Protein AF-A0A2N1M8J4-F1 (afdb_monomer_lite)

InterPro domains:
  IPR046439 Zinc finger, RZ-type [PF20173] (417-451)
  IPR046439 Zinc finger, RZ-type [PS51981] (389-459)

Radius of gyration: 33.84 Å; chains: 1; bounding box: 90×62×96 Å

Sequence (459 aa):
METMDMLVKMEEYYEGSIERGWTSIKALPTSSKDIIKCPACRAPVKNIRRYGRIINKYTLDVQNKKFLNKYSHELNEITKQVIIHEEEMRNGRTQLINDLYYSRLKEVVMFENHNTKSSEVSEVTPYDYFGNIEKYHGFSKAINGVWVNHVENLLSCYQKLTSIIRNTKMPPYKKAFEAAVSSLYQAKSSGLSSFASTSLGSSISESQLTFQETFSQMGISIPRIDQKIYLDVFFEIINIQKILYHEVLFIIENAKYAKSNLFAISKNKECKKLWKIFAENLQYSTQEHLYTIKQTAESSRHTRHCLLANVELLELYTNMLKLQLKCPPNGIVDKKLQTDTIEKCEDTKRDVVNMIEYCIGNEIEKEFKDYILNKRLSDLQKKCDEIKTYAEDLNKTITFEEELEIHRSCRLNLITQYTIGDCGRAWVKSVCPDCNAEIGGESHQLTAGNRERQNLAAP

Structure (mmCIF, N/CA/C/O backbone):
data_AF-A0A2N1M8J4-F1
#
_entry.id   AF-A0A2N1M8J4-F1
#
loop_
_atom_site.group_PDB
_atom_site.id
_atom_site.type_symbol
_atom_site.label_atom_id
_atom_site.label_alt_id
_atom_site.label_comp_id
_atom_site.label_asym_id
_atom_site.label_entity_id
_atom_site.label_seq_id
_atom_site.pdbx_PDB_ins_code
_atom_site.Cartn_x
_atom_site.Cartn_y
_atom_site.Cartn_z
_atom_site.occupancy
_atom_site.B_iso_or_equiv
_atom_site.auth_seq_id
_atom_site.auth_comp_id
_atom_site.auth_asym_id
_atom_site.auth_atom_id
_atom_site.pdbx_PDB_model_num
ATOM 1 N N . MET A 1 1 ? 31.930 14.915 -45.291 1.00 48.75 1 MET A N 1
ATOM 2 C CA . MET A 1 1 ? 30.712 14.172 -45.679 1.00 48.75 1 MET A CA 1
ATOM 3 C C . MET A 1 1 ? 30.313 13.353 -44.459 1.00 48.75 1 MET A C 1
ATOM 5 O O . MET A 1 1 ? 31.092 12.496 -44.066 1.00 48.75 1 MET A O 1
ATOM 9 N N . GLU A 1 2 ? 29.216 13.690 -43.778 1.00 58.97 2 GLU A N 1
ATOM 10 C CA . GLU A 1 2 ? 28.769 12.929 -42.599 1.00 58.97 2 GLU A CA 1
ATOM 11 C C . GLU A 1 2 ? 28.349 11.524 -43.046 1.00 58.97 2 GLU A C 1
ATOM 13 O O . GLU A 1 2 ? 27.396 11.364 -43.808 1.00 58.97 2 GLU A O 1
ATOM 18 N N . THR A 1 3 ? 29.094 10.496 -42.639 1.00 76.62 3 THR A N 1
ATOM 19 C CA . THR A 1 3 ? 28.737 9.109 -42.955 1.00 76.62 3 THR A CA 1
ATOM 20 C C . THR A 1 3 ? 27.638 8.629 -42.008 1.00 76.62 3 THR A C 1
ATOM 22 O O . THR A 1 3 ? 27.510 9.107 -40.878 1.00 76.62 3 THR A O 1
ATOM 25 N N . MET A 1 4 ? 26.846 7.639 -42.433 1.00 77.62 4 MET A N 1
ATOM 26 C CA . MET A 1 4 ? 25.829 7.029 -41.562 1.00 77.62 4 MET A CA 1
ATOM 27 C C . MET A 1 4 ? 26.429 6.474 -40.262 1.00 77.62 4 MET A C 1
ATOM 29 O O . MET A 1 4 ? 25.772 6.513 -39.228 1.00 77.62 4 MET A O 1
ATOM 33 N N . ASP A 1 5 ? 27.688 6.030 -40.281 1.00 78.75 5 ASP A N 1
ATOM 34 C CA . ASP A 1 5 ? 28.397 5.560 -39.086 1.00 78.75 5 ASP A CA 1
ATOM 35 C C . ASP A 1 5 ? 28.636 6.683 -38.062 1.00 78.75 5 ASP A C 1
ATOM 37 O O . ASP A 1 5 ? 28.519 6.442 -36.857 1.00 78.75 5 ASP A O 1
ATOM 41 N N . MET A 1 6 ? 28.910 7.909 -38.531 1.00 77.88 6 MET A N 1
ATOM 42 C CA . MET A 1 6 ? 29.037 9.097 -37.677 1.00 77.88 6 MET A CA 1
ATOM 43 C C . MET A 1 6 ? 27.678 9.538 -37.128 1.00 77.88 6 MET A C 1
ATOM 45 O O . MET A 1 6 ? 27.559 9.824 -35.940 1.00 77.88 6 MET A O 1
ATOM 49 N N . LEU A 1 7 ? 26.630 9.525 -37.957 1.00 78.56 7 LEU A N 1
ATOM 50 C CA . LEU A 1 7 ? 25.271 9.897 -37.540 1.00 78.56 7 LEU A CA 1
ATOM 51 C C . LEU A 1 7 ? 24.687 8.934 -36.498 1.00 78.56 7 LEU A C 1
ATOM 53 O O . LEU A 1 7 ? 24.005 9.351 -35.564 1.00 78.56 7 LEU A O 1
ATOM 57 N N . VAL A 1 8 ? 24.979 7.640 -36.641 1.00 79.56 8 VAL A N 1
ATOM 58 C CA . VAL A 1 8 ? 24.575 6.589 -35.694 1.00 79.56 8 VAL A CA 1
ATOM 59 C C . VAL A 1 8 ? 25.485 6.572 -34.451 1.00 79.56 8 VAL A C 1
ATOM 61 O O . VAL A 1 8 ? 25.129 5.961 -33.443 1.00 79.56 8 VAL A O 1
ATOM 64 N N . LYS A 1 9 ? 26.625 7.283 -34.492 1.00 83.19 9 LYS A N 1
ATOM 65 C CA . LYS A 1 9 ? 27.658 7.343 -33.446 1.00 83.19 9 LYS A CA 1
ATOM 66 C C . LYS A 1 9 ? 28.120 5.951 -33.013 1.00 83.19 9 LYS A C 1
ATOM 68 O O . LYS A 1 9 ? 28.056 5.591 -31.839 1.00 83.19 9 LYS A O 1
ATOM 73 N N . MET A 1 10 ? 28.573 5.155 -33.984 1.00 84.19 10 MET A N 1
ATOM 74 C CA . MET A 1 10 ? 29.026 3.769 -33.769 1.00 84.19 10 MET A CA 1
ATOM 75 C C . MET A 1 10 ? 30.081 3.638 -32.654 1.00 84.19 10 MET A C 1
ATOM 77 O O . MET A 1 10 ? 30.075 2.651 -31.921 1.00 84.19 10 MET A O 1
ATOM 81 N N . GLU A 1 11 ? 30.918 4.660 -32.473 1.00 83.50 11 GLU A N 1
ATOM 82 C CA . GLU A 1 11 ? 31.946 4.739 -31.427 1.00 83.50 11 GLU A CA 1
ATOM 83 C C . GLU A 1 11 ? 31.410 4.714 -29.990 1.00 83.50 11 GLU A C 1
ATOM 85 O O . GLU A 1 11 ? 32.145 4.367 -29.068 1.00 83.50 11 GLU A O 1
ATOM 90 N N . GLU A 1 12 ? 30.138 5.052 -29.765 1.00 83.06 12 GLU A N 1
ATOM 91 C CA . GLU A 1 12 ? 29.521 4.942 -28.439 1.00 83.06 12 GLU A CA 1
ATOM 92 C C . GLU A 1 12 ? 29.122 3.498 -28.098 1.00 83.06 12 GLU A C 1
ATOM 94 O O . GLU A 1 12 ? 28.950 3.162 -26.931 1.00 83.06 12 GLU A O 1
ATOM 99 N N . TYR A 1 13 ? 28.972 2.638 -29.110 1.00 82.44 13 TYR A N 1
ATOM 100 C CA . TYR A 1 13 ? 28.430 1.281 -28.976 1.00 82.44 13 TYR A CA 1
ATOM 101 C C . TYR A 1 13 ? 29.472 0.183 -29.183 1.00 82.44 13 TYR A C 1
ATOM 103 O O . TYR A 1 13 ? 29.252 -0.955 -28.761 1.00 82.44 13 TYR A O 1
ATOM 111 N N . TYR A 1 14 ? 30.588 0.518 -29.824 1.00 86.19 14 TYR A N 1
ATOM 112 C CA . TYR A 1 14 ? 31.665 -0.400 -30.164 1.00 86.19 14 TYR A CA 1
ATOM 113 C C . TYR A 1 14 ? 33.024 0.232 -29.862 1.00 86.19 14 TYR A C 1
ATOM 115 O O . TYR A 1 14 ? 33.186 1.454 -29.896 1.00 86.19 14 TYR A O 1
ATOM 123 N N . GLU A 1 15 ? 34.009 -0.603 -29.557 1.00 84.69 15 GLU A N 1
ATOM 124 C CA . GLU A 1 15 ? 35.412 -0.193 -29.507 1.00 84.69 15 GLU A CA 1
ATOM 125 C C . GLU A 1 15 ? 36.032 -0.321 -30.899 1.00 84.69 15 GLU A C 1
ATOM 127 O O . GLU A 1 15 ? 35.690 -1.227 -31.662 1.00 84.69 15 GLU A O 1
ATOM 132 N N . GLY A 1 16 ? 36.926 0.605 -31.242 1.00 83.69 16 GLY A N 1
ATOM 133 C CA . GLY A 1 16 ? 37.570 0.672 -32.552 1.00 83.69 16 GLY A CA 1
ATOM 134 C C . GLY A 1 16 ? 37.363 2.018 -33.239 1.00 83.69 16 GLY A C 1
ATOM 135 O O . GLY A 1 16 ? 36.998 3.009 -32.606 1.00 83.69 16 GLY A O 1
ATOM 136 N N . SER A 1 17 ? 37.632 2.056 -34.541 1.00 79.56 17 SER A N 1
ATOM 137 C CA . SER A 1 17 ? 37.421 3.240 -35.378 1.00 79.56 17 SER A CA 1
ATOM 138 C C . SER A 1 17 ? 36.959 2.840 -36.776 1.00 79.56 17 SER A C 1
ATOM 140 O O . SER A 1 17 ? 37.084 1.686 -37.179 1.00 79.56 17 SER A O 1
ATOM 142 N N . ILE A 1 18 ? 36.449 3.805 -37.544 1.00 76.00 18 ILE A N 1
ATOM 143 C CA . ILE A 1 18 ? 36.050 3.582 -38.944 1.00 76.00 18 ILE A CA 1
ATOM 144 C C . ILE A 1 18 ? 37.238 3.063 -39.778 1.00 76.00 18 ILE A C 1
ATOM 146 O O . ILE A 1 18 ? 37.052 2.220 -40.648 1.00 76.00 18 ILE A O 1
ATOM 150 N N . GLU A 1 19 ? 38.453 3.521 -39.471 1.00 75.88 19 GLU A N 1
ATOM 151 C CA . GLU A 1 19 ? 39.689 3.175 -40.186 1.00 75.88 19 GLU A CA 1
ATOM 152 C C . GLU A 1 19 ? 40.281 1.823 -39.764 1.00 75.88 19 GLU A C 1
ATOM 154 O O . GLU A 1 19 ? 40.802 1.094 -40.603 1.00 75.88 19 GLU A O 1
ATOM 159 N N . ARG A 1 20 ? 40.204 1.472 -38.471 1.00 76.00 20 ARG A N 1
ATOM 160 C CA . ARG A 1 20 ? 40.770 0.223 -37.921 1.00 76.00 20 ARG A CA 1
ATOM 161 C C . ARG A 1 20 ? 39.762 -0.923 -37.814 1.00 76.00 20 ARG A C 1
ATOM 163 O O . ARG A 1 20 ? 40.143 -2.040 -37.479 1.00 76.00 20 ARG A O 1
ATOM 170 N N . GLY A 1 21 ? 38.492 -0.651 -38.100 1.00 79.38 21 GLY A N 1
ATOM 171 C CA . GLY A 1 21 ? 37.390 -1.573 -37.855 1.00 79.38 21 GLY A CA 1
ATOM 172 C C . GLY A 1 21 ? 36.930 -1.567 -36.394 1.00 79.38 21 GLY A C 1
ATOM 173 O O . GLY A 1 21 ? 37.613 -1.078 -35.492 1.00 79.38 21 GLY A O 1
ATOM 174 N N . TRP A 1 22 ? 35.731 -2.104 -36.174 1.00 84.00 22 TRP A N 1
ATOM 175 C CA . TRP A 1 22 ? 35.126 -2.266 -34.851 1.00 84.00 22 TRP A CA 1
ATOM 176 C C . TRP A 1 22 ? 35.540 -3.623 -34.274 1.00 84.00 22 TRP A C 1
ATOM 178 O O . TRP A 1 22 ? 35.246 -4.654 -34.878 1.00 84.00 22 TRP A O 1
ATOM 188 N N . THR A 1 23 ? 36.246 -3.626 -33.144 1.00 82.38 23 THR A N 1
ATOM 189 C CA . THR A 1 23 ? 36.938 -4.809 -32.597 1.00 82.38 23 THR A CA 1
ATOM 190 C C . THR A 1 23 ? 36.202 -5.456 -31.433 1.00 82.38 23 THR A C 1
ATOM 192 O O . THR A 1 23 ? 36.321 -6.661 -31.224 1.00 82.38 23 THR A O 1
ATOM 195 N N . SER A 1 24 ? 35.442 -4.674 -30.669 1.00 80.31 24 SER A N 1
ATOM 196 C CA . SER A 1 24 ? 34.718 -5.166 -29.500 1.00 80.31 24 SER A CA 1
ATOM 197 C C . SER A 1 24 ? 33.442 -4.352 -29.249 1.00 80.31 24 SER A C 1
ATOM 199 O O . SER A 1 24 ? 33.145 -3.365 -29.930 1.00 80.31 24 SER A O 1
ATOM 201 N N . ILE A 1 25 ? 32.650 -4.798 -28.278 1.00 82.69 25 ILE A N 1
ATOM 202 C CA . ILE A 1 25 ? 31.358 -4.223 -27.919 1.00 82.69 25 ILE A CA 1
ATOM 203 C C . ILE A 1 25 ? 31.505 -3.353 -26.664 1.00 82.69 25 ILE A C 1
ATOM 205 O O . ILE A 1 25 ? 32.024 -3.823 -25.656 1.00 82.69 25 ILE A O 1
ATOM 209 N N . LYS A 1 26 ? 30.941 -2.137 -26.681 1.00 80.00 26 LYS A N 1
ATOM 210 C CA . LYS A 1 26 ? 30.806 -1.299 -25.479 1.00 80.00 26 LYS A CA 1
ATOM 211 C C . LYS A 1 26 ? 29.498 -1.562 -24.736 1.00 80.00 26 LYS A C 1
ATOM 213 O O . LYS A 1 26 ? 28.488 -2.003 -25.312 1.00 80.00 26 LYS A O 1
ATOM 218 N N . ALA A 1 27 ? 29.511 -1.223 -23.447 1.00 73.94 27 ALA A N 1
ATOM 219 C CA . ALA A 1 27 ? 28.297 -1.119 -22.656 1.00 73.94 27 ALA A CA 1
ATOM 220 C C . ALA A 1 27 ? 27.325 -0.123 -23.305 1.00 73.94 27 ALA A C 1
ATOM 222 O O . ALA A 1 27 ? 27.737 0.900 -23.852 1.00 73.94 27 ALA A O 1
ATOM 223 N N . LEU A 1 28 ? 26.031 -0.442 -23.285 1.00 74.75 28 LEU A N 1
ATOM 224 C CA . LEU A 1 28 ? 25.031 0.424 -23.898 1.00 74.75 28 LEU A CA 1
ATOM 225 C C . LEU A 1 28 ? 24.956 1.760 -23.141 1.00 74.75 28 LEU A C 1
ATOM 227 O O . LEU A 1 28 ? 24.893 1.755 -21.910 1.00 74.75 28 LEU A O 1
ATOM 231 N N . PRO A 1 29 ? 24.906 2.900 -23.851 1.00 71.62 29 PRO A N 1
ATOM 232 C CA . PRO A 1 29 ? 24.790 4.198 -23.206 1.00 71.62 29 PRO A CA 1
ATOM 233 C C . PRO A 1 29 ? 23.457 4.322 -22.458 1.00 71.62 29 PRO A C 1
ATOM 235 O O . PRO A 1 29 ? 22.411 3.856 -22.919 1.00 71.62 29 PRO A O 1
ATOM 238 N N . THR A 1 30 ? 23.485 4.988 -21.305 1.00 66.19 30 THR A N 1
ATOM 239 C CA . THR A 1 30 ? 22.296 5.212 -20.464 1.00 66.19 30 THR A CA 1
ATOM 240 C C . THR A 1 30 ? 21.351 6.265 -21.058 1.00 66.19 30 THR A C 1
ATOM 242 O O . THR A 1 30 ? 20.170 6.297 -20.722 1.00 66.19 30 THR A O 1
ATOM 245 N N . SER A 1 31 ? 21.839 7.132 -21.950 1.00 64.81 31 SER A N 1
ATOM 246 C CA . SER A 1 31 ? 21.036 8.193 -22.561 1.00 64.81 31 SER A CA 1
ATOM 247 C C . SER A 1 31 ? 20.122 7.663 -23.672 1.00 64.81 31 SER A C 1
ATOM 249 O O . SER A 1 31 ? 20.551 6.973 -24.598 1.00 64.81 31 SER A O 1
ATOM 251 N N . SER A 1 32 ? 18.839 8.024 -23.589 1.00 61.69 32 SER A N 1
ATOM 252 C CA . SER A 1 32 ? 17.861 7.798 -24.658 1.00 61.69 32 SER A CA 1
ATOM 253 C C . SER A 1 32 ? 18.113 8.784 -25.801 1.00 61.69 32 SER A C 1
ATOM 255 O O . SER A 1 32 ? 18.234 9.985 -25.564 1.00 61.69 32 SER A O 1
ATOM 257 N N . LYS A 1 33 ? 18.140 8.295 -27.044 1.00 67.00 33 LYS A N 1
ATOM 258 C CA . LYS A 1 33 ? 18.287 9.110 -28.267 1.00 67.00 33 LYS A CA 1
ATOM 259 C C . LYS A 1 33 ? 17.004 9.115 -29.099 1.00 67.00 33 LYS A C 1
ATOM 261 O O . LYS A 1 33 ? 16.163 8.241 -28.917 1.00 67.00 33 LYS A O 1
ATOM 266 N N . ASP A 1 34 ? 16.861 10.086 -30.001 1.00 67.06 34 ASP A N 1
ATOM 267 C CA . ASP A 1 34 ? 15.739 10.199 -30.949 1.00 67.06 34 ASP A CA 1
ATOM 268 C C . ASP A 1 34 ? 15.807 9.170 -32.097 1.00 67.06 34 ASP A C 1
ATOM 270 O O . ASP A 1 34 ? 16.853 8.553 -32.312 1.00 67.06 34 ASP A O 1
ATOM 274 N N . ILE A 1 35 ? 14.696 8.985 -32.850 1.00 72.44 35 ILE A N 1
ATOM 275 C CA . ILE A 1 35 ? 14.675 8.122 -34.057 1.00 72.44 35 ILE A CA 1
ATOM 276 C C . ILE A 1 35 ? 15.860 8.533 -34.938 1.00 72.44 35 ILE A C 1
ATOM 278 O O . ILE A 1 35 ? 15.901 9.664 -35.427 1.00 72.44 35 ILE A O 1
ATOM 282 N N . ILE A 1 36 ? 16.743 7.582 -35.245 1.00 78.56 36 ILE A N 1
ATOM 283 C CA . ILE A 1 36 ? 17.739 7.761 -36.300 1.00 78.56 36 ILE A CA 1
ATOM 284 C C . ILE A 1 36 ? 16.998 7.800 -37.636 1.00 78.56 36 ILE A C 1
ATOM 286 O O . ILE A 1 36 ? 16.353 6.827 -38.036 1.00 78.56 36 ILE A O 1
ATOM 290 N N . LYS A 1 37 ? 17.066 8.943 -38.316 1.00 83.81 37 LYS A N 1
ATOM 291 C CA . LYS A 1 37 ? 16.430 9.170 -39.616 1.00 83.81 37 LYS A CA 1
ATOM 292 C C . LYS A 1 37 ? 17.487 9.216 -40.708 1.00 83.81 37 LYS A C 1
ATOM 294 O O . LYS A 1 37 ? 18.596 9.694 -40.490 1.00 83.81 37 LYS A O 1
ATOM 299 N N . CYS A 1 38 ? 17.128 8.744 -41.894 1.00 81.62 38 CYS A N 1
ATOM 300 C CA . CYS A 1 38 ? 17.955 8.917 -43.078 1.00 81.62 38 CYS A CA 1
ATOM 301 C C . CYS A 1 38 ? 18.107 10.421 -43.394 1.00 81.62 38 CYS A C 1
ATOM 303 O O . CYS A 1 38 ? 17.087 11.107 -43.483 1.00 81.62 38 CYS A O 1
ATOM 305 N N . PRO A 1 39 ? 19.324 10.939 -43.627 1.00 80.19 39 PRO A N 1
ATOM 306 C CA . PRO A 1 39 ? 19.536 12.344 -43.991 1.00 80.19 39 PRO A CA 1
ATOM 307 C C . PRO A 1 39 ? 18.857 12.736 -45.305 1.00 80.19 39 PRO A C 1
ATOM 309 O O . PRO A 1 39 ? 18.410 13.868 -45.454 1.00 80.19 39 PRO A O 1
ATOM 312 N N . ALA A 1 40 ? 18.757 11.789 -46.243 1.00 84.19 40 ALA A N 1
ATOM 313 C CA . ALA A 1 40 ? 18.219 12.034 -47.575 1.00 84.19 40 ALA A CA 1
ATOM 314 C C . ALA A 1 40 ? 16.682 12.042 -47.599 1.00 84.19 40 ALA A C 1
ATOM 316 O O . ALA A 1 40 ? 16.078 12.984 -48.097 1.00 84.19 40 ALA A O 1
ATOM 317 N N . CYS A 1 41 ? 16.032 11.010 -47.048 1.00 87.31 41 CYS A N 1
ATOM 318 C CA . CYS A 1 41 ? 14.572 10.851 -47.143 1.00 87.31 41 CYS A CA 1
ATOM 319 C C . CYS A 1 41 ? 13.823 11.050 -45.819 1.00 87.31 41 CYS A C 1
ATOM 321 O O . CYS A 1 41 ? 12.601 10.933 -45.782 1.00 87.31 41 CYS A O 1
ATOM 323 N N . ARG A 1 42 ? 14.533 11.306 -44.711 1.00 82.62 42 ARG A N 1
ATOM 324 C CA . ARG A 1 42 ? 13.990 11.429 -43.342 1.00 82.62 42 ARG A CA 1
ATOM 325 C C . ARG A 1 42 ? 13.252 10.188 -42.821 1.00 82.62 42 ARG A C 1
ATOM 327 O O . ARG A 1 42 ? 12.725 10.223 -41.706 1.00 82.62 42 ARG A O 1
ATOM 334 N N . ALA A 1 43 ? 13.246 9.085 -43.572 1.00 85.25 43 ALA A N 1
ATOM 335 C CA . ALA A 1 43 ? 12.647 7.830 -43.143 1.00 85.25 43 ALA A CA 1
ATOM 336 C C . ALA A 1 43 ? 13.414 7.242 -41.942 1.00 85.25 43 ALA A C 1
ATOM 338 O O . ALA A 1 43 ? 14.643 7.364 -41.885 1.00 85.25 43 ALA A O 1
ATOM 339 N N . PRO A 1 44 ? 12.728 6.591 -40.984 1.00 84.19 44 PRO A N 1
ATOM 340 C CA . PRO A 1 44 ? 13.380 5.906 -39.874 1.00 84.19 44 PRO A CA 1
ATOM 341 C C . PRO A 1 44 ? 14.317 4.805 -40.372 1.00 84.19 44 PRO A C 1
ATOM 343 O O . PRO A 1 44 ? 13.911 3.960 -41.172 1.00 84.19 44 PRO A O 1
ATOM 346 N N . VAL A 1 45 ? 15.541 4.765 -39.851 1.00 83.19 45 VAL A N 1
ATOM 347 C CA . VAL A 1 45 ? 16.487 3.685 -40.140 1.00 83.19 45 VAL A CA 1
ATOM 348 C C . VAL A 1 45 ? 16.040 2.425 -39.398 1.00 83.19 45 VAL A C 1
ATOM 350 O O . VAL A 1 45 ? 15.991 2.399 -38.169 1.00 83.19 45 VAL A O 1
ATOM 353 N N . LYS A 1 46 ? 15.686 1.376 -40.146 1.00 83.12 46 LYS A N 1
ATOM 354 C CA . LYS A 1 46 ? 15.188 0.097 -39.616 1.00 83.12 46 LYS A CA 1
ATOM 355 C C . LYS A 1 46 ? 15.807 -1.076 -40.372 1.00 83.12 46 LYS A C 1
ATOM 357 O O . LYS A 1 46 ? 16.155 -0.939 -41.539 1.00 83.12 46 LYS A O 1
ATOM 362 N N . ASN A 1 47 ? 15.909 -2.231 -39.713 1.00 79.81 47 ASN A N 1
ATOM 363 C CA . ASN A 1 47 ? 16.296 -3.520 -40.310 1.00 79.81 47 ASN A CA 1
ATOM 364 C C . ASN A 1 47 ? 17.676 -3.562 -41.000 1.00 79.81 47 ASN A C 1
ATOM 366 O O . ASN A 1 47 ? 17.937 -4.445 -41.814 1.00 79.81 47 ASN A O 1
ATOM 370 N N . ILE A 1 48 ? 18.592 -2.653 -40.651 1.00 84.19 48 ILE A N 1
ATOM 371 C CA . ILE A 1 48 ? 19.974 -2.685 -41.144 1.00 84.19 48 ILE A CA 1
ATOM 372 C C . ILE A 1 48 ? 20.838 -3.442 -40.138 1.00 84.19 48 ILE A C 1
ATOM 374 O O . ILE A 1 48 ? 21.073 -2.953 -39.034 1.00 84.19 48 ILE A O 1
ATOM 378 N N . ARG A 1 49 ? 21.355 -4.616 -40.532 1.00 84.19 49 ARG A N 1
ATOM 379 C CA . ARG A 1 49 ? 22.152 -5.496 -39.653 1.00 84.19 49 ARG A CA 1
ATOM 380 C C . ARG A 1 49 ? 23.340 -4.777 -39.009 1.00 84.19 49 ARG A C 1
ATOM 382 O O . ARG A 1 49 ? 23.542 -4.916 -37.808 1.00 84.19 49 ARG A O 1
ATOM 389 N N . ARG A 1 50 ? 24.061 -3.945 -39.773 1.00 84.88 50 ARG A N 1
ATOM 390 C CA . ARG A 1 50 ? 25.213 -3.161 -39.284 1.00 84.88 50 ARG A CA 1
ATOM 391 C C . ARG A 1 50 ? 24.875 -2.285 -38.072 1.00 84.88 50 ARG A C 1
ATOM 393 O O . ARG A 1 50 ? 25.671 -2.184 -37.147 1.00 84.88 50 ARG A O 1
ATOM 400 N N . TYR A 1 51 ? 23.681 -1.694 -38.061 1.00 86.12 51 TYR A N 1
ATOM 401 C CA . TYR A 1 51 ? 23.212 -0.803 -36.996 1.00 86.12 51 TYR A CA 1
ATOM 402 C C . TYR A 1 51 ? 22.240 -1.495 -36.031 1.00 86.12 51 TYR A C 1
ATOM 404 O O . TYR A 1 51 ? 21.631 -0.829 -35.197 1.00 86.12 51 TYR A O 1
ATOM 412 N N . GLY A 1 52 ? 22.092 -2.823 -36.118 1.00 84.88 52 GLY A N 1
ATOM 413 C CA . GLY A 1 52 ? 21.072 -3.585 -35.395 1.00 84.88 52 GLY A CA 1
ATOM 414 C C . GLY A 1 52 ? 21.102 -3.367 -33.882 1.00 84.88 52 GLY A C 1
ATOM 415 O O . GLY A 1 52 ? 20.056 -3.138 -33.288 1.00 84.88 52 GLY A O 1
ATOM 416 N N . ARG A 1 53 ? 22.291 -3.335 -33.261 1.00 83.25 53 ARG A N 1
ATOM 417 C CA . ARG A 1 53 ? 22.458 -3.056 -31.818 1.00 83.25 53 ARG A CA 1
ATOM 418 C C . ARG A 1 53 ? 21.871 -1.697 -31.419 1.00 83.25 53 ARG A C 1
ATOM 420 O O . ARG A 1 53 ? 21.147 -1.616 -30.431 1.00 83.25 53 ARG A O 1
ATOM 427 N N . ILE A 1 54 ? 22.137 -0.653 -32.209 1.00 85.81 54 ILE A N 1
ATOM 428 C CA . ILE A 1 54 ? 21.641 0.706 -31.955 1.00 85.81 54 ILE A CA 1
ATOM 429 C C . ILE A 1 54 ? 20.133 0.792 -32.218 1.00 85.81 54 ILE A C 1
ATOM 431 O O . ILE A 1 54 ? 19.393 1.306 -31.383 1.00 85.81 54 ILE A O 1
ATOM 435 N N . ILE A 1 55 ? 19.663 0.245 -33.346 1.00 84.81 55 ILE A N 1
ATOM 436 C CA . ILE A 1 55 ? 18.239 0.238 -33.723 1.00 84.81 55 ILE A CA 1
ATOM 437 C C . ILE A 1 55 ? 17.402 -0.520 -32.681 1.00 84.81 55 ILE A C 1
ATOM 439 O O . ILE A 1 55 ? 16.331 -0.051 -32.292 1.00 84.81 55 ILE A O 1
ATOM 443 N N . ASN A 1 56 ? 17.886 -1.669 -32.204 1.00 82.94 56 ASN A N 1
ATOM 444 C CA . ASN A 1 56 ? 17.188 -2.485 -31.212 1.00 82.94 56 ASN A CA 1
ATOM 445 C C . ASN A 1 56 ? 17.167 -1.807 -29.842 1.00 82.94 56 ASN A C 1
ATOM 447 O O . ASN A 1 56 ? 16.098 -1.732 -29.243 1.00 82.94 56 ASN A O 1
ATOM 451 N N . LYS A 1 57 ? 18.297 -1.246 -29.378 1.00 81.38 57 LYS A N 1
ATOM 452 C CA . LYS A 1 57 ? 18.316 -0.437 -28.148 1.00 81.38 57 LYS A CA 1
ATOM 453 C C . LYS A 1 57 ? 17.309 0.705 -28.239 1.00 81.38 57 LYS A C 1
ATOM 455 O O . LYS A 1 57 ? 16.475 0.849 -27.357 1.00 81.38 57 LYS A O 1
ATOM 460 N N . TYR A 1 58 ? 17.353 1.476 -29.324 1.00 82.38 58 TYR A N 1
ATOM 461 C CA . TYR A 1 58 ? 16.422 2.577 -29.546 1.00 82.38 58 TYR A CA 1
ATOM 462 C C . TYR A 1 58 ? 14.960 2.111 -29.495 1.00 82.38 58 TYR A C 1
ATOM 464 O O . TYR A 1 58 ? 14.120 2.723 -28.840 1.00 82.38 58 TYR A O 1
ATOM 472 N N . THR A 1 59 ? 14.653 1.003 -30.172 1.00 84.00 59 THR A N 1
ATOM 473 C CA . THR A 1 59 ? 13.302 0.431 -30.188 1.00 84.00 59 THR A CA 1
ATOM 474 C C . THR A 1 59 ? 12.841 0.062 -28.778 1.00 84.00 59 THR A C 1
ATOM 476 O O . THR A 1 59 ? 11.707 0.376 -28.415 1.00 84.00 59 THR A O 1
ATOM 479 N N . LEU A 1 60 ? 13.719 -0.542 -27.972 1.00 82.69 60 LEU A N 1
ATOM 480 C CA . LEU A 1 60 ? 13.436 -0.880 -26.579 1.00 82.69 60 LEU A CA 1
ATOM 481 C C . LEU A 1 60 ? 13.269 0.371 -25.706 1.00 82.69 60 LEU A C 1
ATOM 483 O O . LEU A 1 60 ? 12.297 0.448 -24.964 1.00 82.69 60 LEU A O 1
ATOM 487 N N . ASP A 1 61 ? 14.123 1.387 -25.853 1.00 81.81 61 ASP A N 1
ATOM 488 C CA . ASP A 1 61 ? 14.014 2.661 -25.127 1.00 81.81 61 ASP A CA 1
ATOM 489 C C . ASP A 1 61 ? 12.678 3.370 -25.423 1.00 81.81 61 ASP A C 1
ATOM 491 O O . ASP A 1 61 ? 12.001 3.848 -24.511 1.00 81.81 61 ASP A O 1
ATOM 495 N N . VAL A 1 62 ? 12.230 3.379 -26.684 1.00 84.25 62 VAL A N 1
ATOM 496 C CA . VAL A 1 62 ? 10.913 3.922 -27.062 1.00 84.25 62 VAL A CA 1
ATOM 497 C C . VAL A 1 62 ? 9.773 3.119 -26.454 1.00 84.25 62 VAL A C 1
ATOM 499 O O . VAL A 1 62 ? 8.804 3.706 -25.965 1.00 84.25 62 VAL A O 1
ATOM 502 N N . GLN A 1 63 ? 9.848 1.789 -26.514 1.00 85.69 63 GLN A N 1
ATOM 503 C CA . GLN A 1 63 ? 8.833 0.924 -25.916 1.00 85.69 63 GLN A CA 1
ATOM 504 C C . GLN A 1 63 ? 8.762 1.135 -24.404 1.00 85.69 63 GLN A C 1
ATOM 506 O O . GLN A 1 63 ? 7.662 1.268 -23.874 1.00 85.69 63 GLN A O 1
ATOM 511 N N . ASN A 1 64 ? 9.907 1.267 -23.735 1.00 83.69 64 ASN A N 1
ATOM 512 C CA . ASN A 1 64 ? 9.989 1.586 -22.316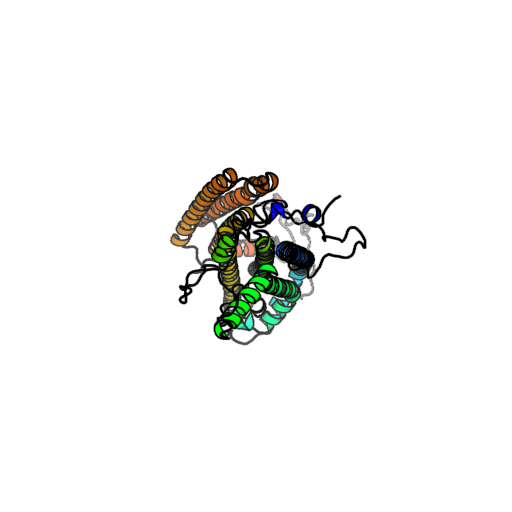 1.00 83.69 64 ASN A CA 1
ATOM 513 C C . ASN A 1 64 ? 9.408 2.961 -22.005 1.00 83.69 64 ASN A C 1
ATOM 515 O O . ASN A 1 64 ? 8.579 3.077 -21.113 1.00 83.69 64 ASN A O 1
ATOM 519 N N . LYS A 1 65 ? 9.745 4.003 -22.768 1.00 85.31 65 LYS A N 1
ATOM 520 C CA . LYS A 1 65 ? 9.154 5.334 -22.566 1.00 85.31 65 LYS A CA 1
ATOM 521 C C . LYS A 1 65 ? 7.630 5.303 -22.698 1.00 85.31 65 LYS A C 1
ATOM 523 O O . LYS A 1 65 ? 6.929 5.892 -21.881 1.00 85.31 65 LYS A O 1
ATOM 528 N N . LYS A 1 66 ? 7.105 4.593 -23.703 1.00 89.00 66 LYS A N 1
ATOM 529 C CA . LYS A 1 66 ? 5.654 4.399 -23.873 1.00 89.00 66 LYS A CA 1
ATOM 530 C C . LYS A 1 66 ? 5.044 3.622 -22.711 1.00 89.00 66 LYS A C 1
ATOM 532 O O . LYS A 1 66 ? 3.972 3.987 -22.245 1.00 89.00 66 LYS A O 1
ATOM 537 N N . PHE A 1 67 ? 5.723 2.575 -22.259 1.00 88.56 67 PHE A N 1
ATOM 538 C CA . PHE A 1 67 ? 5.314 1.757 -21.125 1.00 88.56 67 PHE A CA 1
ATOM 539 C C . PHE A 1 67 ? 5.235 2.582 -19.837 1.00 88.56 67 PHE A C 1
ATOM 541 O O . PHE A 1 67 ? 4.197 2.581 -19.183 1.00 88.56 67 PHE A O 1
ATOM 548 N N . LEU A 1 68 ? 6.289 3.341 -19.527 1.00 86.62 68 LEU A N 1
ATOM 549 C CA . LEU A 1 68 ? 6.345 4.205 -18.353 1.00 86.62 68 LEU A CA 1
ATOM 550 C C . LEU A 1 68 ? 5.242 5.267 -18.412 1.00 86.62 68 LEU A C 1
ATOM 552 O O . LEU A 1 68 ? 4.449 5.371 -17.487 1.00 86.62 68 LEU A O 1
ATOM 556 N N . ASN A 1 69 ? 5.115 5.980 -19.536 1.00 89.44 69 ASN A N 1
ATOM 557 C CA . ASN A 1 69 ? 4.077 6.999 -19.706 1.00 89.44 69 ASN A CA 1
ATOM 558 C C . ASN A 1 69 ? 2.662 6.431 -19.553 1.00 89.44 69 ASN A C 1
ATOM 560 O O . ASN A 1 69 ? 1.817 7.074 -18.936 1.00 89.44 69 ASN A O 1
ATOM 564 N N . LYS A 1 70 ? 2.403 5.238 -20.103 1.00 92.94 70 LYS A N 1
ATOM 565 C CA . LYS A 1 70 ? 1.107 4.566 -19.986 1.00 92.94 70 LYS A CA 1
ATOM 566 C C . LYS A 1 70 ? 0.755 4.323 -18.519 1.00 92.94 70 LYS A C 1
ATOM 568 O O . LYS A 1 70 ? -0.284 4.786 -18.066 1.00 92.94 70 LYS A O 1
ATOM 573 N N . TYR A 1 71 ? 1.620 3.631 -17.779 1.00 91.50 71 TYR A N 1
ATOM 574 C CA . TYR A 1 71 ? 1.307 3.248 -16.402 1.00 91.50 71 TYR A CA 1
ATOM 575 C C . TYR A 1 71 ? 1.406 4.409 -15.414 1.00 91.50 71 TYR A C 1
ATOM 577 O O . TYR A 1 71 ? 0.649 4.433 -14.453 1.00 91.50 71 TYR A O 1
ATOM 585 N N . SER A 1 72 ? 2.255 5.408 -15.665 1.00 91.56 72 SER A N 1
ATOM 586 C CA . SER A 1 72 ? 2.239 6.653 -14.889 1.00 91.56 72 SER A CA 1
ATOM 587 C C . SER A 1 72 ? 0.937 7.431 -15.086 1.00 91.56 72 SER A C 1
ATOM 589 O O . SER A 1 72 ? 0.413 7.987 -14.125 1.00 91.56 72 SER A O 1
ATOM 591 N N . HIS A 1 73 ? 0.399 7.464 -16.309 1.00 93.25 73 HIS A N 1
ATOM 592 C CA . HIS A 1 73 ? -0.894 8.090 -16.568 1.00 93.25 73 HIS A CA 1
ATOM 593 C C . HIS A 1 73 ? -2.038 7.308 -15.913 1.00 93.25 73 HIS A C 1
ATOM 595 O O . HIS A 1 73 ? -2.825 7.904 -15.187 1.00 93.25 73 HIS A O 1
ATOM 601 N N . GLU A 1 74 ? -2.090 5.984 -16.099 1.00 95.31 74 GLU A N 1
ATOM 602 C CA . GLU A 1 74 ? -3.101 5.126 -15.461 1.00 95.31 74 GLU A CA 1
ATOM 603 C C . GLU A 1 74 ? -3.064 5.233 -13.930 1.00 95.31 74 GLU A C 1
ATOM 605 O O . GLU A 1 74 ? -4.115 5.382 -13.313 1.00 95.31 74 GLU A O 1
ATOM 610 N N . LEU A 1 75 ? -1.872 5.219 -13.321 1.00 94.44 75 LEU A N 1
ATOM 611 C CA . LEU A 1 75 ? -1.712 5.409 -11.879 1.00 94.44 75 LEU A CA 1
ATOM 612 C C . LEU A 1 75 ? -2.288 6.755 -11.432 1.00 94.44 75 LEU A C 1
ATOM 614 O O . LEU A 1 75 ? -3.091 6.782 -10.511 1.00 94.44 75 LEU A O 1
ATOM 618 N N . ASN A 1 76 ? -1.934 7.855 -12.104 1.00 94.19 76 ASN A N 1
ATOM 619 C CA . ASN A 1 76 ? -2.421 9.187 -11.739 1.00 94.19 76 ASN A CA 1
ATOM 620 C C . ASN A 1 76 ? -3.954 9.290 -11.816 1.00 94.19 76 ASN A C 1
ATOM 622 O O . ASN A 1 76 ? -4.586 9.873 -10.939 1.00 94.19 76 ASN A O 1
ATOM 626 N N . GLU A 1 77 ? -4.568 8.706 -12.847 1.00 96.75 77 GLU A N 1
ATOM 627 C CA . GLU A 1 77 ? -6.029 8.683 -12.961 1.00 96.75 77 GLU A CA 1
ATOM 628 C C . GLU A 1 77 ? -6.681 7.854 -11.849 1.00 96.75 77 GLU A C 1
ATOM 630 O O . GLU A 1 77 ? -7.704 8.265 -11.301 1.00 96.75 77 GLU A O 1
ATOM 635 N N . ILE A 1 78 ? -6.076 6.728 -11.457 1.00 97.38 78 ILE A N 1
ATOM 636 C CA . ILE A 1 78 ? -6.573 5.927 -10.335 1.00 97.38 78 ILE A CA 1
ATOM 637 C C . ILE A 1 78 ? -6.384 6.662 -9.004 1.00 97.38 78 ILE A C 1
ATOM 639 O O . ILE A 1 78 ? -7.326 6.708 -8.224 1.00 97.38 78 ILE A O 1
ATOM 643 N N . THR A 1 79 ? -5.234 7.289 -8.745 1.00 95.88 79 THR A N 1
ATOM 644 C CA . THR A 1 79 ? -4.999 8.068 -7.516 1.00 95.88 79 THR A CA 1
ATOM 645 C C . THR A 1 79 ? -6.043 9.180 -7.354 1.00 95.88 79 THR A C 1
ATOM 647 O O . THR A 1 79 ? -6.570 9.381 -6.262 1.00 95.88 79 THR A O 1
ATOM 650 N N . LYS A 1 80 ? -6.429 9.866 -8.440 1.00 96.69 80 LYS A N 1
ATOM 651 C CA . LYS A 1 80 ? -7.536 10.841 -8.402 1.00 96.69 80 LYS A CA 1
ATOM 652 C C . LYS A 1 80 ? -8.873 10.188 -8.040 1.00 96.69 80 LYS A C 1
ATOM 654 O O . LYS A 1 80 ? -9.612 10.747 -7.237 1.00 96.69 80 LYS A O 1
ATOM 659 N N . GLN A 1 81 ? -9.180 9.020 -8.611 1.00 98.00 81 GLN A N 1
ATOM 660 C CA . GLN A 1 81 ? -10.394 8.262 -8.275 1.00 98.00 81 GLN A CA 1
ATOM 661 C C . GLN A 1 81 ? -10.402 7.836 -6.804 1.00 98.00 81 GLN A C 1
ATOM 663 O O . GLN A 1 81 ? -11.426 7.972 -6.146 1.00 98.00 81 GLN A O 1
ATOM 668 N N . VAL A 1 82 ? -9.263 7.387 -6.265 1.00 96.81 82 VAL A N 1
ATOM 669 C CA . VAL A 1 82 ? -9.121 7.014 -4.849 1.00 96.81 82 VAL A CA 1
ATOM 670 C C . VAL A 1 82 ? -9.482 8.185 -3.937 1.00 96.81 82 VAL A C 1
ATOM 672 O O . VAL A 1 82 ? -10.260 7.994 -3.008 1.00 96.81 82 VAL A O 1
ATOM 675 N N . ILE A 1 83 ? -8.992 9.395 -4.231 1.00 95.19 83 ILE A N 1
ATOM 676 C CA . ILE A 1 83 ? -9.310 10.604 -3.453 1.00 95.19 83 ILE A CA 1
ATOM 677 C C . ILE A 1 83 ? -10.816 10.902 -3.484 1.00 95.19 83 ILE A C 1
ATOM 679 O O . ILE A 1 83 ? -11.415 11.146 -2.439 1.00 95.19 83 ILE A O 1
ATOM 683 N N . ILE A 1 84 ? -11.432 10.853 -4.670 1.00 96.81 84 ILE A N 1
ATOM 684 C CA . ILE A 1 84 ? -12.873 11.101 -4.836 1.00 96.81 84 ILE A CA 1
ATOM 685 C C . ILE A 1 84 ? -13.684 10.076 -4.034 1.00 96.81 84 ILE A C 1
ATOM 687 O O . ILE A 1 84 ? -14.551 10.450 -3.248 1.00 96.81 84 ILE A O 1
ATOM 691 N N . HIS A 1 85 ? -13.370 8.788 -4.176 1.00 96.75 85 HIS A N 1
ATOM 692 C CA . HIS A 1 85 ? -14.096 7.722 -3.488 1.00 96.75 85 HIS A CA 1
ATOM 693 C C . HIS A 1 85 ? -13.869 7.731 -1.971 1.00 96.75 85 HIS A C 1
ATOM 695 O O . HIS A 1 85 ? -14.784 7.406 -1.218 1.00 96.75 85 HIS A O 1
ATOM 701 N N . GLU A 1 86 ? -12.688 8.133 -1.494 1.00 94.88 86 GLU A N 1
ATOM 702 C CA . GLU A 1 86 ? -12.452 8.353 -0.064 1.00 94.88 86 GLU A CA 1
ATOM 703 C C . GLU A 1 86 ? -13.391 9.433 0.494 1.00 94.88 86 GLU A C 1
ATOM 705 O O . GLU A 1 86 ? -13.985 9.257 1.561 1.00 94.88 86 GLU A O 1
ATOM 710 N N . GLU A 1 87 ? -13.546 10.547 -0.225 1.00 94.12 87 GLU A N 1
ATOM 711 C CA . GLU A 1 87 ? -14.430 11.639 0.177 1.00 94.12 87 GLU A CA 1
ATOM 712 C C . GLU A 1 87 ? -15.910 11.225 0.141 1.00 94.12 87 GLU A C 1
ATOM 714 O O . GLU A 1 87 ? -16.646 11.480 1.098 1.00 94.12 87 GLU A O 1
ATOM 719 N N . GLU A 1 88 ? -16.339 10.516 -0.906 1.00 94.69 88 GLU A N 1
ATOM 720 C CA . GLU A 1 88 ? -17.691 9.952 -1.018 1.00 94.69 88 GLU A CA 1
ATOM 721 C C . GLU A 1 88 ? -18.019 9.021 0.158 1.00 94.69 88 GLU A C 1
ATOM 723 O O . GLU A 1 88 ? -19.048 9.192 0.819 1.00 94.69 88 GLU A O 1
ATOM 728 N N . MET A 1 89 ? -17.120 8.086 0.484 1.00 94.69 89 MET A N 1
ATOM 729 C CA . MET A 1 89 ? -17.284 7.193 1.635 1.00 94.69 89 MET A CA 1
ATOM 730 C C . MET A 1 89 ? -17.342 7.972 2.948 1.00 94.69 89 MET A C 1
ATOM 732 O O . MET A 1 89 ? -18.205 7.710 3.789 1.00 94.69 89 MET A O 1
ATOM 736 N N . ARG A 1 90 ? -16.471 8.973 3.124 1.00 92.56 90 ARG A N 1
ATOM 737 C CA . ARG A 1 90 ? -16.462 9.819 4.323 1.00 92.56 90 ARG A CA 1
ATOM 738 C C . ARG A 1 90 ? -17.799 10.533 4.519 1.00 92.56 90 ARG A C 1
ATOM 740 O O . ARG A 1 90 ? -18.290 10.586 5.647 1.00 92.56 90 ARG A O 1
ATOM 747 N N . ASN A 1 91 ? -18.403 11.021 3.438 1.00 91.81 91 ASN A N 1
ATOM 748 C CA . ASN A 1 91 ? -19.721 11.656 3.452 1.00 91.81 91 ASN A CA 1
ATOM 749 C C . ASN A 1 91 ? -20.853 10.639 3.711 1.00 91.81 91 ASN A C 1
ATOM 751 O O . ASN A 1 91 ? -21.822 10.952 4.403 1.00 91.81 91 ASN A O 1
ATOM 755 N N . GLY A 1 92 ? -20.707 9.397 3.235 1.00 92.00 92 GLY A N 1
ATOM 756 C CA . GLY A 1 92 ? -21.655 8.293 3.438 1.00 92.00 92 GLY A CA 1
ATOM 757 C C . GLY A 1 92 ? -21.638 7.647 4.833 1.00 92.00 92 GLY A C 1
ATOM 758 O O . GLY A 1 92 ? -22.535 6.872 5.171 1.00 92.00 92 GLY A O 1
ATOM 759 N N . ARG A 1 93 ? -20.671 7.983 5.696 1.00 91.44 93 ARG A N 1
ATOM 760 C CA . ARG A 1 93 ? -20.461 7.354 7.017 1.00 91.44 93 ARG A CA 1
ATOM 761 C C . ARG A 1 93 ? -21.690 7.317 7.928 1.00 91.44 93 ARG A C 1
ATOM 763 O O . ARG A 1 93 ? -21.902 6.340 8.645 1.00 91.44 93 ARG A O 1
ATOM 770 N N . THR A 1 94 ? -22.511 8.369 7.943 1.00 88.88 94 THR A N 1
ATOM 771 C CA . THR A 1 94 ? -23.728 8.379 8.781 1.00 88.88 94 THR A CA 1
ATOM 772 C C . THR A 1 94 ? -24.757 7.359 8.295 1.00 88.88 94 THR A C 1
ATOM 774 O O . THR A 1 94 ? -25.387 6.686 9.114 1.00 88.88 94 THR A O 1
ATOM 777 N N . GLN A 1 95 ? -24.904 7.223 6.976 1.00 90.62 95 GLN A N 1
ATOM 778 C CA . GLN A 1 95 ? -25.787 6.238 6.366 1.00 90.62 95 GLN A CA 1
ATOM 779 C C . GLN A 1 95 ? -25.275 4.819 6.628 1.00 90.62 95 GLN A C 1
ATOM 781 O O . GLN A 1 95 ? -26.032 4.002 7.146 1.00 90.62 95 GLN A O 1
ATOM 786 N N . LEU A 1 96 ? -23.973 4.580 6.430 1.00 91.69 96 LEU A N 1
ATOM 787 C CA . LEU A 1 96 ? -23.310 3.311 6.742 1.00 91.69 96 LEU A CA 1
ATOM 788 C C . LEU A 1 96 ? -23.649 2.807 8.154 1.00 91.69 96 LEU A C 1
ATOM 790 O O . LEU A 1 96 ? -24.090 1.674 8.327 1.00 91.69 96 LEU A O 1
ATOM 794 N N . ILE A 1 97 ? -23.481 3.647 9.182 1.00 88.25 97 ILE A N 1
ATOM 795 C CA . ILE A 1 97 ? -23.740 3.244 10.575 1.00 88.25 97 ILE A CA 1
ATOM 796 C C . ILE A 1 97 ? -25.214 2.894 10.805 1.00 88.25 97 ILE A C 1
ATOM 798 O O . ILE A 1 97 ? -25.515 1.960 11.554 1.00 88.25 97 ILE A O 1
ATOM 802 N N . ASN A 1 98 ? -26.139 3.628 10.184 1.00 86.81 98 ASN A N 1
ATOM 803 C CA . ASN A 1 98 ? -27.567 3.339 10.299 1.00 86.81 98 ASN A CA 1
ATOM 804 C C . ASN A 1 98 ? -27.924 2.023 9.593 1.00 86.81 98 ASN A C 1
ATOM 806 O O . ASN A 1 98 ? -28.625 1.196 10.176 1.00 86.81 98 ASN A O 1
ATOM 810 N N . ASP A 1 99 ? -27.395 1.790 8.395 1.00 89.50 99 ASP A N 1
ATOM 811 C CA . ASP A 1 99 ? -27.666 0.587 7.607 1.00 89.50 99 ASP A CA 1
ATOM 812 C C . ASP A 1 99 ? -27.074 -0.666 8.265 1.00 89.50 99 ASP A C 1
ATOM 814 O O . ASP A 1 99 ? -27.739 -1.704 8.343 1.00 89.50 99 ASP A O 1
ATOM 818 N N . LEU A 1 100 ? -25.873 -0.558 8.847 1.00 87.81 100 LEU A N 1
ATOM 819 C CA . LEU A 1 100 ? -25.271 -1.612 9.669 1.00 87.81 100 LEU A CA 1
ATOM 820 C C . LEU A 1 100 ? -26.113 -1.913 10.915 1.00 87.81 100 LEU A C 1
ATOM 822 O O . LEU A 1 100 ? -26.284 -3.078 11.282 1.00 87.81 100 LEU A O 1
ATOM 826 N N . TYR A 1 101 ? -26.659 -0.880 11.564 1.00 84.06 101 TYR A N 1
ATOM 827 C CA . TYR A 1 101 ? -27.535 -1.048 12.723 1.00 84.06 101 TYR A CA 1
ATOM 828 C C . TYR A 1 101 ? -28.827 -1.790 12.355 1.00 84.06 101 TYR A C 1
ATOM 830 O O . TYR A 1 101 ? -29.171 -2.780 13.003 1.00 84.06 101 TYR A O 1
ATOM 838 N N . TYR A 1 102 ? -29.517 -1.372 11.290 1.00 81.44 102 TYR A N 1
ATOM 839 C CA . TYR A 1 102 ? -30.752 -2.024 10.846 1.00 81.44 102 TYR A CA 1
ATOM 840 C C . TYR A 1 102 ? -30.526 -3.443 10.326 1.00 81.44 102 TYR A C 1
ATOM 842 O O . TYR A 1 102 ? -31.344 -4.323 10.594 1.00 81.44 102 TYR A O 1
ATOM 850 N N . SER A 1 103 ? -29.422 -3.687 9.620 1.00 82.00 103 SER A N 1
ATOM 851 C CA . SER A 1 103 ? -29.072 -5.025 9.131 1.00 82.00 103 SER A CA 1
ATOM 852 C C . SER A 1 103 ? -28.843 -5.992 10.291 1.00 82.00 103 SER A C 1
ATOM 854 O O . SER A 1 103 ? -29.368 -7.100 10.275 1.00 82.00 103 SER A O 1
ATOM 856 N N . ARG A 1 104 ? -28.186 -5.533 11.364 1.00 76.81 104 ARG A N 1
ATOM 857 C CA . ARG A 1 104 ? -27.990 -6.326 12.586 1.00 76.81 104 ARG A CA 1
ATOM 858 C C . ARG A 1 104 ? -29.301 -6.638 13.315 1.00 76.81 104 ARG A C 1
ATOM 860 O O . ARG A 1 104 ? -29.441 -7.720 13.875 1.00 76.81 104 ARG A O 1
ATOM 867 N N . LEU A 1 105 ? -30.260 -5.707 13.325 1.00 67.50 105 LEU A N 1
ATOM 868 C CA . LEU A 1 105 ? -31.570 -5.917 13.959 1.00 67.50 105 LEU A CA 1
ATOM 869 C C . LEU A 1 105 ? -32.428 -6.964 13.236 1.00 67.50 105 LEU A C 1
ATOM 871 O O . LEU A 1 105 ? -33.249 -7.618 13.874 1.00 67.50 105 LEU A O 1
ATOM 875 N N . LYS A 1 106 ? -32.255 -7.114 11.919 1.00 65.19 106 LYS A N 1
ATOM 876 C CA . LYS A 1 106 ? -33.015 -8.067 11.096 1.00 65.19 106 LYS A CA 1
ATOM 877 C C . LYS A 1 106 ? -32.501 -9.510 11.209 1.00 65.19 106 LYS A C 1
ATOM 879 O O . LYS A 1 106 ? -33.159 -10.418 10.709 1.00 65.19 106 LYS A O 1
ATOM 884 N N . GLU A 1 107 ? -31.361 -9.744 11.862 1.00 59.22 107 GLU A N 1
ATOM 885 C CA . GLU A 1 107 ? -30.690 -11.048 11.859 1.00 59.22 107 GLU A CA 1
ATOM 886 C C . GLU A 1 107 ? -30.969 -11.919 13.093 1.00 59.22 107 GLU A C 1
ATOM 888 O O . GLU A 1 107 ? -30.698 -11.562 14.244 1.00 59.22 107 GLU A O 1
ATOM 893 N N . VAL A 1 108 ? -31.440 -13.143 12.828 1.00 46.56 108 VAL A N 1
ATOM 894 C CA . VAL A 1 108 ? -31.682 -14.184 13.841 1.00 46.56 108 VAL A CA 1
ATOM 895 C C . VAL A 1 108 ? -30.568 -15.251 13.890 1.00 46.56 108 VAL A C 1
ATOM 897 O O . VAL A 1 108 ? -30.508 -15.974 14.878 1.00 46.56 108 VAL A O 1
ATOM 900 N N . VAL A 1 109 ? -29.609 -15.323 12.954 1.00 49.84 109 VAL A N 1
ATOM 901 C CA . VAL A 1 109 ? -28.733 -16.516 12.804 1.00 49.84 109 VAL A CA 1
ATOM 902 C C . VAL A 1 109 ? -27.226 -16.239 12.976 1.00 49.84 109 VAL A C 1
ATOM 904 O O . VAL A 1 109 ? -26.767 -15.115 12.804 1.00 49.84 109 VAL A O 1
ATOM 907 N N . MET A 1 110 ? -26.524 -17.296 13.407 1.00 46.09 110 MET A N 1
ATOM 908 C CA . MET A 1 110 ? -25.139 -17.437 13.882 1.00 46.09 110 MET A CA 1
ATOM 909 C C . MET A 1 110 ? -24.061 -17.096 12.839 1.00 46.09 110 MET A C 1
ATOM 911 O O . MET A 1 110 ? -24.216 -17.393 11.658 1.00 46.09 110 MET A O 1
ATOM 915 N N . PHE A 1 111 ? -22.943 -16.540 13.313 1.00 48.81 111 PHE A N 1
ATOM 916 C CA . PHE A 1 111 ? -21.733 -16.291 12.529 1.00 48.81 111 PHE A CA 1
ATOM 917 C C . PHE A 1 111 ? -20.962 -17.606 12.334 1.00 48.81 111 PHE A C 1
ATOM 919 O O . PHE A 1 111 ? -20.278 -18.078 13.244 1.00 48.81 111 PHE A O 1
ATOM 926 N N . GLU A 1 112 ? -21.087 -18.238 11.168 1.00 46.44 112 GLU A N 1
ATOM 927 C CA . GLU A 1 112 ? -20.248 -19.387 10.823 1.00 46.44 112 GLU A CA 1
ATOM 928 C C . GLU A 1 112 ? -18.887 -18.897 10.307 1.00 46.44 112 GLU A C 1
ATOM 930 O O . GLU A 1 112 ? -18.775 -18.207 9.295 1.00 46.44 112 GLU A O 1
ATOM 935 N N . ASN A 1 113 ? -17.827 -19.241 11.044 1.00 42.38 113 ASN A N 1
ATOM 936 C CA . ASN A 1 113 ? -16.446 -18.951 10.671 1.00 42.38 113 ASN A CA 1
ATOM 937 C C . ASN A 1 113 ? -16.036 -19.816 9.472 1.00 42.38 113 ASN A C 1
ATOM 939 O O . ASN A 1 113 ? -15.630 -20.969 9.634 1.00 42.38 113 ASN A O 1
ATOM 943 N N . HIS A 1 114 ? -16.053 -19.248 8.272 1.00 47.41 114 HIS A N 1
ATOM 944 C CA . HIS A 1 114 ? -15.409 -19.860 7.114 1.00 47.41 114 HIS A CA 1
ATOM 945 C C . HIS A 1 114 ? -13.964 -19.380 7.013 1.00 47.41 114 HIS A C 1
ATOM 947 O O . HIS A 1 114 ? -13.602 -18.523 6.215 1.00 47.41 114 HIS A O 1
ATOM 953 N N . ASN A 1 115 ? -13.105 -19.957 7.849 1.00 44.38 115 ASN A N 1
ATOM 954 C CA . ASN A 1 115 ? -11.672 -19.716 7.771 1.00 44.38 115 ASN A CA 1
ATOM 955 C C . ASN A 1 115 ? -11.132 -20.390 6.497 1.00 44.38 115 ASN A C 1
ATOM 957 O O . ASN A 1 115 ? -10.783 -21.568 6.496 1.00 44.38 115 ASN A O 1
ATOM 961 N N . THR A 1 116 ? -11.116 -19.660 5.384 1.00 42.97 116 THR A N 1
ATOM 962 C CA . THR A 1 116 ? -10.535 -20.127 4.123 1.00 42.97 116 THR A CA 1
ATOM 963 C C . THR A 1 116 ? -9.473 -19.142 3.665 1.00 42.97 116 THR A C 1
ATOM 965 O O . THR A 1 116 ? -9.729 -18.215 2.901 1.00 42.97 116 THR A O 1
ATOM 968 N N . LYS A 1 117 ? -8.234 -19.368 4.124 1.00 45.72 117 LYS A N 1
ATOM 969 C CA . LYS A 1 117 ? -7.051 -18.853 3.427 1.00 45.72 117 LYS A CA 1
ATOM 970 C C . LYS A 1 117 ? -7.101 -19.409 2.004 1.00 45.72 117 LYS A C 1
ATOM 972 O O . LYS A 1 1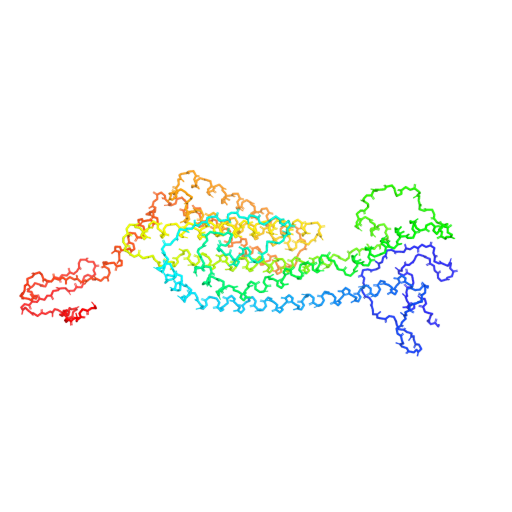17 ? -6.934 -20.612 1.810 1.00 45.72 117 LYS A O 1
ATOM 977 N N . SER A 1 118 ? -7.379 -18.562 1.016 1.00 41.69 118 SER A N 1
ATOM 978 C CA . SER A 1 118 ? -7.291 -18.964 -0.385 1.00 41.69 118 SER A CA 1
ATOM 979 C C . SER A 1 118 ? -5.844 -19.336 -0.704 1.00 41.69 118 SER A C 1
ATOM 981 O O . SER A 1 118 ? -4.930 -18.532 -0.533 1.00 41.69 118 SER A O 1
ATOM 983 N N . SER A 1 119 ? -5.668 -20.572 -1.159 1.00 42.09 119 SER A N 1
ATOM 984 C CA . SER A 1 119 ? -4.416 -21.219 -1.550 1.00 42.09 119 SER A CA 1
ATOM 985 C C . SER A 1 119 ? -3.869 -20.698 -2.892 1.00 42.09 119 SER A C 1
ATOM 987 O O . SER A 1 119 ? -3.582 -21.476 -3.798 1.00 42.09 119 SER A O 1
ATOM 989 N N . GLU A 1 120 ? -3.695 -19.388 -3.037 1.00 43.31 120 GLU A N 1
ATOM 990 C CA . GLU A 1 120 ? -2.882 -18.826 -4.120 1.00 43.31 120 GLU A CA 1
ATOM 991 C C . GLU A 1 120 ? -1.903 -17.820 -3.526 1.00 43.31 120 GLU A C 1
ATOM 993 O O . GLU A 1 120 ? -2.297 -16.801 -2.961 1.00 43.31 120 GLU A O 1
ATOM 998 N N . VAL A 1 121 ? -0.609 -18.133 -3.635 1.00 51.12 121 VAL A N 1
ATOM 999 C CA . VAL A 1 121 ? 0.496 -17.261 -3.224 1.00 51.12 121 VAL A CA 1
ATOM 1000 C C . VAL A 1 121 ? 0.566 -16.095 -4.214 1.00 51.12 121 VAL A C 1
ATOM 1002 O O . VAL A 1 121 ? 1.357 -16.086 -5.155 1.00 51.12 121 VAL A O 1
ATOM 1005 N N . SER A 1 122 ? -0.335 -15.131 -4.044 1.00 61.91 122 SER A N 1
ATOM 1006 C CA . SER A 1 122 ? -0.280 -13.833 -4.705 1.00 61.91 122 SER A CA 1
ATOM 1007 C C . SER A 1 122 ? 0.504 -12.874 -3.815 1.00 61.91 122 SER A C 1
ATOM 1009 O O . SER A 1 122 ? 0.215 -12.748 -2.631 1.00 61.91 122 SER A O 1
ATOM 1011 N N . GLU A 1 123 ? 1.481 -12.179 -4.398 1.00 75.62 123 GLU A N 1
ATOM 1012 C CA . GLU A 1 123 ? 2.280 -11.141 -3.721 1.00 75.62 123 GLU A CA 1
ATOM 1013 C C . GLU A 1 123 ? 1.420 -9.992 -3.170 1.00 75.62 123 GLU A C 1
ATOM 1015 O O . GLU A 1 123 ? 1.795 -9.332 -2.207 1.00 75.62 123 GLU A O 1
ATOM 1020 N N . VAL A 1 124 ? 0.256 -9.767 -3.782 1.00 85.81 124 VAL A N 1
ATOM 1021 C CA . VAL A 1 124 ? -0.740 -8.799 -3.323 1.00 85.81 124 VAL A CA 1
ATOM 1022 C C . VAL A 1 124 ? -1.983 -9.554 -2.883 1.00 85.81 124 VAL A C 1
ATOM 1024 O O . VAL A 1 124 ? -2.522 -10.373 -3.637 1.00 85.81 124 VAL A O 1
ATOM 1027 N N . THR A 1 125 ? -2.451 -9.243 -1.680 1.00 87.31 125 THR A N 1
ATOM 1028 C CA . THR A 1 125 ? -3.703 -9.749 -1.122 1.00 87.31 125 THR A CA 1
ATOM 1029 C C . THR A 1 125 ? -4.862 -9.364 -2.053 1.00 87.31 125 THR A C 1
ATOM 1031 O O . THR A 1 125 ? -5.008 -8.185 -2.378 1.00 87.31 125 THR A O 1
ATOM 1034 N N . PRO A 1 126 ? -5.691 -10.315 -2.516 1.00 89.06 126 PRO A N 1
ATOM 1035 C CA . PRO A 1 126 ? -6.778 -10.008 -3.443 1.00 89.06 126 PRO A CA 1
ATOM 1036 C C . PRO A 1 126 ? -7.764 -8.982 -2.873 1.00 89.06 126 PRO A C 1
ATOM 1038 O O . PRO A 1 126 ? -8.121 -9.056 -1.702 1.00 89.06 126 PRO A O 1
ATOM 1041 N N . TYR A 1 127 ? -8.284 -8.078 -3.708 1.00 90.00 127 TYR A N 1
ATOM 1042 C CA . TYR A 1 127 ? -9.286 -7.088 -3.275 1.00 90.00 127 TYR A CA 1
ATOM 1043 C C . TYR A 1 127 ? -10.551 -7.743 -2.681 1.00 90.00 127 TYR A C 1
ATOM 1045 O O . TYR A 1 127 ? -11.140 -7.211 -1.742 1.00 90.00 127 TYR A O 1
ATOM 1053 N N . ASP A 1 128 ? -10.932 -8.926 -3.186 1.00 89.56 128 ASP A N 1
ATOM 1054 C CA . ASP A 1 128 ? -12.061 -9.728 -2.692 1.00 89.56 128 ASP A CA 1
ATOM 1055 C C . ASP A 1 128 ? -11.897 -10.115 -1.215 1.00 89.56 128 ASP A C 1
ATOM 1057 O O . ASP A 1 128 ? -12.886 -10.197 -0.495 1.00 89.56 128 ASP A O 1
ATOM 1061 N N . TYR A 1 129 ? -10.660 -10.263 -0.725 1.00 91.19 129 TYR A N 1
ATOM 1062 C CA . TYR A 1 129 ? -10.389 -10.532 0.689 1.00 91.19 129 TYR A CA 1
ATOM 1063 C C . TYR A 1 129 ? -10.885 -9.410 1.614 1.00 91.19 129 TYR A C 1
ATOM 1065 O O . TYR A 1 129 ? -11.296 -9.675 2.744 1.00 91.19 129 TYR A O 1
ATOM 1073 N N . PHE A 1 130 ? -10.859 -8.159 1.140 1.00 92.94 130 PHE A N 1
ATOM 1074 C CA . PHE A 1 130 ? -11.351 -6.999 1.888 1.00 92.94 130 PHE A CA 1
ATOM 1075 C C . PHE A 1 130 ? -12.817 -6.680 1.590 1.00 92.94 130 PHE A C 1
ATOM 1077 O O . PHE A 1 130 ? -13.497 -6.118 2.444 1.00 92.94 130 PHE A O 1
ATOM 1084 N N . GLY A 1 131 ? -13.306 -7.016 0.395 1.00 91.06 131 GLY A N 1
ATOM 1085 C CA . GLY A 1 131 ? -14.701 -6.798 0.012 1.00 91.06 131 GLY A CA 1
ATOM 1086 C C . GLY A 1 131 ? -15.655 -7.826 0.609 1.00 91.06 131 GLY A C 1
ATOM 1087 O O . GLY A 1 131 ? -16.688 -7.460 1.155 1.00 91.06 131 GLY A O 1
ATOM 1088 N N . ASN A 1 132 ? -15.305 -9.110 0.547 1.00 90.19 132 ASN A N 1
ATOM 1089 C CA . ASN A 1 132 ? -16.192 -10.203 0.928 1.00 90.19 132 ASN A CA 1
ATOM 1090 C C . ASN A 1 132 ? -15.994 -10.610 2.392 1.00 90.19 132 ASN A C 1
ATOM 1092 O O . ASN A 1 132 ? -15.430 -11.660 2.720 1.00 90.19 132 ASN A O 1
ATOM 1096 N N . ILE A 1 133 ? -16.464 -9.749 3.291 1.00 91.00 133 ILE A N 1
ATOM 1097 C CA . ILE A 1 133 ? -16.299 -9.939 4.734 1.00 91.00 133 ILE A CA 1
ATOM 1098 C C . ILE A 1 133 ? -17.107 -11.119 5.283 1.00 91.00 133 ILE A C 1
ATOM 1100 O O . ILE A 1 133 ? -16.740 -11.693 6.306 1.00 91.00 133 ILE A O 1
ATOM 1104 N N . GLU A 1 134 ? -18.149 -11.542 4.571 1.00 88.50 134 GLU A N 1
ATOM 1105 C CA . GLU A 1 134 ? -18.875 -12.781 4.864 1.00 88.50 134 GLU A CA 1
ATOM 1106 C C . GLU A 1 134 ? -17.973 -14.006 4.702 1.00 88.50 134 GLU A C 1
ATOM 1108 O O . GLU A 1 134 ? -17.810 -14.795 5.631 1.00 88.50 134 GLU A O 1
ATOM 1113 N N . LYS A 1 135 ? -17.319 -14.126 3.543 1.00 87.06 135 LYS A N 1
ATOM 1114 C CA . LYS A 1 135 ? -16.505 -15.295 3.207 1.00 87.06 135 LYS A CA 1
ATOM 1115 C C . LYS A 1 135 ? -15.234 -15.410 4.046 1.00 87.06 135 LYS A C 1
ATOM 1117 O O . LYS A 1 135 ? -14.875 -16.521 4.419 1.00 87.06 135 LYS A O 1
ATOM 1122 N N . TYR A 1 136 ? -14.534 -14.300 4.291 1.00 86.06 136 TYR A N 1
ATOM 1123 C CA . TYR A 1 136 ? -13.186 -14.341 4.882 1.00 86.06 136 TYR A CA 1
ATOM 1124 C C . TYR A 1 136 ? -13.124 -13.930 6.352 1.00 86.06 136 TYR A C 1
ATOM 1126 O O . TYR A 1 136 ? -12.182 -14.313 7.042 1.00 86.06 136 TYR A O 1
ATOM 1134 N N . HIS A 1 137 ? -14.100 -13.157 6.836 1.00 85.12 137 HIS A N 1
ATOM 1135 C CA . HIS A 1 137 ? -14.052 -12.552 8.174 1.00 85.12 137 HIS A CA 1
ATOM 1136 C C . HIS A 1 137 ? -15.256 -12.928 9.046 1.00 85.12 137 HIS A C 1
ATOM 1138 O O . HIS A 1 137 ? -15.403 -12.398 10.144 1.00 85.12 137 HIS A O 1
ATOM 1144 N N . GLY A 1 138 ? -16.097 -13.860 8.582 1.00 82.00 138 GLY A N 1
ATOM 1145 C CA . GLY A 1 138 ? -17.182 -14.451 9.367 1.00 82.00 138 GLY A CA 1
ATOM 1146 C C . GLY A 1 138 ? -18.356 -13.511 9.620 1.00 82.00 138 GLY A C 1
ATOM 1147 O O . GLY A 1 138 ? -19.088 -13.711 10.584 1.00 82.00 138 GLY A O 1
ATOM 1148 N N . PHE A 1 139 ? -18.534 -12.468 8.803 1.00 85.38 139 PHE A N 1
ATOM 1149 C CA . PHE A 1 139 ? -19.703 -11.593 8.893 1.00 85.38 139 PHE A CA 1
ATOM 1150 C C . PHE A 1 139 ? -20.933 -12.225 8.245 1.00 85.38 139 PHE A C 1
ATOM 1152 O O . PHE A 1 139 ? -20.854 -13.152 7.447 1.00 85.38 139 PHE A O 1
ATOM 1159 N N . SER A 1 140 ? -22.101 -11.690 8.567 1.00 85.06 140 SER A N 1
ATOM 1160 C CA . SER A 1 140 ? -23.339 -12.103 7.932 1.00 85.06 140 SER A CA 1
ATOM 1161 C C . SER A 1 140 ? -23.512 -11.484 6.544 1.00 85.06 140 SER A C 1
ATOM 1163 O O . SER A 1 140 ? -22.963 -10.422 6.231 1.00 85.06 140 SER A O 1
ATOM 1165 N N . LYS A 1 141 ? -24.351 -12.117 5.720 1.00 87.69 141 LYS A N 1
ATOM 1166 C CA . LYS A 1 141 ? -24.655 -11.654 4.363 1.00 87.69 141 LYS A CA 1
ATOM 1167 C C . LYS A 1 141 ? -25.253 -10.244 4.317 1.00 87.69 141 LYS A C 1
ATOM 1169 O O . LYS A 1 141 ? -24.960 -9.493 3.388 1.00 87.69 141 LYS A O 1
ATOM 1174 N N . ALA A 1 142 ? -26.074 -9.855 5.300 1.00 87.25 142 ALA A N 1
ATOM 1175 C CA . ALA A 1 142 ? -26.659 -8.513 5.310 1.00 87.25 142 ALA A CA 1
ATOM 1176 C C . ALA A 1 142 ? -25.602 -7.444 5.619 1.00 87.25 142 ALA A C 1
ATOM 1178 O O . ALA A 1 142 ? -25.546 -6.423 4.935 1.00 87.25 142 ALA A O 1
ATOM 1179 N N . ILE A 1 143 ? -24.727 -7.698 6.602 1.00 89.00 143 ILE A N 1
ATOM 1180 C CA . ILE A 1 143 ? -23.611 -6.797 6.927 1.00 89.00 143 ILE A CA 1
ATOM 1181 C C . ILE A 1 143 ? -22.641 -6.698 5.745 1.00 89.00 143 ILE A C 1
ATOM 1183 O O . ILE A 1 143 ? -22.219 -5.599 5.392 1.00 89.00 143 ILE A O 1
ATOM 1187 N N . ASN A 1 144 ? -22.338 -7.827 5.102 1.00 91.56 144 ASN A N 1
ATOM 1188 C CA . ASN A 1 144 ? -21.503 -7.885 3.907 1.00 91.56 144 ASN A CA 1
ATOM 1189 C C . ASN A 1 144 ? -22.073 -7.034 2.765 1.00 91.56 144 ASN A C 1
ATOM 1191 O O . ASN A 1 144 ? -21.341 -6.249 2.178 1.00 91.56 144 ASN A O 1
ATOM 1195 N N . GLY A 1 145 ? -23.383 -7.107 2.506 1.00 92.88 145 GLY A N 1
ATOM 1196 C CA . GLY A 1 145 ? -24.030 -6.270 1.491 1.00 92.88 145 GLY A CA 1
ATOM 1197 C C . GLY A 1 145 ? -23.879 -4.770 1.760 1.00 92.88 145 GLY A C 1
ATOM 1198 O O . GLY A 1 145 ? -23.542 -4.015 0.853 1.00 92.88 145 GLY A O 1
ATOM 1199 N N . VAL A 1 146 ? -24.065 -4.335 3.012 1.00 94.06 146 VAL A N 1
ATOM 1200 C CA . VAL A 1 146 ? -23.867 -2.925 3.396 1.00 94.06 146 VAL A CA 1
ATOM 1201 C C . VAL A 1 146 ? -22.405 -2.503 3.232 1.00 94.06 146 VAL A C 1
ATOM 1203 O O . VAL A 1 146 ? -22.134 -1.425 2.709 1.00 94.06 146 VAL A O 1
ATOM 1206 N N . TRP A 1 147 ? -21.463 -3.349 3.654 1.00 95.69 147 TRP A N 1
ATOM 1207 C CA . TRP A 1 147 ? -20.033 -3.075 3.527 1.00 95.69 147 TRP A CA 1
ATOM 1208 C C . TRP A 1 147 ? -19.588 -2.977 2.067 1.00 95.69 147 TRP A C 1
ATOM 1210 O O . TRP A 1 147 ? -18.971 -1.985 1.696 1.00 95.69 147 TRP A O 1
ATOM 1220 N N . VAL A 1 148 ? -19.938 -3.958 1.230 1.00 95.12 148 VAL A N 1
ATOM 1221 C CA . VAL A 1 148 ? -19.573 -3.975 -0.194 1.00 95.12 148 VAL A CA 1
ATOM 1222 C C . VAL A 1 148 ? -20.095 -2.728 -0.896 1.00 95.12 148 VAL A C 1
ATOM 1224 O O . VAL A 1 148 ? -19.312 -2.058 -1.561 1.00 95.12 148 VAL A O 1
ATOM 1227 N N . ASN A 1 149 ? -21.359 -2.356 -0.675 1.00 95.31 149 ASN A N 1
ATOM 1228 C CA . ASN A 1 149 ? -21.931 -1.138 -1.255 1.00 95.31 149 ASN A CA 1
ATOM 1229 C C . ASN A 1 149 ? -21.172 0.131 -0.833 1.00 95.31 149 ASN A C 1
ATOM 1231 O O . ASN A 1 149 ? -21.116 1.095 -1.588 1.00 95.31 149 ASN A O 1
ATOM 1235 N N . HIS A 1 150 ? -20.596 0.147 0.373 1.00 95.88 150 HIS A N 1
ATOM 1236 C CA . HIS A 1 150 ? -19.810 1.279 0.863 1.00 95.88 150 HIS A CA 1
ATOM 1237 C C . HIS A 1 150 ? -18.426 1.353 0.211 1.00 95.88 150 HIS A C 1
ATOM 1239 O O . HIS A 1 150 ? -17.968 2.442 -0.111 1.00 95.88 150 HIS A O 1
ATOM 1245 N N . VAL A 1 151 ? -17.757 0.213 -0.005 1.00 96.69 151 VAL A N 1
ATOM 1246 C CA . VAL A 1 151 ? -16.340 0.185 -0.420 1.00 96.69 151 VAL A CA 1
ATOM 1247 C C . VAL A 1 151 ? -16.089 -0.225 -1.876 1.00 96.69 151 VAL A C 1
ATOM 1249 O O . VAL A 1 151 ? -14.942 -0.188 -2.324 1.00 96.69 151 VAL A O 1
ATOM 1252 N N . GLU A 1 152 ? -17.114 -0.616 -2.639 1.00 95.69 152 GLU A N 1
ATOM 1253 C CA . GLU A 1 152 ? -16.969 -1.204 -3.983 1.00 95.69 152 GLU A CA 1
ATOM 1254 C C . GLU A 1 152 ? -16.169 -0.335 -4.961 1.00 95.69 152 GLU A C 1
ATOM 1256 O O . GLU A 1 152 ? -15.292 -0.839 -5.668 1.00 95.69 152 GLU A O 1
ATOM 1261 N N . ASN A 1 153 ? -16.406 0.977 -4.964 1.00 96.88 153 ASN A N 1
ATOM 1262 C CA . ASN A 1 153 ? -15.732 1.907 -5.868 1.00 96.88 153 ASN A CA 1
ATOM 1263 C C . ASN A 1 153 ? -14.234 2.011 -5.550 1.00 96.88 153 ASN A C 1
ATOM 1265 O O . ASN A 1 153 ? -13.385 2.012 -6.450 1.00 96.88 153 ASN A O 1
ATOM 1269 N N . LEU A 1 154 ? -13.891 2.005 -4.261 1.00 97.38 154 LEU A N 1
ATOM 1270 C CA . LEU A 1 154 ? -12.506 1.991 -3.810 1.00 97.38 154 LEU A CA 1
ATOM 1271 C C . LEU A 1 154 ? -11.825 0.648 -4.135 1.00 97.38 154 LEU A C 1
ATOM 1273 O O . LEU A 1 154 ? -10.690 0.622 -4.616 1.00 97.38 154 LEU A O 1
ATOM 1277 N N . LEU A 1 155 ? -12.521 -0.477 -3.950 1.00 96.31 155 LEU A N 1
ATOM 1278 C CA . LEU A 1 155 ? -11.995 -1.803 -4.296 1.00 96.31 155 LEU A CA 1
ATOM 1279 C C . LEU A 1 155 ? -11.833 -2.004 -5.810 1.00 96.31 155 LEU A C 1
ATOM 1281 O O . LEU A 1 155 ? -10.900 -2.682 -6.241 1.00 96.31 155 LEU A O 1
ATOM 1285 N N . SER A 1 156 ? -12.665 -1.364 -6.633 1.00 96.88 156 SER A N 1
ATOM 1286 C CA . SER A 1 156 ? -12.473 -1.306 -8.088 1.00 96.88 156 SER A CA 1
ATOM 1287 C C . SER A 1 156 ? -11.144 -0.629 -8.447 1.00 96.88 156 SER A C 1
ATOM 1289 O O . SER A 1 156 ? -10.398 -1.120 -9.300 1.00 96.88 156 SER A O 1
ATOM 1291 N N . CYS A 1 157 ? -10.776 0.447 -7.741 1.00 97.50 157 CYS A N 1
ATOM 1292 C CA . CYS A 1 157 ? -9.458 1.074 -7.884 1.00 97.50 157 CYS A CA 1
ATOM 1293 C C . CYS A 1 157 ? -8.330 0.112 -7.480 1.00 97.50 157 CYS A C 1
ATOM 1295 O O . CYS A 1 157 ? -7.373 -0.059 -8.237 1.00 97.50 157 CYS A O 1
ATOM 1297 N N . TYR A 1 158 ? -8.478 -0.597 -6.357 1.00 96.81 158 TYR A N 1
ATOM 1298 C CA . TYR A 1 158 ? -7.524 -1.623 -5.915 1.00 96.81 158 TYR A CA 1
ATOM 1299 C C . TYR A 1 158 ? -7.302 -2.710 -6.978 1.00 96.81 158 TYR A C 1
ATOM 1301 O O . TYR A 1 158 ? -6.166 -3.095 -7.280 1.00 96.81 158 TYR A O 1
ATOM 1309 N N . GLN A 1 159 ? -8.382 -3.203 -7.589 1.00 95.38 159 GLN A N 1
ATOM 1310 C CA . GLN A 1 159 ? -8.315 -4.208 -8.647 1.00 95.38 159 GLN A CA 1
ATOM 1311 C C . GLN A 1 159 ? -7.545 -3.691 -9.873 1.00 95.38 159 GLN A C 1
ATOM 1313 O O . GLN A 1 159 ? -6.695 -4.408 -10.416 1.00 95.38 159 GLN A O 1
ATOM 1318 N N . LYS A 1 160 ? -7.788 -2.438 -10.288 1.00 95.94 160 LYS A N 1
ATOM 1319 C CA . LYS A 1 160 ? -7.042 -1.794 -11.384 1.00 95.94 160 LYS A CA 1
ATOM 1320 C C . LYS A 1 160 ? -5.547 -1.697 -11.055 1.00 95.94 160 LYS A C 1
ATOM 1322 O O . LYS A 1 160 ? -4.728 -2.094 -11.883 1.00 95.94 160 LYS A O 1
ATOM 1327 N N . LEU A 1 161 ? -5.181 -1.273 -9.841 1.00 95.31 161 LEU A N 1
ATOM 1328 C CA . LEU A 1 161 ? -3.780 -1.196 -9.392 1.00 95.31 161 LEU A CA 1
ATOM 1329 C C . LEU A 1 161 ? -3.102 -2.573 -9.378 1.00 95.31 161 LEU A C 1
ATOM 1331 O O . LEU A 1 161 ? -1.972 -2.720 -9.842 1.00 95.31 161 LEU A O 1
ATOM 1335 N N . THR A 1 162 ? -3.815 -3.614 -8.943 1.00 92.31 162 THR A N 1
ATOM 1336 C CA . THR A 1 162 ? -3.306 -4.998 -8.949 1.00 92.31 162 THR A CA 1
ATOM 1337 C C . THR A 1 162 ? -3.009 -5.479 -10.377 1.00 92.31 162 THR A C 1
ATOM 1339 O O . THR A 1 162 ? -2.020 -6.176 -10.624 1.00 92.31 162 THR A O 1
ATOM 1342 N N . SER A 1 163 ? -3.828 -5.069 -11.353 1.00 91.25 163 SER A N 1
ATOM 1343 C CA . SER A 1 163 ? -3.564 -5.318 -12.776 1.00 91.25 163 SER A CA 1
ATOM 1344 C C . SER A 1 163 ? -2.301 -4.594 -13.257 1.00 91.25 163 SER A C 1
ATOM 1346 O O . SER A 1 163 ? -1.488 -5.183 -13.976 1.00 91.25 163 SER A O 1
ATOM 1348 N N . ILE A 1 164 ? -2.085 -3.347 -12.823 1.00 91.69 164 ILE A N 1
ATOM 1349 C CA . ILE A 1 164 ? -0.860 -2.599 -13.133 1.00 91.69 164 ILE A CA 1
ATOM 1350 C C . ILE A 1 164 ? 0.366 -3.318 -12.557 1.00 91.69 164 ILE A C 1
ATOM 1352 O O . ILE A 1 164 ? 1.296 -3.571 -13.317 1.00 91.69 164 ILE A O 1
ATOM 1356 N N . ILE A 1 165 ? 0.345 -3.741 -11.285 1.00 89.06 165 ILE A N 1
ATOM 1357 C CA . ILE A 1 165 ? 1.425 -4.529 -10.654 1.00 89.06 165 ILE A CA 1
ATOM 1358 C C . ILE A 1 165 ? 1.782 -5.767 -11.479 1.00 89.06 165 ILE A C 1
ATOM 1360 O O . ILE A 1 165 ? 2.953 -6.031 -11.760 1.00 89.06 165 ILE A O 1
ATOM 1364 N N . ARG A 1 166 ? 0.776 -6.533 -11.919 1.00 87.06 166 ARG A N 1
ATOM 1365 C CA . ARG A 1 166 ? 1.010 -7.732 -12.736 1.00 87.06 166 ARG A CA 1
ATOM 1366 C C . ARG A 1 166 ? 1.718 -7.389 -14.047 1.00 87.06 166 ARG A C 1
ATOM 1368 O O . ARG A 1 166 ? 2.611 -8.117 -14.475 1.00 87.06 166 ARG A O 1
ATOM 1375 N N . ASN A 1 167 ? 1.339 -6.278 -14.672 1.00 85.62 167 ASN A N 1
ATOM 1376 C CA . ASN A 1 167 ? 1.924 -5.839 -15.932 1.00 85.62 167 ASN A CA 1
ATOM 1377 C C . ASN A 1 167 ? 3.329 -5.236 -15.767 1.00 85.62 167 ASN A C 1
ATOM 1379 O O . ASN A 1 167 ? 4.174 -5.419 -16.647 1.00 85.62 167 ASN A O 1
ATOM 1383 N N . THR A 1 168 ? 3.601 -4.549 -14.653 1.00 85.12 168 THR A N 1
ATOM 1384 C CA . THR A 1 168 ? 4.895 -3.906 -14.382 1.00 85.12 168 THR A CA 1
ATOM 1385 C C . THR A 1 168 ? 6.010 -4.893 -14.057 1.00 85.12 168 THR A C 1
ATOM 1387 O O . THR A 1 168 ? 7.170 -4.591 -14.317 1.00 85.12 168 THR A O 1
ATOM 1390 N N . LYS A 1 169 ? 5.680 -6.118 -13.627 1.00 80.00 169 LYS A N 1
ATOM 1391 C CA . LYS A 1 169 ? 6.649 -7.219 -13.444 1.00 80.00 169 LYS A CA 1
ATOM 1392 C C . LYS A 1 169 ? 7.336 -7.693 -14.726 1.00 80.00 169 LYS A C 1
ATOM 1394 O O . LYS A 1 169 ? 8.383 -8.344 -14.643 1.00 80.00 169 LYS A O 1
ATOM 1399 N N . MET A 1 170 ? 6.739 -7.416 -15.889 1.00 77.88 170 MET A N 1
ATOM 1400 C CA . MET A 1 170 ? 7.225 -7.844 -17.206 1.00 77.88 170 MET A CA 1
ATOM 1401 C C . MET A 1 170 ? 7.349 -6.652 -18.169 1.00 77.88 170 MET A C 1
ATOM 1403 O O . MET A 1 170 ? 6.593 -6.559 -19.147 1.00 77.88 170 MET A O 1
ATOM 1407 N N . PRO A 1 171 ? 8.297 -5.727 -17.915 1.00 80.44 171 PRO A N 1
ATOM 1408 C CA . PRO A 1 171 ? 8.542 -4.588 -18.792 1.00 80.44 171 PRO A CA 1
ATOM 1409 C C . PRO A 1 171 ? 9.110 -5.032 -20.155 1.00 80.44 171 PRO A C 1
ATOM 1411 O O . PRO A 1 171 ? 9.581 -6.169 -20.293 1.00 80.44 171 PRO A O 1
ATOM 1414 N N . PRO A 1 172 ? 9.098 -4.154 -21.178 1.00 83.19 172 PRO A N 1
ATOM 1415 C CA . PRO A 1 172 ? 9.549 -4.484 -22.532 1.00 83.19 172 PRO A CA 1
ATOM 1416 C C . PRO A 1 172 ? 10.948 -5.113 -22.602 1.00 83.19 172 PRO A C 1
ATOM 1418 O O . PRO A 1 172 ? 11.112 -6.120 -23.288 1.00 83.19 172 PRO A O 1
ATOM 1421 N N . TYR A 1 173 ? 11.932 -4.604 -21.848 1.00 76.94 173 TYR A N 1
ATOM 1422 C CA . TYR A 1 173 ? 13.275 -5.204 -21.792 1.00 76.94 173 TYR A CA 1
ATOM 1423 C C . TYR A 1 173 ? 13.274 -6.640 -21.266 1.00 76.94 173 TYR A C 1
ATOM 1425 O O . TYR A 1 173 ? 13.972 -7.494 -21.814 1.00 76.94 173 TYR A O 1
ATOM 1433 N N . LYS A 1 174 ? 12.479 -6.919 -20.227 1.00 77.19 174 LYS A N 1
ATOM 1434 C CA . LYS A 1 174 ? 12.395 -8.259 -19.642 1.00 77.19 174 LYS A CA 1
ATOM 1435 C C . LYS A 1 174 ? 11.750 -9.246 -20.609 1.00 77.19 174 LYS A C 1
ATOM 1437 O O . LYS A 1 174 ? 12.312 -10.307 -20.849 1.00 77.19 174 LYS A O 1
ATOM 1442 N N . LYS A 1 175 ? 10.660 -8.836 -21.265 1.00 81.81 175 LYS A N 1
ATOM 1443 C CA . LYS A 1 175 ? 10.011 -9.619 -22.332 1.00 81.81 175 LYS A CA 1
ATOM 1444 C C . LYS A 1 175 ? 10.953 -9.889 -23.506 1.00 81.81 175 LYS A C 1
ATOM 1446 O O . LYS A 1 175 ? 11.020 -11.012 -23.995 1.00 81.81 175 LYS A O 1
ATOM 1451 N N . ALA A 1 176 ? 11.686 -8.870 -23.958 1.00 79.69 176 ALA A N 1
ATOM 1452 C CA . ALA A 1 176 ? 12.626 -9.001 -25.068 1.00 79.69 176 ALA A CA 1
ATOM 1453 C C . ALA A 1 176 ? 13.770 -9.970 -24.740 1.00 79.69 176 ALA A C 1
ATOM 1455 O O . ALA A 1 176 ? 14.162 -10.771 -25.588 1.00 79.69 176 ALA A O 1
ATOM 1456 N N . PHE A 1 177 ? 14.275 -9.936 -23.508 1.00 75.25 177 PHE A N 1
ATOM 1457 C CA . PHE A 1 177 ? 15.280 -10.887 -23.052 1.00 75.25 177 PHE A CA 1
ATOM 1458 C C . PHE A 1 177 ? 14.737 -12.307 -22.926 1.00 75.25 177 PHE A C 1
ATOM 1460 O O . PHE A 1 177 ? 15.362 -13.220 -23.452 1.00 75.25 177 PHE A O 1
ATOM 1467 N N . GLU A 1 178 ? 13.586 -12.510 -22.279 1.00 74.38 178 GLU A N 1
ATOM 1468 C CA . GLU A 1 178 ? 12.977 -13.842 -22.152 1.00 74.38 178 GLU A CA 1
ATOM 1469 C C . GLU A 1 178 ? 12.734 -14.466 -23.535 1.00 74.38 178 GLU A C 1
ATOM 1471 O O . GLU A 1 178 ? 13.036 -15.642 -23.752 1.00 74.38 178 GLU A O 1
ATOM 1476 N N . ALA A 1 179 ? 12.295 -13.662 -24.510 1.00 80.69 179 ALA A N 1
ATOM 1477 C CA . ALA A 1 179 ? 12.152 -14.086 -25.900 1.00 80.69 179 ALA A CA 1
ATOM 1478 C C . ALA A 1 179 ? 13.499 -14.429 -26.565 1.00 80.69 179 ALA A C 1
ATOM 1480 O O . ALA A 1 179 ? 13.602 -15.441 -27.263 1.00 80.69 179 ALA A O 1
ATOM 1481 N N . ALA A 1 180 ? 14.544 -13.622 -26.346 1.00 75.88 180 ALA A N 1
ATOM 1482 C CA . ALA A 1 180 ? 15.878 -13.872 -26.894 1.00 75.88 180 ALA A CA 1
ATOM 1483 C C . ALA A 1 180 ? 16.511 -15.144 -26.311 1.00 75.88 180 ALA A C 1
ATOM 1485 O O . ALA A 1 180 ? 17.024 -15.977 -27.056 1.00 75.88 180 ALA A O 1
ATOM 1486 N N . VAL A 1 181 ? 16.419 -15.326 -24.993 1.00 70.38 181 VAL A N 1
ATOM 1487 C CA . VAL A 1 181 ? 16.880 -16.525 -24.286 1.00 70.38 181 VAL A CA 1
ATOM 1488 C C . VAL A 1 181 ? 16.136 -17.757 -24.794 1.00 70.38 181 VAL A C 1
ATOM 1490 O O . VAL A 1 181 ? 16.775 -18.736 -25.175 1.00 70.38 181 VAL A O 1
ATOM 1493 N N . SER A 1 182 ? 14.807 -17.687 -24.904 1.00 75.25 182 SER A N 1
ATOM 1494 C CA . SER A 1 182 ? 13.992 -18.779 -25.455 1.00 75.25 182 SER A CA 1
ATOM 1495 C C . SER A 1 182 ? 14.398 -19.132 -26.890 1.00 75.25 182 SER A C 1
ATOM 1497 O O . SER A 1 182 ? 14.549 -20.307 -27.217 1.00 75.25 182 SER A O 1
ATOM 1499 N N . SER A 1 183 ? 14.654 -18.125 -27.732 1.00 77.56 183 SER A N 1
ATOM 1500 C CA . SER A 1 183 ? 15.101 -18.323 -29.119 1.00 77.56 183 SER A CA 1
ATOM 1501 C C . SER A 1 183 ? 16.483 -18.984 -29.194 1.00 77.56 183 SER A C 1
ATOM 1503 O O . SER A 1 183 ? 16.708 -19.857 -30.031 1.00 77.56 183 SER A O 1
ATOM 1505 N N . LEU A 1 184 ? 17.411 -18.609 -28.305 1.00 72.06 184 LEU A N 1
ATOM 1506 C CA . LEU A 1 184 ? 18.737 -19.231 -28.209 1.00 72.06 184 LEU A CA 1
ATOM 1507 C C . LEU A 1 184 ? 18.653 -20.693 -27.762 1.00 72.06 184 LEU A C 1
ATOM 1509 O O . LEU A 1 184 ? 19.346 -21.541 -28.324 1.00 72.06 184 LEU A O 1
ATOM 1513 N N . TYR A 1 185 ? 17.808 -21.001 -26.775 1.00 71.50 185 TYR A N 1
ATOM 1514 C CA . TYR A 1 185 ? 17.571 -22.380 -26.343 1.00 71.50 185 TYR A CA 1
ATOM 1515 C C . TYR A 1 185 ? 16.977 -23.225 -27.470 1.00 71.50 185 TYR A C 1
ATOM 1517 O O . TYR A 1 185 ? 17.473 -24.321 -27.731 1.00 71.50 185 TYR A O 1
ATOM 1525 N N . GLN A 1 186 ? 15.992 -22.690 -28.197 1.00 75.25 186 GLN A N 1
ATOM 1526 C CA . GLN A 1 186 ? 15.411 -23.355 -29.364 1.00 75.25 186 GLN A CA 1
ATOM 1527 C C . GLN A 1 186 ? 16.471 -23.629 -30.438 1.00 75.25 186 GLN A C 1
ATOM 1529 O O . GLN A 1 186 ? 16.609 -24.775 -30.862 1.00 75.25 186 GLN A O 1
ATOM 1534 N N . ALA A 1 187 ? 17.287 -22.632 -30.795 1.00 73.19 187 ALA A N 1
ATOM 1535 C CA . ALA A 1 187 ? 18.351 -22.777 -31.791 1.00 73.19 187 ALA A CA 1
ATOM 1536 C C . ALA A 1 187 ? 19.413 -23.825 -31.401 1.00 73.19 187 ALA A C 1
ATOM 1538 O O . ALA A 1 187 ? 19.900 -24.564 -32.260 1.00 73.19 187 ALA A O 1
ATOM 1539 N N . LYS A 1 188 ? 19.754 -23.917 -30.107 1.00 69.69 188 LYS A N 1
ATOM 1540 C CA . LYS A 1 188 ? 20.653 -24.955 -29.576 1.00 69.69 188 LYS A CA 1
ATOM 1541 C C . LYS A 1 188 ? 20.019 -26.346 -29.630 1.00 69.69 188 LYS A C 1
ATOM 1543 O O . LYS A 1 188 ? 20.691 -27.297 -30.010 1.00 69.69 188 LYS A O 1
ATOM 1548 N N . SER A 1 189 ? 18.735 -26.461 -29.286 1.00 64.50 189 SER A N 1
ATOM 1549 C CA . SER A 1 189 ? 18.006 -27.737 -29.305 1.00 64.50 189 SER A CA 1
ATOM 1550 C C . SER A 1 189 ? 17.735 -28.268 -30.719 1.00 64.50 189 SER A C 1
ATOM 1552 O O . SER A 1 189 ? 17.674 -29.476 -30.914 1.00 64.50 189 SER A O 1
ATOM 1554 N N . SER A 1 190 ? 17.639 -27.385 -31.721 1.00 66.06 190 SER A N 1
ATOM 1555 C CA . SER A 1 190 ? 17.386 -27.749 -33.121 1.00 66.06 190 SER A CA 1
ATOM 1556 C C . SER A 1 190 ? 18.643 -28.132 -33.918 1.00 66.06 190 SER A C 1
ATOM 1558 O O . SER A 1 190 ? 18.550 -28.335 -35.124 1.00 66.06 190 SER A O 1
ATOM 1560 N N . GLY A 1 191 ? 19.823 -28.209 -33.288 1.00 55.41 191 GLY A N 1
ATOM 1561 C CA . GLY A 1 191 ? 21.032 -28.766 -33.913 1.00 55.41 191 GLY A CA 1
ATOM 1562 C C . GLY A 1 191 ? 21.616 -27.972 -35.092 1.00 55.41 191 GLY A C 1
ATOM 1563 O O . GLY A 1 191 ? 22.301 -28.556 -35.928 1.00 55.41 191 GLY A O 1
ATOM 1564 N N . LEU A 1 192 ? 21.386 -26.655 -35.189 1.00 46.34 192 LEU A N 1
ATOM 1565 C CA . LEU A 1 192 ? 21.924 -25.834 -36.285 1.00 46.34 192 LEU A CA 1
ATOM 1566 C C . LEU A 1 192 ? 23.358 -25.358 -35.972 1.00 46.34 192 LEU A C 1
ATOM 1568 O O . LEU A 1 192 ? 23.616 -24.204 -35.632 1.00 46.34 192 LEU A O 1
ATOM 1572 N N . SER A 1 193 ? 24.308 -26.284 -36.059 1.00 46.91 193 SER A N 1
ATOM 1573 C CA . SER A 1 193 ? 25.731 -26.119 -35.741 1.00 46.91 193 SER A CA 1
ATOM 1574 C C . SER A 1 193 ? 26.575 -25.521 -36.880 1.00 46.91 193 SER A C 1
ATOM 1576 O O . SER A 1 193 ? 27.656 -26.032 -37.163 1.00 46.91 193 SER A O 1
ATOM 1578 N N . SER A 1 194 ? 26.143 -24.441 -37.550 1.00 44.41 194 SER A N 1
ATOM 1579 C CA . SER A 1 194 ? 26.947 -23.882 -38.661 1.00 44.41 194 SER A CA 1
ATOM 1580 C C . SER A 1 194 ? 27.427 -22.434 -38.537 1.00 44.41 194 SER A C 1
ATOM 1582 O O . SER A 1 194 ? 28.153 -22.000 -39.424 1.00 44.41 194 SER A O 1
ATOM 1584 N N . PHE A 1 195 ? 27.116 -21.681 -37.476 1.00 41.47 195 PHE A N 1
ATOM 1585 C CA . PHE A 1 195 ? 27.682 -20.331 -37.301 1.00 41.47 195 PHE A CA 1
ATOM 1586 C C . PHE A 1 195 ? 27.850 -19.942 -35.828 1.00 41.47 195 PHE A C 1
ATOM 1588 O O . PHE A 1 195 ? 27.048 -19.188 -35.287 1.00 41.47 195 PHE A O 1
ATOM 1595 N N . ALA A 1 196 ? 28.912 -20.429 -35.183 1.00 37.09 196 ALA A N 1
ATOM 1596 C CA . ALA A 1 196 ? 29.440 -19.816 -33.961 1.00 37.09 196 ALA A CA 1
ATOM 1597 C C . ALA A 1 196 ? 30.904 -20.220 -33.716 1.00 37.09 196 ALA A C 1
ATOM 1599 O O . ALA A 1 196 ? 31.234 -20.868 -32.728 1.00 37.09 196 ALA A O 1
ATOM 1600 N N . SER A 1 197 ? 31.812 -19.816 -34.601 1.00 39.91 197 SER A N 1
ATOM 1601 C CA . SER A 1 197 ? 33.237 -19.712 -34.270 1.00 39.91 197 SER A CA 1
ATOM 1602 C C . SER A 1 197 ? 33.490 -18.396 -33.526 1.00 39.91 197 SER A C 1
ATOM 1604 O O . SER A 1 197 ? 34.084 -17.465 -34.052 1.00 39.91 197 SER A O 1
ATOM 1606 N N . THR A 1 198 ? 33.018 -18.325 -32.283 1.00 37.84 198 THR A N 1
ATOM 1607 C CA . THR A 1 198 ? 33.557 -17.434 -31.244 1.00 37.84 198 THR A CA 1
ATOM 1608 C C . THR A 1 198 ? 33.403 -18.149 -29.911 1.00 37.84 198 THR A C 1
ATOM 1610 O O . THR A 1 198 ? 32.309 -18.577 -29.552 1.00 37.84 198 THR A O 1
ATOM 1613 N N . SER A 1 199 ? 34.525 -18.314 -29.220 1.00 39.59 199 SER A N 1
ATOM 1614 C CA . SER A 1 199 ? 34.734 -19.110 -28.013 1.00 39.59 199 SER A CA 1
ATOM 1615 C C . SER A 1 199 ? 33.896 -18.649 -26.812 1.00 39.59 199 SER A C 1
ATOM 1617 O O . SER A 1 199 ? 34.401 -17.978 -25.913 1.00 39.59 199 SER A O 1
ATOM 1619 N N . LEU A 1 200 ? 32.627 -19.047 -26.756 1.00 37.91 200 LEU A N 1
ATOM 1620 C CA . LEU A 1 200 ? 31.902 -19.138 -25.493 1.00 37.91 200 LEU A CA 1
ATOM 1621 C C . LEU A 1 200 ? 31.918 -20.606 -25.066 1.00 37.91 200 LEU A C 1
ATOM 1623 O O . LEU A 1 200 ? 31.342 -21.459 -25.738 1.00 37.91 200 LEU A O 1
ATOM 1627 N N . GLY A 1 201 ? 32.666 -20.887 -23.999 1.00 33.97 201 GLY A N 1
ATOM 1628 C CA . GLY A 1 201 ? 32.952 -22.228 -23.503 1.00 33.97 201 GLY A CA 1
ATOM 1629 C C . GLY A 1 201 ? 31.712 -23.108 -23.344 1.00 33.97 201 GLY A C 1
ATOM 1630 O O . GLY A 1 201 ? 30.629 -22.668 -22.959 1.00 33.97 201 GLY A O 1
ATOM 1631 N N . SER A 1 202 ? 31.920 -24.383 -23.648 1.00 39.28 202 SER A N 1
ATOM 1632 C CA . SER A 1 202 ? 30.997 -25.512 -23.595 1.00 39.28 202 SER A CA 1
ATOM 1633 C C . SER A 1 202 ? 30.617 -25.918 -22.164 1.00 39.28 202 SER A C 1
ATOM 1635 O O . SER A 1 202 ? 30.810 -27.063 -21.764 1.00 39.28 202 SER A O 1
ATOM 1637 N N . SER A 1 203 ? 30.079 -24.988 -21.378 1.00 36.91 203 SER A N 1
ATOM 1638 C CA . SER A 1 203 ? 29.634 -25.254 -20.006 1.00 36.91 203 SER A CA 1
ATOM 1639 C C . SER A 1 203 ? 28.458 -24.359 -19.615 1.00 36.91 203 SER A C 1
ATOM 1641 O O . SER A 1 203 ? 28.505 -23.642 -18.620 1.00 36.91 203 SER A O 1
ATOM 1643 N N . ILE A 1 204 ? 27.382 -24.389 -20.402 1.00 42.06 204 ILE A N 1
ATOM 1644 C CA . ILE A 1 204 ? 26.058 -24.005 -19.891 1.00 42.06 204 ILE A CA 1
ATOM 1645 C C . ILE A 1 204 ? 25.362 -25.314 -19.511 1.00 42.06 204 ILE A C 1
ATOM 1647 O O . ILE A 1 204 ? 24.460 -25.788 -20.193 1.00 42.06 204 ILE A O 1
ATOM 1651 N N . SER A 1 205 ? 25.890 -25.962 -18.476 1.00 39.62 205 SER A N 1
ATOM 1652 C CA . SER A 1 205 ? 25.212 -27.028 -17.744 1.00 39.62 205 SER A CA 1
ATOM 1653 C C . SER A 1 205 ? 24.256 -26.359 -16.766 1.00 39.62 205 SER A C 1
ATOM 1655 O O . SER A 1 205 ? 24.765 -25.758 -15.830 1.00 39.62 205 SER A O 1
ATOM 1657 N N . GLU A 1 206 ? 22.939 -26.408 -17.010 1.00 45.12 206 GLU A N 1
ATOM 1658 C CA . GLU A 1 206 ? 21.816 -26.186 -16.058 1.00 45.12 206 GLU A CA 1
ATOM 1659 C C . GLU A 1 206 ? 21.955 -25.110 -14.952 1.00 45.12 206 GLU A C 1
ATOM 1661 O O . GLU A 1 206 ? 21.204 -25.100 -13.978 1.00 45.12 206 GLU A O 1
ATOM 1666 N N . SER A 1 207 ? 22.872 -24.158 -15.088 1.00 38.22 207 SER A N 1
ATOM 1667 C CA . SER A 1 207 ? 23.182 -23.183 -14.062 1.00 38.22 207 SER A CA 1
ATOM 1668 C C . SER A 1 207 ? 22.374 -21.926 -14.325 1.00 38.22 207 SER A C 1
ATOM 1670 O O . SER A 1 207 ? 22.421 -21.304 -15.388 1.00 38.22 207 SER A O 1
ATOM 1672 N N . GLN A 1 208 ? 21.577 -21.613 -13.315 1.00 47.06 208 GLN A N 1
ATOM 1673 C CA . GLN A 1 208 ? 20.727 -20.451 -13.141 1.00 47.06 208 GLN A CA 1
ATOM 1674 C C . GLN A 1 208 ? 21.533 -19.144 -13.244 1.00 47.06 208 GLN A C 1
ATOM 1676 O O . GLN A 1 208 ? 21.743 -18.469 -12.243 1.00 47.06 208 GLN A O 1
ATOM 1681 N N . LEU A 1 209 ? 21.992 -18.753 -14.434 1.00 44.91 209 LEU A N 1
ATOM 1682 C CA . LEU A 1 209 ? 22.426 -17.375 -14.642 1.00 44.91 209 LEU A CA 1
ATOM 1683 C C . LEU A 1 209 ? 21.191 -16.491 -14.500 1.00 44.91 209 LEU A C 1
ATOM 1685 O O . LEU A 1 209 ? 20.252 -16.560 -15.300 1.00 44.91 209 LEU A O 1
ATOM 1689 N N . THR A 1 210 ? 21.168 -15.682 -13.448 1.00 55.28 210 THR A N 1
ATOM 1690 C CA . THR A 1 210 ? 20.058 -14.772 -13.208 1.00 55.28 210 THR A CA 1
ATOM 1691 C C . THR A 1 210 ? 19.975 -13.764 -14.355 1.00 55.28 210 THR A C 1
ATOM 1693 O O . THR A 1 210 ? 20.972 -13.390 -14.987 1.00 55.28 210 THR A O 1
ATOM 1696 N N . PHE A 1 211 ? 18.755 -13.297 -14.632 1.00 56.75 211 PHE A N 1
ATOM 1697 C CA . PHE A 1 211 ? 18.474 -12.226 -15.595 1.00 56.75 211 PHE A CA 1
ATOM 1698 C C . PHE A 1 211 ? 19.484 -11.066 -15.477 1.00 56.75 211 PHE A C 1
ATOM 1700 O O . PHE A 1 211 ? 19.972 -10.534 -16.469 1.00 56.75 211 PHE A O 1
ATOM 1707 N N . GLN A 1 212 ? 19.858 -10.719 -14.248 1.00 54.94 212 GLN A N 1
ATOM 1708 C CA . GLN A 1 212 ? 20.732 -9.601 -13.921 1.00 54.94 212 GLN A CA 1
ATOM 1709 C C . GLN A 1 212 ? 22.222 -9.865 -14.204 1.00 54.94 212 GLN A C 1
ATOM 1711 O O . GLN A 1 212 ? 22.925 -8.969 -14.682 1.00 54.94 212 GLN A O 1
ATOM 1716 N N . GLU A 1 213 ? 22.704 -11.087 -13.976 1.00 59.22 213 GLU A N 1
ATOM 1717 C CA . GLU A 1 213 ? 24.087 -11.492 -14.272 1.00 59.22 213 GLU A CA 1
ATOM 1718 C C . GLU A 1 213 ? 24.346 -11.521 -15.780 1.00 59.22 213 GLU A C 1
ATOM 1720 O O . GLU A 1 213 ? 25.355 -10.995 -16.253 1.00 59.22 213 GLU A O 1
ATOM 1725 N N . THR A 1 214 ? 23.388 -12.041 -16.550 1.00 60.12 214 THR A N 1
ATOM 1726 C CA . THR A 1 214 ? 23.501 -12.133 -18.013 1.00 60.12 214 THR A CA 1
ATOM 1727 C C . THR A 1 214 ? 23.561 -10.744 -18.660 1.00 60.12 214 THR A C 1
ATOM 1729 O O . THR A 1 214 ? 24.391 -10.487 -19.529 1.00 60.12 214 THR A O 1
ATOM 1732 N N . PHE A 1 215 ? 22.730 -9.803 -18.202 1.00 59.31 215 PHE A N 1
ATOM 1733 C CA . PHE A 1 215 ? 22.746 -8.419 -18.688 1.00 59.31 215 PHE A CA 1
ATOM 1734 C C . PHE A 1 215 ? 24.041 -7.679 -18.340 1.00 59.31 215 PHE A C 1
ATOM 1736 O O . PHE A 1 215 ? 24.579 -6.953 -19.181 1.00 59.31 215 PHE A O 1
ATOM 1743 N N . SER A 1 216 ? 24.565 -7.904 -17.132 1.00 57.06 216 SER A N 1
ATOM 1744 C CA . SER A 1 216 ? 25.835 -7.323 -16.685 1.00 57.06 216 SER A CA 1
ATOM 1745 C C . SER A 1 216 ? 26.999 -7.791 -17.565 1.00 57.06 216 SER A C 1
ATOM 1747 O O . SER A 1 216 ? 27.825 -6.977 -17.971 1.00 57.06 216 SER A O 1
ATOM 1749 N N . GLN A 1 217 ? 27.010 -9.070 -17.955 1.00 57.47 217 GLN A N 1
ATOM 1750 C CA . GLN A 1 217 ? 27.989 -9.625 -18.899 1.00 57.47 217 GLN A CA 1
ATOM 1751 C C . GLN A 1 217 ? 27.812 -9.092 -20.332 1.00 57.47 217 GLN A C 1
ATOM 1753 O O . GLN A 1 217 ? 28.788 -8.926 -21.057 1.00 57.47 217 GLN A O 1
ATOM 1758 N N . MET A 1 218 ? 26.580 -8.775 -20.748 1.00 53.09 218 MET A N 1
ATOM 1759 C CA . MET A 1 218 ? 26.279 -8.205 -22.072 1.00 53.09 218 MET A CA 1
ATOM 1760 C C . MET A 1 218 ? 26.493 -6.681 -22.160 1.00 53.09 218 MET A C 1
ATOM 1762 O O . MET A 1 218 ? 26.228 -6.073 -23.208 1.00 53.09 218 MET A O 1
ATOM 1766 N N . GLY A 1 219 ? 26.956 -6.051 -21.073 1.00 49.00 219 GLY A N 1
ATOM 1767 C CA . GLY A 1 219 ? 27.141 -4.604 -20.982 1.00 49.00 219 GLY A CA 1
ATOM 1768 C C . GLY A 1 219 ? 25.825 -3.827 -21.071 1.00 49.00 219 GLY A C 1
ATOM 1769 O O . GLY A 1 219 ? 25.814 -2.673 -21.499 1.00 49.00 219 GLY A O 1
ATOM 1770 N N . ILE A 1 220 ? 24.698 -4.453 -20.731 1.00 54.94 220 ILE A N 1
ATOM 1771 C CA . ILE A 1 220 ? 23.391 -3.801 -20.716 1.00 54.94 220 ILE A CA 1
ATOM 1772 C C . ILE A 1 220 ? 23.070 -3.452 -19.265 1.00 54.94 220 ILE A C 1
ATOM 1774 O O . ILE A 1 220 ? 22.830 -4.329 -18.438 1.00 54.94 220 ILE A O 1
ATOM 1778 N N . SER A 1 221 ? 23.037 -2.161 -18.943 1.00 53.34 221 SER A N 1
ATOM 1779 C CA . SER A 1 221 ? 22.475 -1.707 -17.675 1.00 53.34 221 SER A CA 1
ATOM 1780 C C . SER A 1 221 ? 20.956 -1.883 -17.725 1.00 53.34 221 SER A C 1
ATOM 1782 O O . SER A 1 221 ? 20.276 -1.280 -18.554 1.00 53.34 221 SER A O 1
ATOM 1784 N N . ILE A 1 222 ? 20.406 -2.737 -16.857 1.00 53.66 222 ILE A N 1
ATOM 1785 C CA . ILE A 1 222 ? 18.951 -2.819 -16.673 1.00 53.66 222 ILE A CA 1
ATOM 1786 C C . ILE A 1 222 ? 18.495 -1.445 -16.164 1.00 53.66 222 ILE A C 1
ATOM 1788 O O . ILE A 1 222 ? 19.024 -0.982 -15.144 1.00 53.66 222 ILE A O 1
ATOM 1792 N N . PRO A 1 223 ? 17.557 -0.761 -16.845 1.00 51.12 223 PRO A N 1
ATOM 1793 C CA . PRO A 1 223 ? 17.056 0.515 -16.367 1.00 51.12 223 PRO A CA 1
ATOM 1794 C C . PRO A 1 223 ? 16.454 0.336 -14.970 1.00 51.12 223 PRO A C 1
ATOM 1796 O O . PRO A 1 223 ? 15.421 -0.305 -14.798 1.00 51.12 223 PRO A O 1
ATOM 1799 N N . ARG A 1 224 ? 17.079 0.948 -13.956 1.00 53.78 224 ARG A N 1
ATOM 1800 C CA . ARG A 1 224 ? 16.546 0.999 -12.579 1.00 53.78 224 ARG A CA 1
ATOM 1801 C C . ARG A 1 224 ? 15.166 1.672 -12.511 1.00 53.78 224 ARG A C 1
ATOM 1803 O O . ARG A 1 224 ? 14.458 1.542 -11.531 1.00 53.78 224 ARG A O 1
ATOM 1810 N N . ILE A 1 225 ? 14.789 2.398 -13.563 1.00 49.69 225 ILE A N 1
ATOM 1811 C CA . ILE A 1 225 ? 13.566 3.199 -13.680 1.00 49.69 225 ILE A CA 1
ATOM 1812 C C . ILE A 1 225 ? 12.298 2.322 -13.686 1.00 49.69 225 ILE A C 1
ATOM 1814 O O . ILE A 1 225 ? 11.236 2.793 -13.283 1.00 49.69 225 ILE A O 1
ATOM 1818 N N . ASP A 1 226 ? 12.400 1.046 -14.066 1.00 60.22 226 ASP A N 1
ATOM 1819 C CA . ASP A 1 226 ? 11.227 0.189 -14.281 1.00 60.22 226 ASP A CA 1
ATOM 1820 C C . ASP A 1 226 ? 10.548 -0.250 -12.968 1.00 60.22 226 ASP A C 1
ATOM 1822 O O . ASP A 1 226 ? 9.339 -0.485 -12.946 1.00 60.22 226 ASP A O 1
ATOM 1826 N N . GLN A 1 227 ? 11.287 -0.288 -11.852 1.00 76.69 227 GLN A N 1
ATOM 1827 C CA . GLN A 1 227 ? 10.729 -0.647 -10.543 1.00 76.69 227 GLN A CA 1
ATOM 1828 C C . GLN A 1 227 ? 10.060 0.527 -9.822 1.00 76.69 227 GLN A C 1
ATOM 1830 O O . GLN A 1 227 ? 9.282 0.314 -8.897 1.00 76.69 227 GLN A O 1
ATOM 1835 N N . LYS A 1 228 ? 10.277 1.767 -10.274 1.00 83.62 228 LYS A N 1
ATOM 1836 C CA . LYS A 1 228 ? 9.641 2.938 -9.662 1.00 83.62 228 LYS A CA 1
ATOM 1837 C C . LYS A 1 228 ? 8.116 2.866 -9.759 1.00 83.62 228 LYS A C 1
ATOM 1839 O O . LYS A 1 228 ? 7.445 2.998 -8.747 1.00 83.62 228 LYS A O 1
ATOM 1844 N N . ILE A 1 229 ? 7.579 2.616 -10.957 1.00 87.06 229 ILE A N 1
ATOM 1845 C CA . ILE A 1 229 ? 6.122 2.526 -11.161 1.00 87.06 229 ILE A CA 1
ATOM 1846 C C . ILE A 1 229 ? 5.545 1.369 -10.351 1.00 87.06 229 ILE A C 1
ATOM 1848 O O . ILE A 1 229 ? 4.483 1.510 -9.760 1.00 87.06 229 ILE A O 1
ATOM 1852 N N . TYR A 1 230 ? 6.254 0.240 -10.305 1.00 89.88 230 TYR A N 1
ATOM 1853 C CA . TYR A 1 230 ? 5.870 -0.894 -9.472 1.00 89.88 230 TYR A CA 1
ATOM 1854 C C . TYR A 1 230 ? 5.686 -0.477 -8.006 1.00 89.88 230 TYR A C 1
ATOM 1856 O O . TYR A 1 230 ? 4.621 -0.702 -7.438 1.00 89.88 230 TYR A O 1
ATOM 1864 N N . LEU A 1 231 ? 6.693 0.185 -7.428 1.00 91.00 231 LEU A N 1
ATOM 1865 C CA . LEU A 1 231 ? 6.665 0.637 -6.039 1.00 91.00 231 LEU A CA 1
ATOM 1866 C C . LEU A 1 231 ? 5.601 1.720 -5.806 1.00 91.00 231 LEU A C 1
ATOM 1868 O O . LEU A 1 231 ? 4.883 1.644 -4.815 1.00 91.00 231 LEU A O 1
ATOM 1872 N N . ASP A 1 232 ? 5.460 2.687 -6.718 1.00 91.62 232 ASP A N 1
ATOM 1873 C CA . ASP A 1 232 ? 4.459 3.760 -6.619 1.00 91.62 232 ASP A CA 1
ATOM 1874 C C . ASP A 1 232 ? 3.025 3.187 -6.611 1.00 91.62 232 ASP A C 1
ATOM 1876 O O . ASP A 1 232 ? 2.207 3.557 -5.772 1.00 91.62 232 ASP A O 1
ATOM 1880 N N . VAL A 1 233 ? 2.732 2.221 -7.491 1.00 93.12 233 VAL A N 1
ATOM 1881 C CA . VAL A 1 233 ? 1.429 1.529 -7.540 1.00 93.12 233 VAL A CA 1
ATOM 1882 C C . VAL A 1 233 ? 1.187 0.714 -6.269 1.00 93.12 233 VAL A C 1
ATOM 1884 O O . VAL A 1 233 ? 0.069 0.683 -5.757 1.00 93.12 233 VAL A O 1
ATOM 1887 N N . PHE A 1 234 ? 2.223 0.057 -5.743 1.00 93.06 234 PHE A N 1
ATOM 1888 C CA . PHE A 1 234 ? 2.107 -0.725 -4.513 1.00 93.06 234 PHE A CA 1
ATOM 1889 C C . PHE A 1 234 ? 1.830 0.178 -3.301 1.00 93.06 234 PHE A C 1
ATOM 1891 O O . PHE A 1 234 ? 0.986 -0.150 -2.471 1.00 93.06 234 PHE A O 1
ATOM 1898 N N . PHE A 1 235 ? 2.450 1.358 -3.225 1.00 94.38 235 PHE A N 1
ATOM 1899 C CA . PHE A 1 235 ? 2.113 2.347 -2.197 1.00 94.38 235 PHE A CA 1
ATOM 1900 C C . PHE A 1 235 ? 0.675 2.864 -2.313 1.00 94.38 235 PHE A C 1
ATOM 1902 O O . PHE A 1 235 ? 0.033 3.071 -1.286 1.00 94.38 235 PHE A O 1
ATOM 1909 N N . GLU A 1 236 ? 0.129 3.023 -3.520 1.00 95.75 236 GLU A N 1
ATOM 1910 C CA . GLU A 1 236 ? -1.287 3.383 -3.684 1.00 95.75 236 GLU A CA 1
ATOM 1911 C C . GLU A 1 236 ? -2.222 2.253 -3.207 1.00 95.75 236 GLU A C 1
ATOM 1913 O O . GLU A 1 236 ? -3.261 2.506 -2.604 1.00 95.75 236 GLU A O 1
ATOM 1918 N N . ILE A 1 237 ? -1.824 0.987 -3.373 1.00 95.44 237 ILE A N 1
ATOM 1919 C CA . ILE A 1 237 ? -2.523 -0.153 -2.759 1.00 95.44 237 ILE A CA 1
ATOM 1920 C C . ILE A 1 237 ? -2.502 -0.058 -1.227 1.00 95.44 237 ILE A C 1
ATOM 1922 O O . ILE A 1 237 ? -3.550 -0.229 -0.600 1.00 95.44 237 ILE A O 1
ATOM 1926 N N . ILE A 1 238 ? -1.350 0.260 -0.623 1.00 94.19 238 ILE A N 1
ATOM 1927 C CA . ILE A 1 238 ? -1.253 0.510 0.825 1.00 94.19 238 ILE A CA 1
ATOM 1928 C C . ILE A 1 238 ? -2.174 1.665 1.237 1.00 94.19 238 ILE A C 1
ATOM 1930 O O . ILE A 1 238 ? -2.852 1.571 2.259 1.00 94.19 238 ILE A O 1
ATOM 1934 N N . ASN A 1 239 ? -2.240 2.740 0.446 1.00 95.12 239 ASN A N 1
ATOM 1935 C CA . ASN A 1 239 ? -3.123 3.874 0.713 1.00 95.12 239 ASN A CA 1
ATOM 1936 C C . ASN A 1 239 ? -4.594 3.434 0.787 1.00 95.12 239 ASN A C 1
ATOM 1938 O O . ASN A 1 239 ? -5.276 3.723 1.770 1.00 95.12 239 ASN A O 1
ATOM 1942 N N . ILE A 1 240 ? -5.054 2.629 -0.176 1.00 96.75 240 ILE A N 1
ATOM 1943 C CA . ILE A 1 240 ? -6.400 2.043 -0.141 1.00 96.75 240 ILE A CA 1
ATOM 1944 C C . ILE A 1 240 ? -6.607 1.185 1.116 1.00 96.75 240 ILE A C 1
ATOM 1946 O O . ILE A 1 240 ? -7.635 1.317 1.779 1.00 96.75 240 ILE A O 1
ATOM 1950 N N . GLN A 1 241 ? -5.640 0.339 1.492 1.00 95.50 241 GLN A N 1
ATOM 1951 C CA . GLN A 1 241 ? -5.739 -0.463 2.720 1.00 95.50 241 GLN A CA 1
ATOM 1952 C C . GLN A 1 241 ? -5.867 0.417 3.970 1.00 95.50 241 GLN A C 1
ATOM 1954 O O . GLN A 1 241 ? -6.690 0.136 4.839 1.00 95.50 241 GLN A O 1
ATOM 1959 N N . LYS A 1 242 ? -5.117 1.522 4.042 1.00 92.38 242 LYS A N 1
ATOM 1960 C CA . LYS A 1 242 ? -5.216 2.495 5.140 1.00 92.38 242 LYS A CA 1
ATOM 1961 C C . LYS A 1 242 ? -6.588 3.163 5.181 1.00 92.38 242 LYS A C 1
ATOM 1963 O O . LYS A 1 242 ? -7.156 3.283 6.264 1.00 92.38 242 LYS A O 1
ATOM 1968 N N . ILE A 1 243 ? -7.148 3.546 4.032 1.00 94.31 243 ILE A N 1
ATOM 1969 C CA . ILE A 1 243 ? -8.507 4.104 3.952 1.00 94.31 243 ILE A CA 1
ATOM 1970 C C . ILE A 1 243 ? -9.530 3.090 4.483 1.00 94.31 243 ILE A C 1
ATOM 1972 O O . ILE A 1 243 ? -10.317 3.425 5.368 1.00 94.31 243 ILE A O 1
ATOM 1976 N N . LEU A 1 244 ? -9.476 1.835 4.022 1.00 96.12 244 LEU A N 1
ATOM 1977 C CA . LEU A 1 244 ? -10.364 0.769 4.504 1.00 96.12 244 LEU A CA 1
ATOM 1978 C C . LEU A 1 244 ? -10.217 0.550 6.015 1.00 96.12 244 LEU A C 1
ATOM 1980 O O . LEU A 1 244 ? -11.213 0.437 6.725 1.00 96.12 244 LEU A O 1
ATOM 1984 N N . TYR A 1 245 ? -8.985 0.543 6.527 1.00 93.19 245 TYR A N 1
ATOM 1985 C CA . TYR A 1 245 ? -8.716 0.450 7.960 1.00 93.19 245 TYR A CA 1
ATOM 1986 C C . TYR A 1 245 ? -9.346 1.613 8.741 1.00 93.19 245 TYR A C 1
ATOM 1988 O O . TYR A 1 245 ? -9.957 1.392 9.786 1.00 93.19 245 TYR A O 1
ATOM 1996 N N . HIS A 1 246 ? -9.260 2.845 8.233 1.00 89.50 246 HIS A N 1
ATOM 1997 C CA . HIS A 1 246 ? -9.903 4.002 8.856 1.00 89.50 246 HIS A CA 1
ATOM 1998 C C . HIS A 1 246 ? -11.435 3.906 8.856 1.00 89.50 246 HIS A C 1
ATOM 2000 O O . HIS A 1 246 ? -12.052 4.283 9.853 1.00 89.50 246 HIS A O 1
ATOM 2006 N N . GLU A 1 247 ? -12.047 3.367 7.800 1.00 93.12 247 GLU A N 1
ATOM 2007 C CA . GLU A 1 247 ? -13.489 3.085 7.778 1.00 93.12 247 GLU A CA 1
ATOM 2008 C C . GLU A 1 247 ? -13.871 2.029 8.825 1.00 93.12 247 GLU A C 1
ATOM 2010 O O . GLU A 1 247 ? -14.820 2.222 9.585 1.00 93.12 247 GLU A O 1
ATOM 2015 N N . VAL A 1 248 ? -13.089 0.954 8.951 1.00 91.94 248 VAL A N 1
ATOM 2016 C CA . VAL A 1 248 ? -13.311 -0.074 9.981 1.00 91.94 248 VAL A CA 1
ATOM 2017 C C . VAL A 1 248 ? -13.181 0.508 11.391 1.00 91.94 248 VAL A C 1
ATOM 2019 O O . VAL A 1 248 ? -14.037 0.255 12.241 1.00 91.94 248 VAL A O 1
ATOM 2022 N N . LEU A 1 249 ? -12.159 1.329 11.653 1.00 85.88 249 LEU A N 1
ATOM 2023 C CA . LEU A 1 249 ? -12.017 2.019 12.938 1.00 85.88 249 LEU A CA 1
ATOM 2024 C C . LEU A 1 249 ? -13.212 2.928 13.231 1.00 85.88 249 LEU A C 1
ATOM 2026 O O . LEU A 1 249 ? -13.740 2.905 14.343 1.00 85.88 249 LEU A O 1
ATOM 2030 N N . PHE A 1 250 ? -13.671 3.683 12.232 1.00 86.94 250 PHE A N 1
ATOM 2031 C CA . PHE A 1 250 ? -14.846 4.533 12.369 1.00 86.94 250 PHE A CA 1
ATOM 2032 C C . PHE A 1 250 ? -16.091 3.719 12.754 1.00 86.94 250 PHE A C 1
ATOM 2034 O O . PHE A 1 250 ? -16.833 4.134 13.650 1.00 86.94 250 PHE A O 1
ATOM 2041 N N . ILE A 1 251 ? -16.290 2.540 12.150 1.00 88.19 251 ILE A N 1
ATOM 2042 C CA . ILE A 1 251 ? -17.372 1.610 12.512 1.00 88.19 251 ILE A CA 1
ATOM 2043 C C . ILE A 1 251 ? -17.226 1.139 13.963 1.00 88.19 251 ILE A C 1
ATOM 2045 O O . ILE A 1 251 ? -18.206 1.164 14.709 1.00 88.19 251 ILE A O 1
ATOM 2049 N N . ILE A 1 252 ? -16.025 0.737 14.391 1.00 82.62 252 ILE A N 1
ATOM 2050 C CA . ILE A 1 252 ? -15.771 0.274 15.766 1.00 82.62 252 ILE A CA 1
ATOM 2051 C C . ILE A 1 252 ? -16.107 1.368 16.792 1.00 82.62 252 ILE A C 1
ATOM 2053 O O . ILE A 1 252 ? -16.698 1.062 17.834 1.00 82.62 252 ILE A O 1
ATOM 2057 N N . GLU A 1 253 ? -15.753 2.622 16.498 1.00 80.81 253 GLU A N 1
ATOM 2058 C CA . GLU A 1 253 ? -15.955 3.774 17.385 1.00 80.81 253 GLU A CA 1
ATOM 2059 C C . GLU A 1 253 ? -17.415 4.267 17.409 1.00 80.81 253 GLU A C 1
ATOM 2061 O O . GLU A 1 253 ? -17.903 4.672 18.463 1.00 80.81 253 GLU A O 1
ATOM 2066 N N . ASN A 1 254 ? -18.140 4.189 16.285 1.00 79.88 254 ASN A N 1
ATOM 2067 C CA . ASN A 1 254 ? -19.473 4.796 16.130 1.00 79.88 254 ASN A CA 1
ATOM 2068 C C . ASN A 1 254 ? -20.633 3.791 16.041 1.00 79.88 254 ASN A C 1
ATOM 2070 O O . ASN A 1 254 ? -21.788 4.193 15.866 1.00 79.88 254 ASN A O 1
ATOM 2074 N N . ALA A 1 255 ? -20.367 2.488 16.164 1.00 75.81 255 ALA A N 1
ATOM 2075 C CA . ALA A 1 255 ? -21.406 1.465 16.132 1.00 75.81 255 ALA A CA 1
ATOM 2076 C C . ALA A 1 255 ? -22.479 1.712 17.209 1.00 75.81 255 ALA A C 1
ATOM 2078 O O . ALA A 1 255 ? -22.215 1.691 18.413 1.00 75.81 255 ALA A O 1
ATOM 2079 N N . LYS A 1 256 ? -23.728 1.890 16.768 1.00 69.81 256 LYS A N 1
ATOM 2080 C CA . LYS A 1 256 ? -24.899 1.946 17.650 1.00 69.81 256 LYS A CA 1
ATOM 2081 C C . LYS A 1 256 ? -25.228 0.526 18.119 1.00 69.81 256 LYS A C 1
ATOM 2083 O O . LYS A 1 256 ? -25.352 -0.388 17.306 1.00 69.81 256 LYS A O 1
ATOM 2088 N N . TYR A 1 257 ? -25.372 0.329 19.426 1.00 61.62 257 TYR A N 1
ATOM 2089 C CA . TYR A 1 257 ? -25.702 -0.971 20.016 1.00 61.62 257 TYR A CA 1
ATOM 2090 C C . TYR A 1 257 ? -27.141 -0.963 20.541 1.00 61.62 257 TYR A C 1
ATOM 2092 O O . TYR A 1 257 ? -27.554 -0.024 21.224 1.00 61.62 257 TYR A O 1
ATOM 2100 N N . ALA A 1 258 ? -27.912 -2.000 20.199 1.00 53.72 258 ALA A N 1
ATOM 2101 C CA . ALA A 1 258 ? -29.293 -2.151 20.656 1.00 53.72 258 ALA A CA 1
ATOM 2102 C C . ALA A 1 258 ? -29.355 -2.261 22.192 1.00 53.72 258 ALA A C 1
ATOM 2104 O O . ALA A 1 258 ? -28.549 -2.966 22.800 1.00 53.72 258 ALA A O 1
ATOM 2105 N N . LYS A 1 259 ? -30.311 -1.554 22.811 1.00 52.44 259 LYS A N 1
ATOM 2106 C CA . LYS A 1 259 ? -30.456 -1.434 24.274 1.00 52.44 259 LYS A CA 1
ATOM 2107 C C . LYS A 1 259 ? -31.159 -2.625 24.947 1.00 52.44 259 LYS A C 1
ATOM 2109 O O . LYS A 1 259 ? -31.140 -2.698 26.170 1.00 52.44 259 LYS A O 1
ATOM 2114 N N . SER A 1 260 ? -31.809 -3.520 24.201 1.00 52.53 260 SER A N 1
ATOM 2115 C CA . SER A 1 260 ? -32.803 -4.449 24.758 1.00 52.53 260 SER A CA 1
ATOM 2116 C C . SER A 1 260 ? -32.372 -5.924 24.756 1.00 52.53 260 SER A C 1
ATOM 2118 O O . SER A 1 260 ? -32.095 -6.507 23.713 1.00 52.53 260 SER A O 1
ATOM 2120 N N . ASN A 1 261 ? -32.422 -6.522 25.954 1.00 54.53 261 ASN A N 1
ATOM 2121 C CA . ASN A 1 261 ? -32.184 -7.924 26.335 1.00 54.53 261 ASN A CA 1
ATOM 2122 C C . ASN A 1 261 ? -30.744 -8.470 26.224 1.00 54.53 261 ASN A C 1
ATOM 2124 O O . ASN A 1 261 ? -29.968 -8.137 25.332 1.00 54.53 261 ASN A O 1
ATOM 2128 N N . LEU A 1 262 ? -30.406 -9.373 27.158 1.00 57.00 262 LEU A N 1
ATOM 2129 C CA . LEU A 1 262 ? -29.079 -9.987 27.359 1.00 57.00 262 LEU A CA 1
ATOM 2130 C C . LEU A 1 262 ? -28.502 -10.628 26.079 1.00 57.00 262 LEU A C 1
ATOM 2132 O O . LEU A 1 262 ? -27.302 -10.560 25.824 1.00 57.00 262 LEU A O 1
ATOM 2136 N N . PHE A 1 263 ? -29.380 -11.183 25.241 1.00 56.81 263 PHE A N 1
ATOM 2137 C CA . PHE A 1 263 ? -29.044 -11.788 23.951 1.00 56.81 263 PHE A CA 1
ATOM 2138 C C . PHE A 1 263 ? -28.592 -10.767 22.890 1.00 56.81 263 PHE A C 1
ATOM 2140 O O . PHE A 1 263 ? -27.749 -11.071 22.051 1.00 56.81 263 PHE A O 1
ATOM 2147 N N . ALA A 1 264 ? -29.101 -9.531 22.925 1.00 59.84 264 ALA A N 1
ATOM 2148 C CA . ALA A 1 264 ? -28.619 -8.472 22.038 1.00 59.84 264 ALA A CA 1
ATOM 2149 C C . ALA A 1 264 ? -27.239 -7.959 22.477 1.00 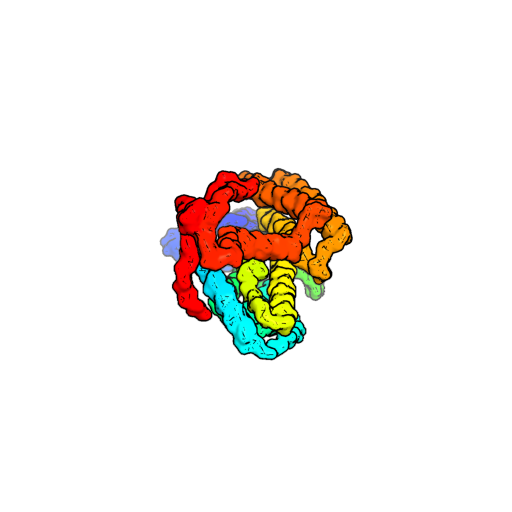59.84 264 ALA A C 1
ATOM 2151 O O . ALA A 1 264 ? -26.405 -7.616 21.640 1.00 59.84 264 ALA A O 1
ATOM 2152 N N . ILE A 1 265 ? -26.967 -7.943 23.786 1.00 60.88 265 ILE A N 1
ATOM 2153 C CA . ILE A 1 265 ? -25.681 -7.515 24.354 1.00 60.88 265 ILE A CA 1
ATOM 2154 C C . ILE A 1 265 ? -24.560 -8.492 23.967 1.00 60.88 265 ILE A C 1
ATOM 2156 O O . ILE A 1 265 ? -23.494 -8.048 23.534 1.00 60.88 265 ILE A O 1
ATOM 2160 N N . SER A 1 266 ? -24.797 -9.807 24.054 1.00 63.75 266 SER A N 1
ATOM 2161 C CA . SER A 1 266 ? -23.814 -10.817 23.632 1.00 63.75 266 SER A CA 1
ATOM 2162 C C . SER A 1 266 ? -23.503 -10.726 22.134 1.00 63.75 266 SER A C 1
ATOM 2164 O O . SER A 1 266 ? -22.331 -10.656 21.760 1.00 63.75 266 SER A O 1
ATOM 2166 N N . LYS A 1 267 ? -24.528 -10.596 21.282 1.00 67.06 267 LYS A N 1
ATOM 2167 C CA . LYS A 1 267 ? -24.366 -10.401 19.829 1.00 67.06 267 LYS A CA 1
ATOM 2168 C C . LYS A 1 267 ? -23.615 -9.115 19.475 1.00 67.06 267 LYS A C 1
ATOM 2170 O O . LYS A 1 267 ? -22.784 -9.099 18.569 1.00 67.06 267 LYS A O 1
ATOM 2175 N N . ASN A 1 268 ? -23.865 -8.027 20.204 1.00 67.75 268 ASN A N 1
ATOM 2176 C CA . ASN A 1 268 ? -23.140 -6.768 20.029 1.00 67.75 268 ASN A CA 1
ATOM 2177 C C . ASN A 1 268 ? -21.643 -6.920 20.348 1.00 67.75 268 ASN A C 1
ATOM 2179 O O . ASN A 1 268 ? -20.805 -6.373 19.628 1.00 67.75 268 ASN A O 1
ATOM 2183 N N . LYS A 1 269 ? -21.303 -7.690 21.391 1.00 72.38 269 LYS A N 1
ATOM 2184 C CA . LYS A 1 269 ? -19.914 -7.996 21.764 1.00 72.38 269 LYS A CA 1
ATOM 2185 C C . LYS A 1 269 ? -19.213 -8.836 20.693 1.00 72.38 269 LYS A C 1
ATOM 2187 O O . LYS A 1 269 ? -18.062 -8.555 20.364 1.00 72.38 269 LYS A O 1
ATOM 2192 N N . GLU A 1 270 ? -19.909 -9.814 20.124 1.00 75.25 270 GLU A N 1
ATOM 2193 C CA . GLU A 1 270 ? -19.391 -10.674 19.055 1.00 75.25 270 GLU A CA 1
ATOM 2194 C C . GLU A 1 270 ? -19.158 -9.904 17.749 1.00 75.25 270 GLU A C 1
ATOM 2196 O O . GLU A 1 270 ? -18.057 -9.937 17.208 1.00 75.25 270 GLU A O 1
ATOM 2201 N N . CYS A 1 271 ? -20.124 -9.097 17.300 1.00 77.75 271 CYS A N 1
ATOM 2202 C CA . CYS A 1 271 ? -19.952 -8.257 16.110 1.00 77.75 271 CYS A CA 1
ATOM 2203 C C . CYS A 1 271 ? -18.799 -7.252 16.281 1.00 77.75 271 CYS A C 1
ATOM 2205 O O . CYS A 1 271 ? -17.985 -7.073 15.376 1.00 77.75 271 CYS A O 1
ATOM 2207 N N . LYS A 1 272 ? -18.665 -6.640 17.468 1.00 79.31 272 LYS A N 1
ATOM 2208 C CA . LYS A 1 272 ? -17.518 -5.773 17.782 1.00 79.31 272 LYS A CA 1
ATOM 2209 C C . LYS A 1 272 ? -16.196 -6.546 17.707 1.00 79.31 272 LYS A C 1
ATOM 2211 O O . LYS A 1 272 ? -15.207 -5.997 17.235 1.00 79.31 272 LYS A O 1
ATOM 2216 N N . LYS A 1 273 ? -16.167 -7.805 18.156 1.00 82.25 273 LYS A N 1
ATOM 2217 C CA . LYS A 1 273 ? -14.989 -8.678 18.051 1.00 82.25 273 LYS A CA 1
ATOM 2218 C C . LYS A 1 273 ? -14.632 -8.973 16.590 1.00 82.25 273 LYS A C 1
ATOM 2220 O O . LYS A 1 273 ? -13.458 -8.888 16.256 1.00 82.25 273 LYS A O 1
ATOM 2225 N N . LEU A 1 274 ? -15.613 -9.242 15.726 1.00 85.19 274 LEU A N 1
ATOM 2226 C CA . LEU A 1 274 ? -15.373 -9.473 14.295 1.00 85.19 274 LEU A CA 1
ATOM 2227 C C . LEU A 1 274 ? -14.754 -8.250 13.608 1.00 85.19 274 LEU A C 1
ATOM 2229 O O . LEU A 1 274 ? -13.747 -8.387 12.922 1.00 85.19 274 LEU A O 1
ATOM 2233 N N . TRP A 1 275 ? -15.274 -7.041 13.855 1.00 88.06 275 TRP A N 1
ATOM 2234 C CA . TRP A 1 275 ? -14.681 -5.811 13.305 1.00 88.06 275 TRP A CA 1
ATOM 2235 C C . TRP A 1 275 ? -13.245 -5.573 13.786 1.00 88.06 275 TRP A C 1
ATOM 2237 O O . TRP A 1 275 ? -12.418 -5.103 13.010 1.00 88.06 275 TRP A O 1
ATOM 2247 N N . LYS A 1 276 ? -12.922 -5.933 15.036 1.00 84.69 276 LYS A N 1
ATOM 2248 C CA . LYS A 1 276 ? -11.543 -5.869 15.550 1.00 84.69 276 LYS A CA 1
ATOM 2249 C C . LYS A 1 276 ? -10.617 -6.847 14.834 1.00 84.69 276 LYS A C 1
ATOM 2251 O O . LYS A 1 276 ? -9.569 -6.431 14.360 1.00 84.69 276 LYS A O 1
ATOM 2256 N N . ILE A 1 277 ? -11.027 -8.112 14.719 1.00 86.06 277 ILE A N 1
ATOM 2257 C CA . ILE A 1 277 ? -10.256 -9.139 14.001 1.00 86.06 277 ILE A CA 1
ATOM 2258 C C . ILE A 1 277 ? -10.050 -8.709 12.547 1.00 86.06 277 ILE A C 1
ATOM 2260 O O . ILE A 1 277 ? -8.954 -8.835 12.011 1.00 86.06 277 ILE A O 1
ATOM 2264 N N . PHE A 1 278 ? -11.078 -8.139 11.914 1.00 90.12 278 PHE A N 1
ATOM 2265 C CA . PHE A 1 278 ? -10.952 -7.616 10.560 1.00 90.12 278 PHE A CA 1
ATOM 2266 C C . PHE A 1 278 ? -9.937 -6.467 10.477 1.00 90.12 278 PHE A C 1
ATOM 2268 O O . PHE A 1 278 ? -9.097 -6.473 9.580 1.00 90.12 278 PHE A O 1
ATOM 2275 N N . ALA A 1 279 ? -9.952 -5.528 11.429 1.00 89.62 279 ALA A N 1
ATOM 2276 C CA . ALA A 1 279 ? -8.966 -4.449 11.505 1.00 89.62 279 ALA A CA 1
ATOM 2277 C C . ALA A 1 279 ? -7.529 -4.986 11.652 1.00 89.62 279 ALA A C 1
ATOM 2279 O O . ALA A 1 279 ? -6.637 -4.539 10.932 1.00 89.62 279 ALA A O 1
ATOM 2280 N N . GLU A 1 280 ? -7.318 -5.975 12.527 1.00 87.25 280 GLU A N 1
ATOM 2281 C CA . GLU A 1 280 ? -6.026 -6.650 12.727 1.00 87.25 280 GLU A CA 1
ATOM 2282 C C . GLU A 1 280 ? -5.565 -7.379 11.454 1.00 87.25 280 GLU A C 1
ATOM 2284 O O . GLU A 1 280 ? -4.419 -7.233 11.033 1.00 87.25 280 GLU A O 1
ATOM 2289 N N . ASN A 1 281 ? -6.467 -8.099 10.780 1.00 89.94 281 ASN A N 1
ATOM 2290 C CA . ASN A 1 281 ? -6.184 -8.767 9.507 1.00 89.94 281 ASN A CA 1
ATOM 2291 C C . ASN A 1 281 ? -5.783 -7.769 8.406 1.00 89.94 281 ASN A C 1
ATOM 2293 O O . ASN A 1 281 ? -4.916 -8.064 7.579 1.00 89.94 281 ASN A O 1
ATOM 2297 N N . LEU A 1 282 ? -6.404 -6.586 8.388 1.00 91.94 282 LEU A N 1
ATOM 2298 C CA . LEU A 1 282 ? -6.091 -5.509 7.448 1.00 91.94 282 LEU A CA 1
ATOM 2299 C C . LEU A 1 282 ? -4.697 -4.927 7.717 1.00 91.94 282 LEU A C 1
ATOM 2301 O O . LEU A 1 282 ? -3.920 -4.719 6.782 1.00 91.94 282 LEU A O 1
ATOM 2305 N N . GLN A 1 283 ? -4.350 -4.735 8.992 1.00 90.19 283 GLN A N 1
ATOM 2306 C CA . GLN A 1 283 ? -3.012 -4.314 9.409 1.00 90.19 283 GLN A CA 1
ATOM 2307 C C . GLN A 1 283 ? -1.953 -5.360 9.057 1.00 90.19 283 GLN A C 1
ATOM 2309 O O . GLN A 1 283 ? -0.931 -5.001 8.479 1.00 90.19 283 GLN A O 1
ATOM 2314 N N . TYR A 1 284 ? -2.217 -6.643 9.312 1.00 90.25 284 TYR A N 1
ATOM 2315 C CA . TYR A 1 284 ? -1.297 -7.725 8.964 1.00 90.25 284 TYR A CA 1
ATOM 2316 C C . TYR A 1 284 ? -1.032 -7.784 7.453 1.00 90.25 284 TYR A C 1
ATOM 2318 O O . TYR A 1 284 ? 0.115 -7.813 7.019 1.00 90.25 284 TYR A O 1
ATOM 2326 N N . SER A 1 285 ? -2.080 -7.698 6.626 1.00 92.38 285 SER A N 1
ATOM 2327 C CA . SER A 1 285 ? -1.910 -7.635 5.168 1.00 92.38 285 SER A CA 1
ATOM 2328 C C . SER A 1 285 ? -1.115 -6.398 4.720 1.00 92.38 285 SER A C 1
ATOM 2330 O O . SER A 1 285 ? -0.245 -6.496 3.856 1.00 92.38 285 SER A O 1
ATOM 2332 N N . THR A 1 286 ? -1.373 -5.240 5.335 1.00 93.31 286 THR A N 1
ATOM 2333 C CA . THR A 1 286 ? -0.626 -3.997 5.081 1.00 93.31 286 THR A CA 1
ATOM 2334 C C . THR A 1 286 ? 0.859 -4.164 5.429 1.00 93.31 286 THR A C 1
ATOM 2336 O O . THR A 1 286 ? 1.724 -3.723 4.675 1.00 93.31 286 THR A O 1
ATOM 2339 N N . GLN A 1 287 ? 1.166 -4.848 6.535 1.00 93.19 287 GLN A N 1
ATOM 2340 C CA . GLN A 1 287 ? 2.529 -5.141 6.977 1.00 93.19 287 GLN A CA 1
ATOM 2341 C C . GLN A 1 287 ? 3.277 -6.032 5.972 1.00 93.19 287 GLN A C 1
ATOM 2343 O O . GLN A 1 287 ? 4.383 -5.687 5.559 1.00 93.19 287 GLN A O 1
ATOM 2348 N N . GLU A 1 288 ? 2.666 -7.135 5.531 1.00 92.38 288 GLU A N 1
ATOM 2349 C CA . GLU A 1 288 ? 3.250 -8.056 4.538 1.00 92.38 288 GLU A CA 1
ATOM 2350 C C . GLU A 1 288 ? 3.555 -7.343 3.208 1.00 92.38 288 GLU A C 1
ATOM 2352 O O . GLU A 1 288 ? 4.639 -7.485 2.627 1.00 92.38 288 GLU A O 1
ATOM 2357 N N . HIS A 1 289 ? 2.635 -6.493 2.744 1.00 93.00 289 HIS A N 1
ATOM 2358 C CA . HIS A 1 289 ? 2.854 -5.677 1.551 1.00 93.00 289 HIS A CA 1
ATOM 2359 C C . HIS A 1 289 ? 3.994 -4.661 1.740 1.00 93.00 289 HIS A C 1
ATOM 2361 O O . HIS A 1 289 ? 4.831 -4.502 0.852 1.00 93.00 289 HIS A O 1
ATOM 2367 N N . LEU A 1 290 ? 4.089 -4.002 2.900 1.00 93.25 290 LEU A N 1
ATOM 2368 C CA . LEU A 1 290 ? 5.181 -3.069 3.198 1.00 93.25 290 LEU A CA 1
ATOM 2369 C C . LEU A 1 290 ? 6.550 -3.762 3.260 1.00 93.25 290 LEU A C 1
ATOM 2371 O O . LEU A 1 290 ? 7.535 -3.198 2.778 1.00 93.25 290 LEU A O 1
ATOM 2375 N N . TYR A 1 291 ? 6.628 -4.988 3.786 1.00 92.44 291 TYR A N 1
ATOM 2376 C CA . TYR A 1 291 ? 7.859 -5.783 3.733 1.00 92.44 291 TYR A CA 1
ATOM 2377 C C . TYR A 1 291 ? 8.275 -6.110 2.301 1.00 92.44 291 TYR A C 1
ATOM 2379 O O . TYR A 1 291 ? 9.447 -5.968 1.948 1.00 92.44 291 TYR A O 1
ATOM 2387 N N . THR A 1 292 ? 7.307 -6.466 1.459 1.00 90.69 292 THR A N 1
ATOM 2388 C CA . THR A 1 292 ? 7.535 -6.724 0.034 1.00 90.69 292 THR A CA 1
ATOM 2389 C C . THR A 1 292 ? 8.075 -5.481 -0.683 1.00 90.69 292 THR A C 1
ATOM 2391 O O . THR A 1 292 ? 9.057 -5.557 -1.432 1.00 90.69 292 THR A O 1
ATOM 2394 N N . ILE A 1 293 ? 7.489 -4.309 -0.408 1.00 90.81 293 ILE A N 1
ATOM 2395 C CA . ILE A 1 293 ? 7.963 -3.016 -0.924 1.00 90.81 293 ILE A CA 1
ATOM 2396 C C . ILE A 1 293 ? 9.390 -2.742 -0.447 1.00 90.81 293 ILE A C 1
ATOM 2398 O O . ILE A 1 293 ? 10.239 -2.391 -1.265 1.00 90.81 293 ILE A O 1
ATOM 2402 N N . LYS A 1 294 ? 9.675 -2.925 0.848 1.00 90.25 294 LYS A N 1
ATOM 2403 C CA . LYS A 1 294 ? 11.007 -2.708 1.427 1.00 90.25 294 LYS A CA 1
ATOM 2404 C C . LYS A 1 294 ? 12.062 -3.580 0.744 1.00 90.25 294 LYS A C 1
ATOM 2406 O O . LYS A 1 294 ? 13.044 -3.045 0.235 1.00 90.25 294 LYS A O 1
ATOM 2411 N N . GLN A 1 295 ? 11.826 -4.888 0.641 1.00 88.88 295 GLN A N 1
ATOM 2412 C CA . GLN A 1 295 ? 12.751 -5.829 -0.000 1.00 88.88 295 GLN A CA 1
ATOM 2413 C C . GLN A 1 295 ? 12.984 -5.487 -1.482 1.00 88.88 295 GLN A C 1
ATOM 2415 O O . GLN A 1 295 ? 14.116 -5.508 -1.982 1.00 88.88 295 GLN A O 1
ATOM 2420 N N . THR A 1 296 ? 11.916 -5.127 -2.197 1.00 86.62 296 THR A N 1
ATOM 2421 C CA . THR A 1 296 ? 12.004 -4.733 -3.609 1.00 86.62 296 THR A CA 1
ATOM 2422 C C . THR A 1 296 ? 12.770 -3.419 -3.770 1.00 86.62 296 THR A C 1
ATOM 2424 O O . THR A 1 296 ? 13.637 -3.308 -4.637 1.00 86.62 296 THR A O 1
ATOM 2427 N N . ALA A 1 297 ? 12.519 -2.429 -2.913 1.00 87.62 297 ALA A N 1
ATOM 2428 C CA . ALA A 1 297 ? 13.196 -1.137 -2.946 1.00 87.62 297 ALA A CA 1
ATOM 2429 C C . ALA A 1 297 ? 14.687 -1.238 -2.576 1.00 87.62 297 ALA A C 1
ATOM 2431 O O . ALA A 1 297 ? 15.519 -0.577 -3.199 1.00 87.62 297 ALA A O 1
ATOM 2432 N N . GLU A 1 298 ? 15.047 -2.077 -1.602 1.00 86.19 298 GLU A N 1
ATOM 2433 C CA . GLU A 1 298 ? 16.441 -2.323 -1.209 1.00 86.19 298 GLU A CA 1
ATOM 2434 C C . GLU A 1 298 ? 17.229 -3.003 -2.334 1.00 86.19 298 GLU A C 1
ATOM 2436 O O . GLU A 1 298 ? 18.292 -2.518 -2.733 1.00 86.19 298 GLU A O 1
ATOM 2441 N N . SER A 1 299 ? 16.677 -4.073 -2.917 1.00 82.31 299 SER A N 1
ATOM 2442 C CA . SER A 1 299 ? 17.329 -4.813 -4.010 1.00 82.31 299 SER A CA 1
ATOM 2443 C C . SER A 1 299 ? 17.515 -3.975 -5.283 1.00 82.31 299 SER A C 1
ATOM 2445 O O . SER A 1 299 ? 18.493 -4.154 -6.014 1.00 82.31 299 SER A O 1
ATOM 2447 N N . SER A 1 300 ? 16.632 -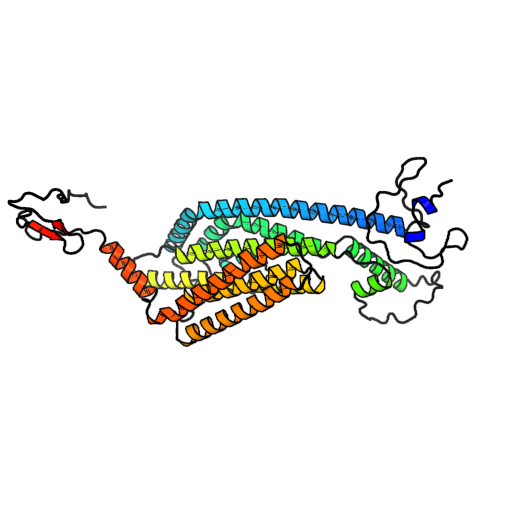3.005 -5.528 1.00 80.00 300 SER A N 1
ATOM 2448 C CA . SER A 1 300 ? 16.702 -2.087 -6.674 1.00 80.00 300 SER A CA 1
ATOM 2449 C C . SER A 1 300 ? 17.381 -0.751 -6.408 1.00 80.00 300 SER A C 1
ATOM 2451 O O . SER A 1 300 ? 17.580 0.031 -7.344 1.00 80.00 300 SER A O 1
ATOM 2453 N N . ARG A 1 301 ? 17.811 -0.505 -5.164 1.00 81.06 301 ARG A N 1
ATOM 2454 C CA . ARG A 1 301 ? 18.443 0.747 -4.719 1.00 81.06 301 ARG A CA 1
ATOM 2455 C C . ARG A 1 301 ? 17.528 1.970 -4.882 1.00 81.06 301 ARG A C 1
ATOM 2457 O O . ARG A 1 301 ? 17.992 3.062 -5.213 1.00 81.06 301 ARG A O 1
ATOM 2464 N N . HIS A 1 302 ? 16.228 1.801 -4.640 1.00 83.75 302 HIS A N 1
ATOM 2465 C CA . HIS A 1 302 ? 15.255 2.889 -4.541 1.00 83.75 302 HIS A CA 1
ATOM 2466 C C . HIS A 1 302 ? 15.171 3.416 -3.100 1.00 83.75 302 HIS A C 1
ATOM 2468 O O . HIS A 1 302 ? 14.230 3.132 -2.361 1.00 83.75 302 HIS A O 1
ATOM 2474 N N . THR A 1 303 ? 16.158 4.224 -2.699 1.00 85.00 303 THR A N 1
ATOM 2475 C CA . THR A 1 303 ? 16.301 4.720 -1.316 1.00 85.00 303 THR A CA 1
ATOM 2476 C C . THR A 1 303 ? 15.061 5.459 -0.803 1.00 85.00 303 THR A C 1
ATOM 2478 O O . THR A 1 303 ? 14.651 5.247 0.335 1.00 85.00 303 THR A O 1
ATOM 2481 N N . ARG A 1 304 ? 14.412 6.283 -1.643 1.00 87.62 304 ARG A N 1
ATOM 2482 C CA . ARG A 1 304 ? 13.192 7.031 -1.276 1.00 87.62 304 ARG A CA 1
ATOM 2483 C C . ARG A 1 304 ? 12.049 6.100 -0.863 1.00 87.62 304 ARG A C 1
ATOM 2485 O O . ARG A 1 304 ? 11.408 6.327 0.158 1.00 87.62 304 ARG A O 1
ATOM 2492 N N . HIS A 1 305 ? 11.810 5.055 -1.650 1.00 89.44 305 HIS A N 1
ATOM 2493 C CA . HIS A 1 305 ? 10.761 4.066 -1.399 1.00 89.44 305 HIS A CA 1
ATOM 2494 C C . HIS A 1 305 ? 11.083 3.191 -0.192 1.00 89.44 305 HIS A C 1
ATOM 2496 O O . HIS A 1 305 ? 10.193 2.925 0.606 1.00 89.44 305 HIS A O 1
ATOM 2502 N N . CYS A 1 306 ? 12.351 2.805 -0.014 1.00 89.19 306 CYS A N 1
ATOM 2503 C CA . CYS A 1 306 ? 12.792 2.070 1.172 1.00 89.19 306 CYS A CA 1
ATOM 2504 C C . CYS A 1 306 ? 12.566 2.887 2.454 1.00 89.19 306 CYS A C 1
ATOM 2506 O O . CYS A 1 306 ? 11.985 2.392 3.418 1.00 89.19 306 CYS A O 1
ATOM 2508 N N . LEU A 1 307 ? 12.948 4.167 2.449 1.00 88.38 307 LEU A N 1
ATOM 2509 C CA . LEU A 1 307 ? 12.678 5.080 3.559 1.00 88.38 307 LEU A CA 1
ATOM 2510 C C . LEU A 1 307 ? 11.190 5.188 3.863 1.00 88.38 307 LEU A C 1
ATOM 2512 O O . LEU A 1 307 ? 10.785 5.016 5.009 1.00 88.38 307 LEU A O 1
ATOM 2516 N N . LEU A 1 308 ? 10.376 5.436 2.837 1.00 90.38 308 LEU A N 1
ATOM 2517 C CA . LEU A 1 308 ? 8.936 5.565 3.007 1.00 90.38 308 LEU A CA 1
ATOM 2518 C C . LEU A 1 308 ? 8.317 4.280 3.575 1.00 90.38 308 LEU A C 1
ATOM 2520 O O . LEU A 1 308 ? 7.518 4.362 4.501 1.00 90.38 308 LEU A O 1
ATOM 2524 N N . ALA A 1 309 ? 8.729 3.105 3.089 1.00 91.44 309 ALA A N 1
ATOM 2525 C CA . ALA A 1 309 ? 8.242 1.818 3.585 1.00 91.44 309 ALA A CA 1
ATOM 2526 C C . ALA A 1 309 ? 8.592 1.601 5.064 1.00 91.44 309 ALA A C 1
ATOM 2528 O O . ALA A 1 309 ? 7.745 1.162 5.835 1.00 91.44 309 ALA A O 1
ATOM 2529 N N . ASN A 1 310 ? 9.813 1.953 5.478 1.00 90.06 310 ASN A N 1
ATOM 2530 C CA . ASN A 1 310 ? 10.216 1.860 6.881 1.00 90.06 310 ASN A CA 1
ATOM 2531 C C . ASN A 1 310 ? 9.409 2.817 7.776 1.00 90.06 310 ASN A C 1
ATOM 2533 O O . ASN A 1 310 ? 8.954 2.405 8.838 1.00 90.06 310 ASN A O 1
ATOM 2537 N N . VAL A 1 311 ? 9.176 4.065 7.349 1.00 90.25 311 VAL A N 1
ATOM 2538 C CA . VAL A 1 311 ? 8.340 5.014 8.113 1.00 90.25 311 VAL A CA 1
ATOM 2539 C C . VAL A 1 311 ? 6.894 4.518 8.223 1.00 90.25 311 VAL A C 1
ATOM 2541 O O . VAL A 1 311 ? 6.314 4.562 9.305 1.00 90.25 311 VAL A O 1
ATOM 2544 N N . GLU A 1 312 ? 6.317 4.018 7.128 1.00 91.62 312 GLU A N 1
ATOM 2545 C CA . GLU A 1 312 ? 4.965 3.442 7.119 1.00 91.62 312 GLU A CA 1
ATOM 2546 C C . GLU A 1 312 ? 4.861 2.203 8.025 1.00 91.62 312 GLU A C 1
ATOM 2548 O O . GLU A 1 312 ? 3.863 2.055 8.726 1.00 91.62 312 GLU A O 1
ATOM 2553 N N . LEU A 1 313 ? 5.892 1.348 8.078 1.00 91.81 313 LEU A N 1
ATOM 2554 C CA . LEU A 1 313 ? 5.944 0.210 9.006 1.00 91.81 313 LEU A CA 1
ATOM 2555 C C . LEU A 1 313 ? 5.915 0.669 10.466 1.00 91.81 313 LEU A C 1
ATOM 2557 O O . LEU A 1 313 ? 5.128 0.141 11.248 1.00 91.81 313 LEU A O 1
ATOM 2561 N N . LEU A 1 314 ? 6.726 1.666 10.835 1.00 90.56 314 LEU A N 1
ATOM 2562 C CA . LEU A 1 314 ? 6.737 2.193 12.203 1.00 90.56 314 LEU A CA 1
ATOM 2563 C C . LEU A 1 314 ? 5.381 2.803 12.583 1.00 90.56 314 LEU A C 1
ATOM 2565 O O . LEU A 1 314 ? 4.844 2.502 13.645 1.00 90.56 314 LEU A O 1
ATOM 2569 N N . GLU A 1 315 ? 4.776 3.593 11.694 1.00 89.81 315 GLU A N 1
ATOM 2570 C CA . GLU A 1 315 ? 3.432 4.135 11.921 1.00 89.81 315 GLU A CA 1
ATOM 2571 C C . GLU A 1 315 ? 2.365 3.051 12.051 1.00 89.81 315 GLU A C 1
ATOM 2573 O O . GLU A 1 315 ? 1.464 3.172 12.887 1.00 89.81 315 GLU A O 1
ATOM 2578 N N . LEU A 1 316 ? 2.453 1.994 11.240 1.00 88.88 316 LEU A N 1
ATOM 2579 C CA . LEU A 1 316 ? 1.570 0.842 11.341 1.00 88.88 316 LEU A CA 1
ATOM 2580 C C . LEU A 1 316 ? 1.710 0.192 12.718 1.00 88.88 316 LEU A C 1
ATOM 2582 O O . LEU A 1 316 ? 0.695 0.044 13.395 1.00 88.88 316 LEU A O 1
ATOM 2586 N N . TYR A 1 317 ? 2.933 -0.106 13.173 1.00 87.69 317 TYR A N 1
ATOM 2587 C CA . TYR A 1 317 ? 3.180 -0.676 14.501 1.00 87.69 317 TYR A CA 1
ATOM 2588 C C . TYR A 1 317 ? 2.589 0.183 15.615 1.00 87.69 317 TYR A C 1
ATOM 2590 O O . TYR A 1 317 ? 1.855 -0.330 16.460 1.00 87.69 317 TYR A O 1
ATOM 2598 N N . THR A 1 318 ? 2.820 1.496 15.583 1.00 85.94 318 THR A N 1
ATOM 2599 C CA . THR A 1 318 ? 2.246 2.433 16.556 1.00 85.94 318 THR A CA 1
ATOM 2600 C C . THR A 1 318 ? 0.714 2.415 16.538 1.00 85.94 318 THR A C 1
ATOM 2602 O O . THR A 1 318 ? 0.075 2.430 17.592 1.00 85.94 318 THR A O 1
ATOM 2605 N N . ASN A 1 319 ? 0.094 2.321 15.358 1.00 82.94 319 ASN A N 1
ATOM 2606 C CA . ASN A 1 319 ? -1.359 2.201 15.239 1.00 82.94 319 ASN A CA 1
ATOM 2607 C C . ASN A 1 319 ? -1.885 0.858 15.772 1.00 82.94 319 ASN A C 1
ATOM 2609 O O . ASN A 1 319 ? -2.957 0.843 16.381 1.00 82.94 319 ASN A O 1
ATOM 2613 N N . MET A 1 320 ? -1.153 -0.247 15.586 1.00 84.19 320 MET A N 1
ATOM 2614 C CA . MET A 1 320 ? -1.514 -1.545 16.172 1.00 84.19 320 MET A CA 1
ATOM 2615 C C . MET A 1 320 ? -1.453 -1.491 17.702 1.00 84.19 320 MET A C 1
ATOM 2617 O O . MET A 1 320 ? -2.387 -1.940 18.360 1.00 84.19 320 MET A O 1
ATOM 2621 N N . LEU A 1 321 ? -0.408 -0.880 18.276 1.00 82.88 321 LEU A N 1
ATOM 2622 C CA . LEU A 1 321 ? -0.285 -0.689 19.729 1.00 82.88 321 LEU A CA 1
ATOM 2623 C C . LEU A 1 321 ? -1.449 0.130 20.290 1.00 82.88 321 LEU A C 1
ATOM 2625 O O . LEU A 1 321 ? -2.084 -0.260 21.269 1.00 82.88 321 LEU A O 1
ATOM 2629 N N . LYS A 1 322 ? -1.787 1.239 19.624 1.00 82.38 322 LYS A N 1
ATOM 2630 C CA . LYS A 1 322 ? -2.933 2.072 20.000 1.00 82.38 322 LYS A CA 1
ATOM 2631 C C . LYS A 1 322 ? -4.246 1.289 19.965 1.00 82.38 322 LYS A C 1
ATOM 2633 O O . LYS A 1 322 ? -5.080 1.461 20.854 1.00 82.38 322 LYS A O 1
ATOM 2638 N N . LEU A 1 323 ? -4.442 0.439 18.955 1.00 74.94 323 LEU A N 1
ATOM 2639 C CA . LEU A 1 323 ? -5.626 -0.412 18.854 1.00 74.94 323 LEU A CA 1
ATOM 2640 C C . LEU A 1 323 ? -5.660 -1.455 19.980 1.00 74.94 323 LEU A C 1
ATOM 2642 O O . LEU A 1 323 ? -6.700 -1.608 20.614 1.00 74.94 323 LEU A O 1
ATOM 2646 N N . GLN A 1 324 ? -4.532 -2.103 20.281 1.00 78.94 324 GLN A N 1
ATOM 2647 C CA . GLN A 1 324 ? -4.414 -3.069 21.378 1.00 78.94 324 GLN A CA 1
ATOM 2648 C C . GLN A 1 324 ? -4.733 -2.439 22.739 1.00 78.94 324 GLN A C 1
ATOM 2650 O O . GLN A 1 324 ? -5.431 -3.051 23.540 1.00 78.94 324 GLN A O 1
ATOM 2655 N N . LEU A 1 325 ? -4.304 -1.199 22.986 1.00 74.75 325 LEU A N 1
ATOM 2656 C CA . LEU A 1 325 ? -4.624 -0.479 24.223 1.00 74.75 325 LEU A CA 1
ATOM 2657 C C . LEU A 1 325 ? -6.090 -0.047 24.305 1.00 74.75 325 LEU A C 1
ATOM 2659 O O . LEU A 1 325 ? -6.736 -0.251 25.329 1.00 74.75 325 LEU A O 1
ATOM 2663 N N . LYS A 1 326 ? -6.646 0.510 23.221 1.00 72.94 326 LYS A N 1
ATOM 2664 C CA . LYS A 1 326 ? -8.076 0.863 23.155 1.00 72.94 326 LYS A CA 1
ATOM 2665 C C . LYS A 1 326 ? -8.979 -0.369 23.263 1.00 72.94 326 LYS A C 1
ATOM 2667 O O . LYS A 1 326 ? -10.151 -0.262 23.621 1.00 72.94 326 LYS A O 1
ATOM 2672 N N . CYS A 1 327 ? -8.488 -1.526 22.835 1.00 65.94 327 CYS A N 1
ATOM 2673 C CA . CYS A 1 327 ? -9.265 -2.742 22.654 1.00 65.94 327 CYS A CA 1
ATOM 2674 C C . CYS A 1 327 ? -8.448 -3.977 23.065 1.00 65.94 327 CYS A C 1
ATOM 2676 O O . CYS A 1 327 ? -8.128 -4.794 22.202 1.00 65.94 327 CYS A O 1
ATOM 2678 N N . PRO A 1 328 ? -8.178 -4.160 24.368 1.00 66.00 328 PRO A N 1
ATOM 2679 C CA . PRO A 1 328 ? -7.318 -5.235 24.849 1.00 66.00 328 PRO A CA 1
ATOM 2680 C C . PRO A 1 328 ? -7.850 -6.628 24.471 1.00 66.00 328 PRO A C 1
ATOM 2682 O O . PRO A 1 328 ? -9.068 -6.852 24.517 1.00 66.00 328 PRO A O 1
ATOM 2685 N N . PRO A 1 329 ? -6.960 -7.588 24.147 1.00 60.03 329 PRO A N 1
ATOM 2686 C CA . PRO A 1 329 ? -7.339 -8.937 23.716 1.00 60.03 329 PRO A CA 1
ATOM 2687 C C . PRO A 1 329 ? -8.124 -9.702 24.791 1.00 60.03 329 PRO A C 1
ATOM 2689 O O . PRO A 1 329 ? -9.066 -10.428 24.473 1.00 60.03 329 PRO A O 1
ATOM 2692 N N . ASN A 1 330 ? -7.807 -9.465 26.068 1.00 61.06 330 ASN A N 1
ATOM 2693 C CA . ASN A 1 330 ? -8.493 -10.064 27.216 1.00 61.06 330 ASN A CA 1
ATOM 2694 C C . ASN A 1 330 ? -9.659 -9.208 27.745 1.00 61.06 330 ASN A C 1
ATOM 2696 O O . ASN A 1 330 ? -10.242 -9.530 28.775 1.00 61.06 330 ASN A O 1
ATOM 2700 N N . GLY A 1 331 ? -9.998 -8.099 27.078 1.00 60.88 331 GLY A N 1
ATOM 2701 C CA . GLY A 1 331 ? -11.004 -7.139 27.549 1.00 60.88 331 GLY A CA 1
ATOM 2702 C C . GLY A 1 331 ? -10.522 -6.204 28.664 1.00 60.88 331 GLY A C 1
ATOM 2703 O O . GLY A 1 331 ? -11.124 -5.155 28.849 1.00 60.88 331 GLY A O 1
ATOM 2704 N N . ILE A 1 332 ? -9.402 -6.521 29.319 1.00 63.88 332 ILE A N 1
ATOM 2705 C CA . ILE A 1 332 ? -8.745 -5.696 30.339 1.00 63.88 332 ILE A CA 1
ATOM 2706 C C . ILE A 1 332 ? -7.295 -5.463 29.914 1.00 63.88 332 ILE A C 1
ATOM 2708 O O . ILE A 1 332 ? -6.641 -6.375 29.401 1.00 63.88 332 ILE A O 1
ATOM 2712 N N . VAL A 1 333 ? -6.796 -4.246 30.128 1.00 65.69 333 VAL A N 1
ATOM 2713 C CA . VAL A 1 333 ? -5.372 -3.941 29.984 1.00 65.69 333 VAL A CA 1
ATOM 2714 C C . VAL A 1 333 ? -4.652 -4.471 31.224 1.00 65.69 333 VAL A C 1
ATOM 2716 O O . VAL A 1 333 ? -4.770 -3.898 32.304 1.00 65.69 333 VAL A O 1
ATOM 2719 N N . ASP A 1 334 ? -3.936 -5.587 31.088 1.00 73.38 334 ASP A N 1
ATOM 2720 C CA . ASP A 1 334 ? -3.121 -6.121 32.177 1.00 73.38 334 ASP A CA 1
ATOM 2721 C C . ASP A 1 334 ? -1.759 -5.405 32.269 1.00 73.38 334 ASP A C 1
ATOM 2723 O O . ASP A 1 334 ? -1.294 -4.736 31.343 1.00 73.38 334 ASP A O 1
ATOM 2727 N N . LYS A 1 335 ? -1.095 -5.540 33.423 1.00 77.12 335 LYS A N 1
ATOM 2728 C CA . LYS A 1 335 ? 0.219 -4.922 33.677 1.00 77.12 335 LYS A CA 1
ATOM 2729 C C . LYS A 1 335 ? 1.291 -5.395 32.685 1.00 77.12 335 LYS A C 1
ATOM 2731 O O . LYS A 1 335 ? 2.261 -4.682 32.428 1.00 77.12 335 LYS A O 1
ATOM 2736 N N . LYS A 1 336 ? 1.106 -6.592 32.122 1.00 81.62 336 LYS A N 1
ATOM 2737 C CA . LYS A 1 336 ? 1.962 -7.146 31.077 1.00 81.62 336 LYS A CA 1
ATOM 2738 C C . LYS A 1 336 ? 1.798 -6.361 29.776 1.00 81.62 336 LYS A C 1
ATOM 2740 O O . LYS A 1 336 ? 2.783 -5.851 29.271 1.00 81.62 336 LYS A O 1
ATOM 2745 N N . LEU A 1 337 ? 0.570 -6.158 29.304 1.00 79.44 337 LEU A N 1
ATOM 2746 C CA . LEU A 1 337 ? 0.261 -5.373 28.112 1.00 79.44 337 LEU A CA 1
ATOM 2747 C C . LEU A 1 337 ? 0.718 -3.916 28.248 1.00 79.44 337 LEU A C 1
ATOM 2749 O O . LEU A 1 337 ? 1.217 -3.355 27.276 1.00 79.44 337 LEU A O 1
ATOM 2753 N N . GLN A 1 338 ? 0.598 -3.312 29.438 1.00 77.94 338 GLN A N 1
ATOM 2754 C CA . GLN A 1 338 ? 1.157 -1.977 29.704 1.00 77.94 338 GLN A CA 1
ATOM 2755 C C . GLN A 1 338 ? 2.676 -1.966 29.499 1.00 77.94 338 GLN A C 1
ATOM 2757 O O . GLN A 1 338 ? 3.189 -1.143 28.746 1.00 77.94 338 GLN A O 1
ATOM 2762 N N . THR A 1 339 ? 3.381 -2.908 30.134 1.00 82.88 339 THR A N 1
ATOM 2763 C CA . THR A 1 339 ? 4.847 -3.003 30.065 1.00 82.88 339 THR A CA 1
ATOM 2764 C C . THR A 1 339 ? 5.313 -3.269 28.633 1.00 82.88 339 THR A C 1
ATOM 2766 O O . THR A 1 339 ? 6.142 -2.525 28.118 1.00 82.88 339 THR A O 1
ATOM 2769 N N . ASP A 1 340 ? 4.699 -4.247 27.961 1.00 85.06 340 ASP A N 1
ATOM 2770 C CA . ASP A 1 340 ? 4.978 -4.607 26.569 1.00 85.06 340 ASP A CA 1
ATOM 2771 C C . ASP A 1 340 ? 4.725 -3.422 25.619 1.00 85.06 340 ASP A C 1
ATOM 2773 O O . ASP A 1 340 ? 5.436 -3.243 24.631 1.00 85.06 340 ASP A O 1
ATOM 2777 N N . THR A 1 341 ? 3.703 -2.599 25.887 1.00 83.75 341 THR A N 1
ATOM 2778 C CA . THR A 1 341 ? 3.409 -1.426 25.050 1.00 83.75 341 THR A CA 1
ATOM 2779 C C . THR A 1 341 ? 4.431 -0.316 25.258 1.00 83.75 341 THR A C 1
ATOM 2781 O O . THR A 1 341 ? 4.897 0.266 24.279 1.00 83.75 341 THR A O 1
ATOM 2784 N N . ILE A 1 342 ? 4.814 -0.042 26.509 1.00 84.19 342 ILE A N 1
ATOM 2785 C CA . ILE A 1 342 ? 5.844 0.953 26.830 1.00 84.19 342 ILE A CA 1
ATOM 2786 C C . ILE A 1 342 ? 7.179 0.553 26.191 1.00 84.19 342 ILE A C 1
ATOM 2788 O O . ILE A 1 342 ? 7.805 1.383 25.533 1.00 84.19 342 ILE A O 1
ATOM 2792 N N . GLU A 1 343 ? 7.580 -0.714 26.319 1.00 88.62 343 GLU A N 1
ATOM 2793 C CA . GLU A 1 343 ? 8.804 -1.244 25.708 1.00 88.62 343 GLU A CA 1
ATOM 2794 C C . GLU A 1 343 ? 8.790 -1.067 24.184 1.00 88.62 343 GLU A C 1
ATOM 2796 O O . GLU A 1 343 ? 9.704 -0.464 23.622 1.00 88.62 343 GLU A O 1
ATOM 2801 N N . LYS A 1 344 ? 7.703 -1.470 23.514 1.00 89.44 344 LYS A N 1
ATOM 2802 C CA . LYS A 1 344 ? 7.573 -1.316 22.056 1.00 89.44 344 LYS A CA 1
ATOM 2803 C C . LYS A 1 344 ? 7.546 0.145 21.600 1.00 89.44 344 LYS A C 1
ATOM 2805 O O . LYS A 1 344 ? 8.024 0.450 20.505 1.00 89.44 344 LYS A O 1
ATOM 2810 N N . CYS A 1 345 ? 7.006 1.063 22.403 1.00 87.75 345 CYS A N 1
ATOM 2811 C CA . CYS A 1 345 ? 7.081 2.498 22.124 1.00 87.75 345 CYS A CA 1
ATOM 2812 C C . CYS A 1 345 ? 8.521 3.024 22.218 1.00 87.75 345 CYS A C 1
ATOM 2814 O O . CYS A 1 345 ? 8.926 3.817 21.370 1.00 87.75 345 CYS A O 1
ATOM 2816 N N . GLU A 1 346 ? 9.304 2.578 23.202 1.00 88.19 346 GLU A N 1
ATOM 2817 C CA . GLU A 1 346 ? 10.722 2.944 23.317 1.00 88.19 346 GLU A CA 1
ATOM 2818 C C . GLU A 1 346 ? 11.574 2.333 22.194 1.00 88.19 346 GLU A C 1
ATOM 2820 O O . GLU A 1 346 ? 12.431 3.016 21.630 1.00 88.19 346 GLU A O 1
ATOM 2825 N N . ASP A 1 347 ? 11.293 1.093 21.789 1.00 89.94 347 ASP A N 1
ATOM 2826 C CA . ASP A 1 347 ? 11.925 0.478 20.618 1.00 89.94 347 ASP A CA 1
ATOM 2827 C C . ASP A 1 347 ? 11.606 1.256 19.336 1.00 89.94 347 ASP A C 1
ATOM 2829 O O . ASP A 1 347 ? 12.515 1.605 18.582 1.00 89.94 347 ASP A O 1
ATOM 2833 N N . THR A 1 348 ? 10.340 1.641 19.141 1.00 89.06 348 THR A N 1
ATOM 2834 C CA . THR A 1 348 ? 9.924 2.474 18.001 1.00 89.06 348 THR A CA 1
ATOM 2835 C C . THR A 1 348 ? 10.663 3.815 17.999 1.00 89.06 348 THR A C 1
ATOM 2837 O O . THR A 1 348 ? 11.125 4.264 16.952 1.00 89.06 348 THR A O 1
ATOM 2840 N N . LYS A 1 349 ? 10.834 4.464 19.160 1.00 88.81 349 LYS A N 1
ATOM 2841 C CA . LYS A 1 349 ? 11.613 5.710 19.271 1.00 88.81 349 LYS A CA 1
ATOM 2842 C C . LYS A 1 349 ? 13.078 5.507 18.891 1.00 88.81 349 LYS A C 1
ATOM 2844 O O . LYS A 1 349 ? 13.640 6.358 18.201 1.00 88.81 349 LYS A O 1
ATOM 2849 N N . ARG A 1 350 ? 13.687 4.390 19.300 1.00 91.44 350 ARG A N 1
ATOM 2850 C CA . ARG A 1 350 ? 15.057 4.026 18.905 1.00 91.44 350 ARG A CA 1
ATOM 2851 C C . ARG A 1 350 ? 15.163 3.850 17.390 1.00 91.44 350 ARG A C 1
ATOM 2853 O O . ARG A 1 350 ? 16.078 4.394 16.776 1.00 91.44 350 ARG A O 1
ATOM 2860 N N . ASP A 1 351 ? 14.189 3.183 16.778 1.00 89.50 351 ASP A N 1
ATOM 2861 C CA . ASP A 1 351 ? 14.128 3.011 15.324 1.00 89.50 351 ASP A CA 1
ATOM 2862 C C . ASP A 1 351 ? 13.933 4.337 14.581 1.00 89.50 351 ASP A C 1
ATOM 2864 O O . ASP A 1 351 ? 14.520 4.534 13.514 1.00 89.50 351 ASP A O 1
ATOM 2868 N N . VAL A 1 352 ? 13.185 5.289 15.153 1.00 88.69 352 VAL A N 1
ATOM 2869 C CA . VAL A 1 352 ? 13.094 6.651 14.606 1.00 88.69 352 VAL A CA 1
ATOM 2870 C C . VAL A 1 352 ? 14.466 7.327 14.586 1.00 88.69 352 VAL A C 1
ATOM 2872 O O . VAL A 1 352 ? 14.811 7.934 13.574 1.00 88.69 352 VAL A O 1
ATOM 2875 N N . VAL A 1 353 ? 15.266 7.213 15.651 1.00 88.88 353 VAL A N 1
ATOM 2876 C CA . VAL A 1 353 ? 16.626 7.788 15.687 1.00 88.88 353 VAL A CA 1
ATOM 2877 C C . VAL A 1 353 ? 17.505 7.169 14.597 1.00 88.88 353 VAL A C 1
ATOM 2879 O O . VAL A 1 353 ? 18.088 7.905 13.799 1.00 88.88 353 VAL A O 1
ATOM 2882 N N . ASN A 1 354 ? 17.506 5.839 14.478 1.00 89.31 354 ASN A N 1
ATOM 2883 C CA . ASN A 1 354 ? 18.238 5.129 13.422 1.00 89.31 354 ASN A CA 1
ATOM 2884 C C . ASN A 1 354 ? 17.803 5.588 12.015 1.00 89.31 354 ASN A C 1
ATOM 2886 O O . ASN A 1 354 ? 18.625 5.770 11.114 1.00 89.31 354 ASN A O 1
ATOM 2890 N N . MET A 1 355 ? 16.501 5.816 11.817 1.00 86.56 355 MET A N 1
ATOM 2891 C CA . MET A 1 355 ? 15.947 6.316 10.556 1.00 86.56 355 MET A CA 1
ATOM 2892 C C . MET A 1 355 ? 16.346 7.762 10.260 1.00 86.56 355 MET A C 1
ATOM 2894 O O . MET A 1 355 ? 16.597 8.084 9.098 1.00 86.56 355 MET A O 1
ATOM 2898 N N . ILE A 1 356 ? 16.432 8.631 11.272 1.00 86.06 356 ILE A N 1
ATOM 2899 C CA . ILE A 1 356 ? 16.925 10.007 11.115 1.00 86.06 356 ILE A CA 1
ATOM 2900 C C . ILE A 1 356 ? 18.376 9.981 10.626 1.00 86.06 356 ILE A C 1
ATOM 2902 O O . ILE A 1 356 ? 18.692 10.632 9.629 1.00 86.06 356 ILE A O 1
ATOM 2906 N N . GLU A 1 357 ? 19.237 9.188 11.266 1.00 87.19 357 GLU A N 1
ATOM 2907 C CA . GLU A 1 357 ? 20.641 9.037 10.866 1.00 87.19 357 GLU A CA 1
ATOM 2908 C C . GLU A 1 357 ? 20.764 8.524 9.427 1.00 87.19 357 GLU A C 1
ATOM 2910 O O . GLU A 1 357 ? 21.472 9.111 8.602 1.00 87.19 357 GLU A O 1
ATOM 2915 N N . TYR A 1 358 ? 19.997 7.485 9.086 1.00 85.75 358 TYR A N 1
ATOM 2916 C CA . TYR A 1 358 ? 19.966 6.935 7.735 1.00 85.75 358 TYR A CA 1
ATOM 2917 C C . TYR A 1 358 ? 19.444 7.954 6.698 1.00 85.75 358 TYR A C 1
ATOM 2919 O O . TYR A 1 358 ? 20.009 8.069 5.608 1.00 85.75 358 TYR A O 1
ATOM 2927 N N . CYS A 1 359 ? 18.425 8.760 7.023 1.00 83.81 359 CYS A N 1
ATOM 2928 C CA . CYS A 1 359 ? 17.933 9.840 6.153 1.00 83.81 359 CYS A CA 1
ATOM 2929 C C . CYS A 1 359 ? 18.982 10.939 5.922 1.00 83.81 359 CYS A C 1
ATOM 2931 O O . CYS A 1 359 ? 19.102 11.467 4.810 1.00 83.81 359 CYS A O 1
ATOM 2933 N N . ILE A 1 360 ? 19.733 11.309 6.963 1.00 83.62 360 ILE A N 1
ATOM 2934 C CA . ILE A 1 360 ? 20.778 12.335 6.884 1.00 83.62 360 ILE A CA 1
ATOM 2935 C C . ILE A 1 360 ? 21.927 11.843 5.996 1.00 83.62 360 ILE A C 1
ATOM 2937 O O . ILE A 1 360 ? 22.335 12.578 5.095 1.00 83.62 360 ILE A O 1
ATOM 2941 N N . GLY A 1 361 ? 22.373 10.596 6.188 1.00 82.00 361 GLY A N 1
ATOM 2942 C CA . GLY A 1 361 ? 23.524 10.013 5.491 1.00 82.00 361 GLY A CA 1
ATOM 2943 C C . GLY A 1 361 ? 23.327 9.694 4.003 1.00 82.00 361 GLY A C 1
ATOM 2944 O O . GLY A 1 361 ? 24.313 9.540 3.288 1.00 82.00 361 GLY A O 1
ATOM 2945 N N . ASN A 1 362 ? 22.089 9.611 3.504 1.00 81.25 362 ASN A N 1
ATOM 2946 C CA . ASN A 1 362 ? 21.815 9.316 2.091 1.00 81.25 362 ASN A CA 1
ATOM 2947 C C . ASN A 1 362 ? 21.599 10.589 1.253 1.00 81.25 362 ASN A C 1
ATOM 2949 O O . ASN A 1 362 ? 20.916 11.517 1.682 1.00 81.25 362 ASN A O 1
ATOM 2953 N N . GLU A 1 363 ? 22.106 10.629 0.019 1.00 79.19 363 GLU A N 1
ATOM 2954 C CA . GLU A 1 363 ? 21.858 11.733 -0.922 1.00 79.19 363 GLU A CA 1
ATOM 2955 C C . GLU A 1 363 ? 20.428 11.669 -1.487 1.00 79.19 363 GLU A C 1
ATOM 2957 O O . GLU A 1 363 ? 20.123 10.895 -2.394 1.00 79.19 363 GLU A O 1
ATOM 2962 N N . ILE A 1 364 ? 19.523 12.471 -0.919 1.00 81.44 364 ILE A N 1
ATOM 2963 C CA . ILE A 1 364 ? 18.104 12.552 -1.299 1.00 81.44 364 ILE A CA 1
ATOM 2964 C C . ILE A 1 364 ? 17.693 14.027 -1.368 1.00 81.44 364 ILE A C 1
ATOM 2966 O O . ILE A 1 364 ? 18.249 14.859 -0.649 1.00 81.44 364 ILE A O 1
ATOM 2970 N N . GLU A 1 365 ? 16.709 14.337 -2.214 1.00 85.44 365 GLU A N 1
ATOM 2971 C CA . GLU A 1 365 ? 16.088 15.659 -2.346 1.00 85.44 365 GLU A CA 1
ATOM 2972 C C . GLU A 1 365 ? 15.735 16.269 -0.982 1.00 85.44 365 GLU A C 1
ATOM 2974 O O . GLU A 1 365 ? 15.067 15.641 -0.154 1.00 85.44 365 GLU A O 1
ATOM 2979 N N . LYS A 1 366 ? 16.156 17.521 -0.770 1.00 85.44 366 LYS A N 1
ATOM 2980 C CA . LYS A 1 366 ? 15.975 18.240 0.496 1.00 85.44 366 LYS A CA 1
ATOM 2981 C C . LYS A 1 366 ? 14.507 18.308 0.926 1.00 85.44 366 LYS A C 1
ATOM 2983 O O . LYS A 1 366 ? 14.203 17.996 2.067 1.00 85.44 366 LYS A O 1
ATOM 2988 N N . GLU A 1 367 ? 13.602 18.622 0.001 1.00 86.94 367 GLU A N 1
ATOM 2989 C CA . GLU A 1 367 ? 12.160 18.708 0.279 1.00 86.94 367 GLU A CA 1
ATOM 2990 C C . GLU A 1 367 ? 11.590 17.392 0.825 1.00 86.94 367 GLU A C 1
ATOM 2992 O O . GLU A 1 367 ? 10.791 17.389 1.761 1.00 86.94 367 GLU A O 1
ATOM 2997 N N . PHE A 1 368 ? 12.034 16.255 0.278 1.00 86.31 368 PHE A N 1
ATOM 2998 C CA . PHE A 1 368 ? 11.612 14.945 0.763 1.00 86.31 368 PHE A CA 1
ATOM 2999 C C . PHE A 1 368 ? 12.194 14.639 2.145 1.00 86.31 368 PHE A C 1
ATOM 3001 O O . PHE A 1 368 ? 11.475 14.127 3.004 1.00 86.31 368 PHE A O 1
ATOM 3008 N N . LYS A 1 369 ? 13.469 14.976 2.385 1.00 85.38 369 LYS A N 1
ATOM 3009 C CA . LYS A 1 369 ? 14.082 14.838 3.715 1.00 85.38 369 LYS A CA 1
ATOM 3010 C C . LYS A 1 369 ? 13.328 15.661 4.755 1.00 85.38 369 LYS A C 1
ATOM 3012 O O . LYS A 1 369 ? 12.958 15.119 5.791 1.00 85.38 369 LYS A O 1
ATOM 3017 N N . ASP A 1 370 ? 13.045 16.923 4.450 1.00 86.31 370 ASP A N 1
ATOM 3018 C CA . ASP A 1 370 ? 12.328 17.827 5.348 1.00 86.31 370 ASP A CA 1
ATOM 3019 C C . ASP A 1 370 ? 10.915 17.301 5.646 1.00 86.31 370 ASP A C 1
ATOM 3021 O O . ASP A 1 370 ? 10.481 17.321 6.797 1.00 86.31 370 ASP A O 1
ATOM 3025 N N . TYR A 1 371 ? 10.216 16.751 4.646 1.00 88.31 371 TYR A N 1
ATOM 3026 C CA . TYR A 1 371 ? 8.917 16.102 4.839 1.00 88.31 371 TYR A CA 1
ATOM 3027 C C . TYR A 1 371 ? 8.988 14.882 5.773 1.00 88.31 371 TYR A C 1
ATOM 3029 O O . TYR A 1 371 ? 8.156 14.741 6.671 1.00 88.31 371 TYR A O 1
ATOM 3037 N N . ILE A 1 372 ? 9.969 13.994 5.588 1.00 88.75 372 ILE A N 1
ATOM 3038 C CA . ILE A 1 372 ? 10.109 12.802 6.434 1.00 88.75 372 ILE A CA 1
ATOM 3039 C C . ILE A 1 372 ? 10.505 13.187 7.863 1.00 88.75 372 ILE A C 1
ATOM 3041 O O . ILE A 1 372 ? 9.850 12.756 8.811 1.00 88.75 372 ILE A O 1
ATOM 3045 N N . LEU A 1 373 ? 11.535 14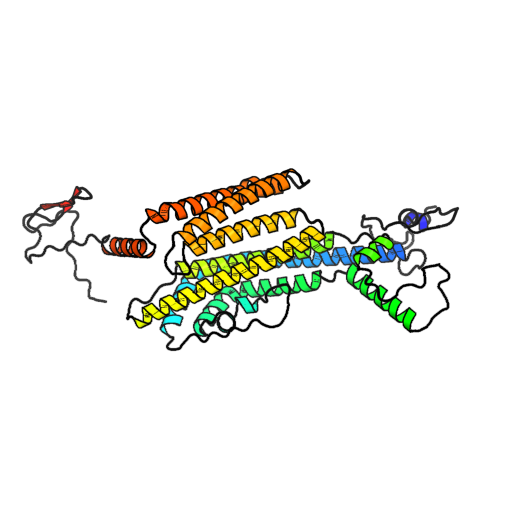.018 8.021 1.00 86.75 373 LEU A N 1
ATOM 3046 C CA . LEU A 1 373 ? 12.090 14.387 9.322 1.00 86.75 373 LEU A CA 1
ATOM 3047 C C . LEU A 1 373 ? 11.116 15.254 10.129 1.00 86.75 373 LEU A C 1
ATOM 3049 O O . LEU A 1 373 ? 10.744 14.900 11.247 1.00 86.75 373 LEU A O 1
ATOM 3053 N N . ASN A 1 374 ? 10.670 16.372 9.551 1.00 84.62 374 ASN A N 1
ATOM 3054 C CA . ASN A 1 374 ? 9.968 17.411 10.306 1.00 84.62 374 ASN A CA 1
ATOM 3055 C C . ASN A 1 374 ? 8.470 17.137 10.459 1.00 84.62 374 ASN A C 1
ATOM 3057 O O . ASN A 1 374 ? 7.841 17.714 11.342 1.00 84.62 374 ASN A O 1
ATOM 3061 N N . LYS A 1 375 ? 7.890 16.282 9.607 1.00 88.25 375 LYS A N 1
ATOM 3062 C CA . LYS A 1 375 ? 6.465 15.940 9.666 1.00 88.25 375 LYS A CA 1
ATOM 3063 C C . LYS A 1 375 ? 6.264 14.508 10.140 1.00 88.25 375 LYS A C 1
ATOM 3065 O O . LYS A 1 375 ? 5.819 14.294 11.258 1.00 88.25 375 LYS A O 1
ATOM 3070 N N . ARG A 1 376 ? 6.637 13.520 9.323 1.00 90.12 376 ARG A N 1
ATOM 3071 C CA . ARG A 1 376 ? 6.294 12.109 9.576 1.00 90.12 376 ARG A CA 1
ATOM 3072 C C . ARG A 1 376 ? 6.942 11.565 10.856 1.00 90.12 376 ARG A C 1
ATOM 3074 O O . ARG A 1 376 ? 6.234 11.086 11.737 1.00 90.12 376 ARG A O 1
ATOM 3081 N N . LEU A 1 377 ? 8.266 11.672 10.983 1.00 90.06 377 LEU A N 1
ATOM 3082 C CA . LEU A 1 377 ? 9.000 11.142 12.139 1.00 90.06 377 LEU A CA 1
ATOM 3083 C C . LEU A 1 377 ? 8.732 11.941 13.423 1.00 90.06 377 LEU A C 1
ATOM 3085 O O . LEU A 1 377 ? 8.588 11.339 14.485 1.00 90.06 377 LEU A O 1
ATOM 3089 N N . SER A 1 378 ? 8.595 13.269 13.331 1.00 88.56 378 SER A N 1
ATOM 3090 C CA . SER A 1 378 ? 8.203 14.099 14.481 1.00 88.56 378 SER A CA 1
ATOM 3091 C C . SER A 1 378 ? 6.795 13.759 14.989 1.00 88.56 378 SER A C 1
ATOM 3093 O O . SER A 1 378 ? 6.598 13.594 16.193 1.00 88.56 378 SER A O 1
ATOM 3095 N N . ASP A 1 379 ? 5.818 13.592 14.092 1.00 87.19 379 ASP A N 1
ATOM 3096 C CA . ASP A 1 379 ? 4.455 13.197 14.469 1.00 87.19 379 ASP A CA 1
ATOM 3097 C C . ASP A 1 379 ? 4.418 11.779 15.053 1.00 87.19 379 ASP A C 1
ATOM 3099 O O . ASP A 1 379 ? 3.657 11.508 15.982 1.00 87.19 379 ASP A O 1
ATOM 3103 N N . LEU A 1 380 ? 5.250 10.869 14.541 1.00 89.12 380 LEU A N 1
ATOM 3104 C CA . LEU A 1 380 ? 5.387 9.515 15.071 1.00 89.12 380 LEU A CA 1
ATOM 3105 C C . LEU A 1 380 ? 5.956 9.508 16.497 1.00 89.12 380 LEU A C 1
ATOM 3107 O O . LEU A 1 380 ? 5.436 8.786 17.348 1.00 89.12 380 LEU A O 1
ATOM 3111 N N . GLN A 1 381 ? 6.971 10.333 16.779 1.00 89.00 381 GLN A N 1
ATOM 3112 C CA . GLN A 1 381 ? 7.502 10.499 18.137 1.00 89.00 381 GLN A CA 1
ATOM 3113 C C . GLN A 1 381 ? 6.415 10.985 19.099 1.00 89.00 381 GLN A C 1
ATOM 3115 O O . GLN A 1 381 ? 6.179 10.333 20.114 1.00 89.00 381 GLN A O 1
ATOM 3120 N N . LYS A 1 382 ? 5.678 12.043 18.727 1.00 87.56 382 LYS A N 1
ATOM 3121 C CA . LYS A 1 382 ? 4.556 12.562 19.530 1.00 87.56 382 LYS A CA 1
ATOM 3122 C C . LYS A 1 382 ? 3.497 11.493 19.793 1.00 87.56 382 LYS A C 1
ATOM 3124 O O . LYS A 1 382 ? 3.069 11.322 20.928 1.00 87.56 382 LYS A O 1
ATOM 3129 N N . LYS A 1 383 ? 3.111 10.720 18.771 1.00 84.81 383 LYS A N 1
ATOM 3130 C CA . LYS A 1 383 ? 2.158 9.607 18.929 1.00 84.81 383 LYS A CA 1
ATOM 3131 C C . LYS A 1 383 ? 2.669 8.536 19.893 1.00 84.81 383 LYS A C 1
ATOM 3133 O O . LYS A 1 383 ? 1.878 7.994 20.658 1.00 84.81 383 LYS A O 1
ATOM 3138 N N . CYS A 1 384 ? 3.962 8.215 19.862 1.00 87.25 384 CYS A N 1
ATOM 3139 C CA . CYS A 1 384 ? 4.553 7.270 20.810 1.00 87.25 384 CYS A CA 1
ATOM 3140 C C . CYS A 1 384 ? 4.528 7.820 22.242 1.00 87.25 384 CYS A C 1
ATOM 3142 O O . CYS A 1 384 ? 4.232 7.067 23.166 1.00 87.25 384 CYS A O 1
ATOM 3144 N N . ASP A 1 385 ? 4.783 9.118 22.429 1.00 85.06 385 ASP A N 1
ATOM 3145 C CA . ASP A 1 385 ? 4.683 9.778 23.738 1.00 85.06 385 ASP A CA 1
ATOM 3146 C C . ASP A 1 385 ? 3.243 9.800 24.272 1.00 85.06 385 ASP A C 1
ATOM 3148 O O . ASP A 1 385 ? 3.019 9.504 25.447 1.00 85.06 385 ASP A O 1
ATOM 3152 N N . GLU A 1 386 ? 2.258 10.073 23.412 1.00 84.62 386 GLU A N 1
ATOM 3153 C CA . GLU A 1 386 ? 0.831 9.999 23.754 1.00 84.62 386 GLU A CA 1
ATOM 3154 C C . GLU A 1 386 ? 0.425 8.584 24.185 1.00 84.62 386 GLU A C 1
ATOM 3156 O O . GLU A 1 386 ? -0.252 8.407 25.196 1.00 84.62 386 GLU A O 1
ATOM 3161 N N . ILE A 1 387 ? 0.849 7.563 23.433 1.00 83.50 387 ILE A N 1
ATOM 3162 C CA . ILE A 1 387 ? 0.537 6.159 23.729 1.00 83.50 387 ILE A CA 1
ATOM 3163 C C . ILE A 1 387 ? 1.200 5.710 25.028 1.00 83.50 387 ILE A C 1
ATOM 3165 O O . ILE A 1 387 ? 0.566 5.022 25.827 1.00 83.50 387 ILE A O 1
ATOM 3169 N N . LYS A 1 388 ? 2.454 6.111 25.252 1.00 84.00 388 LYS A N 1
ATOM 3170 C CA . LYS A 1 388 ? 3.184 5.808 26.482 1.00 84.00 388 LYS A CA 1
ATOM 3171 C C . LYS A 1 388 ? 2.501 6.441 27.692 1.00 84.00 388 LYS A C 1
ATOM 3173 O O . LYS A 1 388 ? 2.190 5.724 28.636 1.00 84.00 388 LYS A O 1
ATOM 3178 N N . THR A 1 389 ? 2.192 7.736 27.619 1.00 83.94 389 THR A N 1
ATOM 3179 C CA . THR A 1 389 ? 1.451 8.449 28.672 1.00 83.94 389 THR A CA 1
ATOM 3180 C C . THR A 1 389 ? 0.118 7.757 28.955 1.00 83.94 389 THR A C 1
ATOM 3182 O O . THR A 1 389 ? -0.191 7.458 30.101 1.00 83.94 389 THR A O 1
ATOM 3185 N N . TYR A 1 390 ? -0.636 7.395 27.910 1.00 78.88 390 TYR A N 1
ATOM 3186 C CA . TYR A 1 390 ? -1.899 6.669 28.062 1.00 78.88 390 TYR A CA 1
ATOM 3187 C C . TYR A 1 390 ? -1.721 5.306 28.754 1.00 78.88 390 TYR A C 1
ATOM 3189 O O . TYR A 1 390 ? -2.502 4.957 29.637 1.00 78.88 390 TYR A O 1
ATOM 3197 N N . ALA A 1 391 ? -0.690 4.539 28.386 1.00 79.38 391 ALA A N 1
ATOM 3198 C CA . ALA A 1 391 ? -0.379 3.251 29.007 1.00 79.38 391 ALA A CA 1
ATOM 3199 C C . ALA A 1 391 ? 0.039 3.384 30.485 1.00 79.38 391 ALA A C 1
ATOM 3201 O O . ALA A 1 391 ? -0.306 2.521 31.292 1.00 79.38 391 ALA A O 1
ATOM 3202 N N . GLU A 1 392 ? 0.749 4.457 30.843 1.00 77.75 392 GLU A N 1
ATOM 3203 C CA . GLU A 1 392 ? 1.174 4.766 32.215 1.00 77.75 392 GLU A CA 1
ATOM 3204 C C . GLU A 1 392 ? 0.002 5.261 33.084 1.00 77.75 392 GLU A C 1
ATOM 3206 O O . GLU A 1 392 ? -0.161 4.830 34.233 1.00 77.75 392 GLU A O 1
ATOM 3211 N N . ASP A 1 393 ? -0.855 6.112 32.515 1.00 70.75 393 ASP A N 1
ATOM 3212 C CA . ASP A 1 393 ? -2.013 6.711 33.180 1.00 70.75 393 ASP A CA 1
ATOM 3213 C C . ASP A 1 393 ? -3.204 5.757 33.304 1.00 70.75 393 ASP A C 1
ATOM 3215 O O . ASP A 1 393 ? -4.120 6.029 34.077 1.00 70.75 393 ASP A O 1
ATOM 3219 N N . LEU A 1 394 ? -3.207 4.600 32.641 1.00 61.72 394 LEU A N 1
ATOM 3220 C CA . LEU A 1 394 ? -4.238 3.561 32.800 1.00 61.72 394 LEU A CA 1
ATOM 3221 C C . LEU A 1 394 ? -4.353 3.017 34.241 1.00 61.72 394 LEU A C 1
ATOM 3223 O O . LEU A 1 394 ? -5.367 2.421 34.585 1.00 61.72 394 LEU A O 1
ATOM 3227 N N . ASN A 1 395 ? -3.366 3.268 35.111 1.00 52.59 395 ASN A N 1
ATOM 3228 C CA . ASN A 1 395 ? -3.468 2.999 36.555 1.00 52.59 395 ASN A CA 1
ATOM 3229 C C . ASN A 1 395 ? -4.188 4.117 37.350 1.00 52.59 395 ASN A C 1
ATOM 3231 O O . ASN A 1 395 ? -4.456 3.947 38.538 1.00 52.59 395 ASN A O 1
ATOM 3235 N N . LYS A 1 396 ? -4.485 5.260 36.718 1.00 52.28 396 LYS A N 1
ATOM 3236 C CA . LYS A 1 396 ? -5.212 6.421 37.275 1.00 52.28 396 LYS A CA 1
ATOM 3237 C C . LYS A 1 396 ? -6.481 6.777 36.495 1.00 52.28 396 LYS A C 1
ATOM 3239 O O . LYS A 1 396 ? -7.303 7.544 36.991 1.00 52.28 396 LYS A O 1
ATOM 3244 N N . THR A 1 397 ? -6.630 6.249 35.284 1.00 45.66 397 THR A N 1
ATOM 3245 C CA . THR A 1 397 ? -7.729 6.567 34.381 1.00 45.66 397 THR A CA 1
ATOM 3246 C C . THR A 1 397 ? -8.779 5.476 34.481 1.00 45.66 397 THR A C 1
ATOM 3248 O O . THR A 1 397 ? -8.511 4.310 34.204 1.00 45.66 397 THR A O 1
ATOM 3251 N N . ILE A 1 398 ? -9.965 5.905 34.896 1.00 49.28 398 ILE A N 1
ATOM 3252 C CA . ILE A 1 398 ? -11.267 5.270 34.694 1.00 49.28 398 ILE A CA 1
ATOM 3253 C C . ILE A 1 398 ? -11.224 4.396 33.423 1.00 49.28 398 ILE A C 1
ATOM 3255 O O . ILE A 1 398 ? -10.936 4.890 32.332 1.00 49.28 398 ILE A O 1
ATOM 3259 N N . THR A 1 399 ? -11.460 3.093 33.565 1.00 56.34 399 THR A N 1
ATOM 3260 C CA . THR A 1 399 ? -11.494 2.126 32.457 1.00 56.34 399 THR A CA 1
ATOM 3261 C C . THR A 1 399 ? -12.471 2.575 31.366 1.00 56.34 399 THR A C 1
ATOM 3263 O O . THR A 1 399 ? -13.423 3.288 31.643 1.00 56.34 399 THR A O 1
ATOM 3266 N N . PHE A 1 400 ? -12.312 2.124 30.117 1.00 45.12 400 PHE A N 1
ATOM 3267 C CA . PHE A 1 400 ? -13.253 2.451 29.027 1.00 45.12 400 PHE A CA 1
ATOM 3268 C C . PHE A 1 400 ? -14.724 2.127 29.371 1.00 45.12 400 PHE A C 1
ATOM 3270 O O . PHE A 1 400 ? -15.648 2.786 28.894 1.00 45.12 400 PHE A O 1
ATOM 3277 N N . GLU A 1 401 ? -14.951 1.108 30.203 1.00 49.12 401 GLU A N 1
ATOM 3278 C CA . GLU A 1 401 ? -16.273 0.751 30.722 1.00 49.12 401 GLU A CA 1
ATOM 3279 C C . GLU A 1 401 ? -16.758 1.755 31.776 1.00 49.12 401 GLU A C 1
ATOM 3281 O O . GLU A 1 401 ? -17.887 2.230 31.659 1.00 49.12 401 GLU A O 1
ATOM 3286 N N . GLU A 1 402 ? -15.898 2.176 32.706 1.00 47.09 402 GLU A N 1
ATOM 3287 C CA . GLU A 1 402 ? -16.201 3.240 33.670 1.00 47.09 402 GLU A CA 1
ATOM 3288 C C . GLU A 1 402 ? -16.328 4.626 32.989 1.00 47.09 402 GLU A C 1
ATOM 3290 O O . GLU A 1 402 ? -17.161 5.429 33.393 1.00 47.09 402 GLU A O 1
ATOM 3295 N N . GLU A 1 403 ? -15.595 4.913 31.906 1.00 46.69 403 GLU A N 1
ATOM 3296 C CA . GLU A 1 403 ? -15.672 6.163 31.131 1.00 46.69 403 GLU A CA 1
ATOM 3297 C C . GLU A 1 403 ? -16.996 6.208 30.368 1.00 46.69 403 GLU A C 1
ATOM 3299 O O . GLU A 1 403 ? -17.673 7.232 30.345 1.00 46.69 403 GLU A O 1
ATOM 3304 N N . LEU A 1 404 ? -17.431 5.075 29.810 1.00 44.16 404 LEU A N 1
ATOM 3305 C CA . LEU A 1 404 ? -18.759 4.922 29.217 1.00 44.16 404 LEU A CA 1
ATOM 3306 C C . LEU A 1 404 ? -19.880 5.006 30.254 1.00 44.16 404 LEU A C 1
ATOM 3308 O O . LEU A 1 404 ? -20.956 5.512 29.931 1.00 44.16 404 LEU A O 1
ATOM 3312 N N . GLU A 1 405 ? -19.665 4.512 31.470 1.00 52.88 405 GLU A N 1
ATOM 3313 C CA . GLU A 1 405 ? -20.628 4.580 32.570 1.00 52.88 405 GLU A CA 1
ATOM 3314 C C . GLU A 1 405 ? -20.740 6.003 33.132 1.00 52.88 405 GLU A C 1
ATOM 3316 O O . GLU A 1 405 ? -21.848 6.489 33.370 1.00 52.88 405 GLU A O 1
ATOM 3321 N N . ILE A 1 406 ? -19.626 6.732 33.198 1.00 52.12 406 ILE A N 1
ATOM 3322 C CA . ILE A 1 406 ? -19.572 8.156 33.541 1.00 52.12 406 ILE A CA 1
ATOM 3323 C C . ILE A 1 406 ? -20.160 9.002 32.415 1.00 52.12 406 ILE A C 1
ATOM 3325 O O . ILE A 1 406 ? -20.998 9.854 32.677 1.00 52.12 406 ILE A O 1
ATOM 3329 N N . HIS A 1 407 ? -19.850 8.729 31.148 1.00 47.47 407 HIS A N 1
ATOM 3330 C CA . HIS A 1 407 ? -20.434 9.440 30.009 1.00 47.47 407 HIS A CA 1
ATOM 3331 C C . HIS A 1 407 ? -21.939 9.131 29.850 1.00 47.47 407 HIS A C 1
ATOM 3333 O O . HIS A 1 407 ? -22.709 9.998 29.428 1.00 47.47 407 HIS A O 1
ATOM 3339 N N . ARG A 1 408 ? -22.402 7.926 30.231 1.00 45.88 408 ARG A N 1
ATOM 3340 C CA . ARG A 1 408 ? -23.834 7.578 30.372 1.00 45.88 408 ARG A CA 1
ATOM 3341 C C . ARG A 1 408 ? -24.489 8.331 31.523 1.00 45.88 408 ARG A C 1
ATOM 3343 O O . ARG A 1 408 ? -25.565 8.888 31.317 1.00 45.88 408 ARG A O 1
ATOM 3350 N N . SER A 1 409 ? -23.847 8.370 32.686 1.00 45.25 409 SER A N 1
ATOM 3351 C CA . SER A 1 409 ? -24.342 9.070 33.875 1.00 45.25 409 SER A CA 1
ATOM 3352 C C . SER A 1 409 ? -24.399 10.581 33.642 1.00 45.25 409 SER A C 1
ATOM 3354 O O . SER A 1 409 ? -25.422 11.204 33.898 1.00 45.25 409 SER A O 1
ATOM 3356 N N . CYS A 1 410 ? -23.373 11.173 33.029 1.00 45.22 410 CYS A N 1
ATOM 3357 C CA . CYS A 1 410 ? -23.346 12.581 32.641 1.00 45.22 410 CYS A CA 1
ATOM 3358 C C . CYS A 1 410 ? -24.375 12.907 31.551 1.00 45.22 410 CYS A C 1
ATOM 3360 O O . CYS A 1 410 ? -25.043 13.929 31.656 1.00 45.22 410 CYS A O 1
ATOM 3362 N N . ARG A 1 411 ? -24.585 12.054 30.533 1.00 42.50 411 ARG A N 1
ATOM 3363 C CA . ARG A 1 411 ? -25.656 12.283 29.536 1.00 42.50 411 ARG A CA 1
ATOM 3364 C C . ARG A 1 411 ? -27.068 12.160 30.112 1.00 42.50 411 ARG A C 1
ATOM 3366 O O . ARG A 1 411 ? -27.964 12.817 29.593 1.00 42.50 411 ARG A O 1
ATOM 3373 N N . LEU A 1 412 ? -27.274 11.327 31.133 1.00 47.91 412 LEU A N 1
ATOM 3374 C CA . LEU A 1 412 ? -28.552 11.229 31.848 1.00 47.91 412 LEU A CA 1
ATOM 3375 C C . LEU A 1 412 ? -28.761 12.407 32.816 1.00 47.91 412 LEU A C 1
ATOM 3377 O O . LEU A 1 412 ? -29.886 12.878 32.943 1.00 47.91 412 LEU A O 1
ATOM 3381 N N . ASN A 1 413 ? -27.689 12.924 33.425 1.00 43.62 413 ASN A N 1
ATOM 3382 C CA . ASN A 1 413 ? -27.752 13.969 34.455 1.00 43.62 413 ASN A CA 1
ATOM 3383 C C . ASN A 1 413 ? -27.595 15.410 33.924 1.00 43.62 413 ASN A C 1
ATOM 3385 O O . ASN A 1 413 ? -27.893 16.354 34.648 1.00 43.62 413 ASN A O 1
ATOM 3389 N N . LEU A 1 414 ? -27.175 15.614 32.667 1.00 40.09 414 LEU A N 1
ATOM 3390 C CA . LEU A 1 414 ? -27.087 16.948 32.036 1.00 40.09 414 LEU A CA 1
ATOM 3391 C C . LEU A 1 414 ? -28.434 17.486 31.518 1.00 40.09 414 LEU A C 1
ATOM 3393 O O . LEU A 1 414 ? -28.487 18.550 30.903 1.00 40.09 414 LEU A O 1
ATOM 3397 N N . ILE A 1 415 ? -29.536 16.795 31.808 1.00 44.88 415 ILE A N 1
ATOM 3398 C CA . ILE A 1 415 ? -30.858 17.416 31.870 1.00 44.88 415 ILE A CA 1
ATOM 3399 C C . ILE A 1 415 ? -31.139 17.612 33.359 1.00 44.88 415 ILE A C 1
ATOM 3401 O O . ILE A 1 415 ? -31.619 16.696 34.023 1.00 44.88 415 ILE A O 1
ATOM 3405 N N . THR A 1 416 ? -30.832 18.791 33.902 1.00 43.25 416 THR A N 1
ATOM 3406 C CA . THR A 1 416 ? -31.207 19.172 35.272 1.00 43.25 416 THR A CA 1
ATOM 3407 C C . THR A 1 416 ? -32.719 19.388 35.352 1.00 43.25 416 THR A C 1
ATOM 3409 O O . THR A 1 416 ? -33.229 20.500 35.453 1.00 43.25 416 THR A O 1
ATOM 3412 N N . GLN A 1 417 ? -33.476 18.297 35.265 1.00 46.50 417 GLN A N 1
ATOM 3413 C CA . GLN A 1 417 ? -34.902 18.288 35.529 1.00 46.50 417 GLN A CA 1
ATOM 3414 C C . GLN A 1 417 ? -35.096 17.942 37.002 1.00 46.50 417 GLN A C 1
ATOM 3416 O O . GLN A 1 417 ? -35.080 16.779 37.386 1.00 46.50 417 GLN A O 1
ATOM 3421 N N . TYR A 1 418 ? -35.261 18.964 37.834 1.00 52.81 418 TYR A N 1
ATOM 3422 C CA . TYR A 1 418 ? -35.728 18.779 39.200 1.00 52.81 418 TYR A CA 1
ATOM 3423 C C . TYR A 1 418 ? -37.262 18.841 39.207 1.00 52.81 418 TYR A C 1
ATOM 3425 O O . TYR A 1 418 ? -37.877 19.640 38.497 1.00 52.81 418 TYR A O 1
ATOM 3433 N N . THR A 1 419 ? -37.897 17.963 39.974 1.00 52.56 419 THR A N 1
ATOM 3434 C CA . THR A 1 419 ? -39.355 17.908 40.127 1.00 52.56 419 THR A CA 1
ATOM 3435 C C . THR A 1 419 ? -39.719 18.296 41.550 1.00 52.56 419 THR A C 1
ATOM 3437 O O . THR A 1 419 ? -39.203 17.708 42.498 1.00 52.56 419 THR A O 1
ATOM 3440 N N . ILE A 1 420 ? -40.609 19.275 41.706 1.00 56.59 420 ILE A N 1
ATOM 3441 C CA . ILE A 1 420 ? -41.192 19.628 43.005 1.00 56.59 420 ILE A CA 1
ATOM 3442 C C . ILE A 1 420 ? -42.156 18.495 43.378 1.00 56.59 420 ILE A C 1
ATOM 3444 O O . ILE A 1 420 ? -43.113 18.243 42.650 1.00 56.59 420 ILE A O 1
ATOM 3448 N N . GLY A 1 421 ? -41.847 17.769 44.457 1.00 45.88 421 GLY A N 1
ATOM 3449 C CA . GLY A 1 421 ? -42.553 16.547 44.866 1.00 45.88 421 GLY A CA 1
ATOM 3450 C C . GLY A 1 421 ? -43.948 16.766 45.454 1.00 45.88 421 GLY A C 1
ATOM 3451 O O . GLY A 1 421 ? -44.702 15.806 45.575 1.00 45.88 421 GLY A O 1
ATOM 3452 N N . ASP A 1 422 ? -44.313 18.013 45.754 1.00 55.09 422 ASP A N 1
ATOM 3453 C CA . ASP A 1 422 ? -45.621 18.361 46.295 1.00 55.09 422 ASP A CA 1
ATOM 3454 C C . ASP A 1 422 ? -46.482 19.036 45.227 1.00 55.09 422 ASP A C 1
ATOM 3456 O O . ASP A 1 422 ? -46.068 19.985 44.559 1.00 55.09 422 ASP A O 1
ATOM 3460 N N . CYS A 1 423 ? -47.716 18.555 45.082 1.00 56.47 423 CYS A N 1
ATOM 3461 C CA . CYS A 1 423 ? -48.728 18.988 44.108 1.00 56.47 423 CYS A CA 1
ATOM 3462 C C . CYS A 1 423 ? -49.169 20.469 44.209 1.00 56.47 423 CYS A C 1
ATOM 3464 O O . CYS A 1 423 ? -50.149 20.869 43.584 1.00 56.47 423 CYS A O 1
ATOM 3466 N N . GLY A 1 424 ? -48.445 21.293 44.968 1.00 57.88 424 GLY A N 1
ATOM 3467 C CA . GLY A 1 424 ? -48.777 22.668 45.308 1.00 57.88 424 GLY A CA 1
ATOM 3468 C C . GLY A 1 424 ? -47.903 23.746 44.667 1.00 57.88 424 GLY A C 1
ATOM 3469 O O . GLY A 1 424 ? -47.867 24.823 45.227 1.00 57.88 424 GLY A O 1
ATOM 3470 N N . ARG A 1 425 ? -47.214 23.542 43.531 1.00 65.31 425 ARG A N 1
ATOM 3471 C CA . ARG A 1 425 ? -46.302 24.550 42.910 1.00 65.31 425 ARG A CA 1
ATOM 3472 C C . ARG A 1 425 ? -45.141 24.997 43.832 1.00 65.31 425 ARG A C 1
ATOM 3474 O O . ARG A 1 425 ? -45.032 24.584 44.979 1.00 65.31 425 ARG A O 1
ATOM 3481 N N . ALA A 1 426 ? -44.210 25.800 43.308 1.00 64.94 426 ALA A N 1
ATOM 3482 C CA . ALA A 1 426 ? -43.006 26.203 44.042 1.00 64.94 426 ALA A CA 1
ATOM 3483 C C . ALA A 1 426 ? -43.317 27.144 45.223 1.00 64.94 426 ALA A C 1
ATOM 3485 O O . ALA A 1 426 ? -43.946 28.184 45.035 1.00 64.94 426 ALA A O 1
ATOM 3486 N N . TRP A 1 427 ? -42.865 26.779 46.427 1.00 70.56 427 TRP A N 1
ATOM 3487 C CA . TRP A 1 427 ? -43.071 27.555 47.662 1.00 70.56 427 TRP A CA 1
ATOM 3488 C C . TRP A 1 427 ? -41.768 28.020 48.326 1.00 70.56 427 TRP A C 1
ATOM 3490 O O . TRP A 1 427 ? -41.773 28.962 49.114 1.00 70.56 427 TRP A O 1
ATOM 3500 N N . VAL A 1 428 ? -40.651 27.364 48.007 1.00 72.94 428 VAL A N 1
ATOM 3501 C CA . VAL A 1 428 ? -39.334 27.664 48.566 1.00 72.94 428 VAL A CA 1
ATOM 3502 C C . VAL A 1 428 ? -38.392 28.062 47.437 1.00 72.94 428 VAL A C 1
ATOM 3504 O O . VAL A 1 428 ? -38.217 27.320 46.464 1.00 72.94 428 VAL A O 1
ATOM 3507 N N . LYS A 1 429 ? -37.763 29.228 47.587 1.00 77.00 429 LYS A N 1
ATOM 3508 C CA . LYS A 1 429 ? -36.661 29.674 46.739 1.00 77.00 429 LYS A CA 1
ATOM 3509 C C . LYS A 1 429 ? -35.343 29.151 47.296 1.00 77.00 429 LYS A C 1
ATOM 3511 O O . LYS A 1 429 ? -35.090 29.217 48.497 1.00 77.00 429 LYS A O 1
ATOM 3516 N N . SER A 1 430 ? -34.509 28.611 46.417 1.00 76.19 430 SER A N 1
ATOM 3517 C CA . SER A 1 430 ? -33.177 28.118 46.760 1.00 76.19 430 SER A CA 1
ATOM 3518 C C . SER A 1 430 ? -32.186 28.451 45.646 1.00 76.19 430 SER A C 1
ATOM 3520 O O . SER A 1 430 ? -32.542 29.068 44.639 1.00 76.19 430 SER A O 1
ATOM 3522 N N . VAL A 1 431 ? -30.930 28.060 45.833 1.00 77.88 431 VAL A N 1
ATOM 3523 C CA . VAL A 1 431 ? -29.833 28.333 44.909 1.00 77.88 431 VAL A CA 1
ATOM 3524 C C . VAL A 1 431 ? -29.139 27.019 44.570 1.00 77.88 431 VAL A C 1
ATOM 3526 O O . VAL A 1 431 ? -28.881 26.202 45.452 1.00 77.88 431 VAL A O 1
ATOM 3529 N N . CYS A 1 432 ? -28.862 26.796 43.286 1.00 66.88 432 CYS A N 1
ATOM 3530 C CA . CYS A 1 432 ? -28.122 25.622 42.842 1.00 66.88 432 CYS A CA 1
ATOM 3531 C C . CYS A 1 432 ? -26.688 25.668 43.402 1.00 66.88 432 CYS A C 1
ATOM 3533 O O . CYS A 1 432 ? -25.983 26.639 43.130 1.00 66.88 432 CYS A O 1
ATOM 3535 N N . PRO A 1 433 ? -26.220 24.638 44.129 1.00 63.06 433 PRO A N 1
ATOM 3536 C CA . PRO A 1 433 ? -24.882 24.644 44.723 1.00 63.06 433 PRO A CA 1
ATOM 3537 C C . PRO A 1 433 ? -23.748 24.600 43.683 1.00 63.06 433 PRO A C 1
ATOM 3539 O O . PRO A 1 433 ? -22.632 24.995 44.005 1.00 63.06 433 PRO A O 1
ATOM 3542 N N . ASP A 1 434 ? -24.030 24.178 42.443 1.00 54.69 434 ASP A N 1
ATOM 3543 C CA . ASP A 1 434 ? -23.015 24.016 41.392 1.00 54.69 434 ASP A CA 1
ATOM 3544 C C . ASP A 1 434 ? -22.831 25.267 40.518 1.00 54.69 434 ASP A C 1
ATOM 3546 O O . ASP A 1 434 ? -21.710 25.613 40.151 1.00 54.69 434 ASP A O 1
ATOM 3550 N N . CYS A 1 435 ? -23.919 25.958 40.158 1.00 75.69 435 CYS A N 1
ATOM 3551 C CA . CYS A 1 435 ? -23.872 27.122 39.257 1.00 75.69 435 CYS A CA 1
ATOM 3552 C C . CYS A 1 435 ? -24.405 28.419 39.876 1.00 75.69 435 CYS A C 1
ATOM 3554 O O . CYS A 1 435 ? -24.434 29.456 39.214 1.00 75.69 435 CYS A O 1
ATOM 3556 N N . ASN A 1 436 ? -24.839 28.365 41.134 1.00 68.88 436 ASN A N 1
ATOM 3557 C CA . ASN A 1 436 ? -25.385 29.481 41.898 1.00 68.88 436 ASN A CA 1
ATOM 3558 C C . ASN A 1 436 ? -26.641 30.146 41.292 1.00 68.88 436 ASN A C 1
ATOM 3560 O O . ASN A 1 436 ? -26.997 31.265 41.661 1.00 68.88 436 ASN A O 1
ATOM 3564 N N . ALA A 1 437 ? -27.325 29.472 40.362 1.00 75.81 437 ALA A N 1
ATOM 3565 C CA . ALA A 1 437 ? -28.573 29.953 39.775 1.00 75.81 437 ALA A CA 1
ATOM 3566 C C . ALA A 1 437 ? -29.758 29.776 40.740 1.00 75.81 43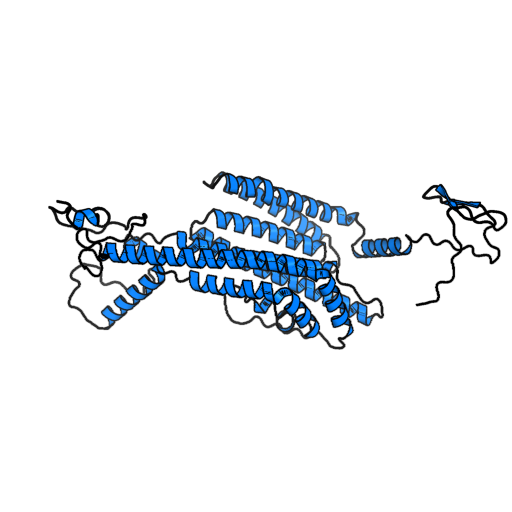7 ALA A C 1
ATOM 3568 O O . ALA A 1 437 ? -29.837 28.783 41.467 1.00 75.81 437 ALA A O 1
ATOM 3569 N N . GLU A 1 438 ? -30.707 30.714 40.717 1.00 77.00 438 GLU A N 1
ATOM 3570 C CA . GLU A 1 438 ? -31.927 30.636 41.527 1.00 77.00 438 GLU A CA 1
ATOM 3571 C C . GLU A 1 438 ? -32.872 29.534 41.015 1.00 77.00 438 GLU A C 1
ATOM 3573 O O . GLU A 1 438 ? -33.285 29.542 39.854 1.00 77.00 438 GLU A O 1
ATOM 3578 N N . ILE A 1 439 ? -33.271 28.614 41.896 1.00 77.31 439 ILE A N 1
ATOM 3579 C CA . ILE A 1 439 ? -34.177 27.492 41.603 1.00 77.31 439 ILE A CA 1
ATOM 3580 C C . ILE A 1 439 ? -35.431 27.549 42.490 1.00 77.31 439 ILE A C 1
ATOM 3582 O O . ILE A 1 439 ? -35.413 28.121 43.582 1.00 77.31 439 ILE A O 1
ATOM 3586 N N . GLY A 1 440 ? -36.534 26.954 42.025 1.00 78.25 440 GLY A N 1
ATOM 3587 C CA . GLY A 1 440 ? -37.815 26.955 42.737 1.00 78.25 440 GLY A CA 1
ATOM 3588 C C . GLY A 1 440 ? -38.678 28.196 42.472 1.00 78.25 440 GLY A C 1
ATOM 3589 O O . GLY A 1 440 ? -38.980 28.525 41.320 1.00 78.25 440 GLY A O 1
ATOM 3590 N N . GLY A 1 441 ? -39.151 28.829 43.546 1.00 77.56 441 GLY A N 1
ATOM 3591 C CA . GLY A 1 441 ? -40.137 29.908 43.497 1.00 77.56 441 GLY A CA 1
ATOM 3592 C C . GLY A 1 441 ? -40.761 30.201 44.864 1.00 77.56 441 GLY A C 1
ATOM 3593 O O . GLY A 1 441 ? -40.594 29.414 45.790 1.00 77.56 441 GLY A O 1
ATOM 3594 N N . GLU A 1 442 ? -41.478 31.313 44.993 1.00 78.44 442 GLU A N 1
ATOM 3595 C CA . GLU A 1 442 ? -42.167 31.721 46.228 1.00 78.44 442 GLU A CA 1
ATOM 3596 C C . GLU A 1 442 ? -43.653 31.933 45.946 1.00 78.44 442 GLU A C 1
ATOM 3598 O O . GLU A 1 442 ? -44.029 32.365 44.857 1.00 78.44 442 GLU A O 1
ATOM 3603 N N . SER A 1 443 ? -44.515 31.648 46.924 1.00 77.25 443 SER A N 1
ATOM 3604 C CA . SER A 1 443 ? -45.961 31.906 46.819 1.00 77.25 443 SER A CA 1
ATOM 3605 C C . SER A 1 443 ? -46.618 31.334 45.548 1.00 77.25 443 SER A C 1
ATOM 3607 O O . SER A 1 443 ? -47.462 31.982 44.931 1.00 77.25 443 SER A O 1
ATOM 3609 N N . HIS A 1 444 ? -46.223 30.124 45.133 1.00 72.50 444 HIS A N 1
ATOM 3610 C CA . HIS A 1 444 ? -46.687 29.449 43.912 1.00 72.50 444 HIS A CA 1
ATOM 3611 C C . HIS A 1 444 ? -46.246 30.092 42.584 1.00 72.50 444 HIS A C 1
ATOM 3613 O O . HIS A 1 444 ? -46.742 29.690 41.527 1.00 72.50 444 HIS A O 1
ATOM 3619 N N . GLN A 1 445 ? -45.311 31.046 42.606 1.00 73.69 445 GLN A N 1
ATOM 3620 C CA . GLN A 1 445 ? -44.721 31.655 41.413 1.00 73.69 445 GLN A CA 1
ATOM 3621 C C . GLN A 1 445 ? -43.291 31.164 41.194 1.00 73.69 445 GLN A C 1
ATOM 3623 O O . GLN A 1 445 ? -42.463 31.192 42.099 1.00 73.69 445 GLN A O 1
ATOM 3628 N N . LEU A 1 446 ? -42.998 30.724 39.971 1.00 77.12 446 LEU A N 1
ATOM 3629 C CA . LEU A 1 446 ? -41.672 30.262 39.564 1.00 77.12 446 LEU A CA 1
ATOM 3630 C C . LEU A 1 446 ? -40.706 31.441 39.382 1.00 77.12 446 LEU A C 1
ATOM 3632 O O . LEU A 1 446 ? -41.078 32.468 38.814 1.00 77.12 446 LEU A O 1
ATOM 3636 N N . THR A 1 447 ? -39.449 31.282 39.801 1.00 76.38 447 THR A N 1
ATOM 3637 C CA . THR A 1 447 ? -38.376 32.208 39.401 1.00 76.38 447 THR A CA 1
ATOM 3638 C C . THR A 1 447 ? -38.135 32.148 37.889 1.00 76.38 447 THR A C 1
ATOM 3640 O O . THR A 1 447 ? -38.396 31.133 37.245 1.00 76.38 447 THR A O 1
ATOM 3643 N N . ALA A 1 448 ? -37.615 33.236 37.309 1.00 73.06 448 ALA A N 1
ATOM 3644 C CA . ALA A 1 448 ? -37.523 33.436 35.856 1.00 73.06 448 ALA A CA 1
ATOM 3645 C C . ALA A 1 448 ? -36.764 32.334 35.084 1.00 73.06 448 ALA A C 1
ATOM 3647 O O . ALA A 1 448 ? -36.989 32.159 33.889 1.00 73.06 448 ALA A O 1
ATOM 3648 N N . GLY A 1 449 ? -35.882 31.581 35.753 1.00 67.44 449 GLY A N 1
ATOM 3649 C CA . GLY A 1 449 ? -35.157 30.448 35.167 1.00 67.44 449 GLY A CA 1
ATOM 3650 C C . GLY A 1 449 ? -35.970 29.152 35.039 1.00 67.44 449 GLY A C 1
ATOM 3651 O O . GLY A 1 449 ? -35.485 28.191 34.446 1.00 67.44 449 GLY A O 1
ATOM 3652 N N . ASN A 1 450 ? -37.194 29.107 35.573 1.00 69.19 450 ASN A N 1
ATOM 3653 C CA . ASN A 1 450 ? -37.992 27.890 35.705 1.00 69.19 450 ASN A CA 1
ATOM 3654 C C . ASN A 1 450 ? -39.252 27.953 34.838 1.00 69.19 450 ASN A C 1
ATOM 3656 O O . ASN A 1 450 ? -39.883 28.997 34.695 1.00 69.19 450 ASN A O 1
ATOM 3660 N N . ARG A 1 451 ? -39.656 26.810 34.279 1.00 66.81 451 ARG A N 1
ATOM 3661 C CA . ARG A 1 451 ? -40.886 26.680 33.485 1.00 66.81 451 ARG A CA 1
ATOM 3662 C C . ARG A 1 451 ? -41.679 25.458 33.921 1.00 66.81 451 ARG A C 1
ATOM 3664 O O . ARG A 1 451 ? -41.091 24.414 34.200 1.00 66.81 451 ARG A O 1
ATOM 3671 N N . GLU A 1 452 ? -43.005 25.572 33.943 1.00 63.31 452 GLU A N 1
ATOM 3672 C CA . GLU A 1 452 ? -43.869 24.406 34.135 1.00 63.31 452 GLU A CA 1
ATOM 3673 C C . GLU A 1 452 ? -43.635 23.399 32.996 1.00 63.31 452 GLU A C 1
ATOM 3675 O O . GLU A 1 452 ? -43.513 23.763 31.821 1.00 63.31 452 GLU A O 1
ATOM 3680 N N . ARG A 1 453 ? -43.560 22.109 33.340 1.00 54.12 453 ARG A N 1
ATOM 3681 C CA . ARG A 1 453 ? -43.469 21.032 32.352 1.00 54.12 453 ARG A CA 1
ATOM 3682 C C . ARG A 1 453 ? -44.835 20.885 31.679 1.00 54.12 453 ARG A C 1
ATOM 3684 O O . ARG A 1 453 ? -45.699 20.185 32.193 1.00 54.12 453 ARG A O 1
ATOM 3691 N N . GLN A 1 454 ? -45.041 21.549 30.544 1.00 53.19 454 GLN A N 1
ATOM 3692 C CA . GLN A 1 454 ? -46.242 21.342 29.734 1.00 53.19 454 GLN A CA 1
ATOM 3693 C C . GLN A 1 454 ? -46.257 19.904 29.197 1.00 53.19 454 GLN A C 1
ATOM 3695 O O . GLN A 1 454 ? -45.230 19.397 28.742 1.00 53.19 454 GLN A O 1
ATOM 3700 N N . ASN A 1 455 ? -47.414 19.246 29.298 1.00 42.12 455 ASN A N 1
ATOM 3701 C CA . ASN A 1 455 ? -47.646 17.872 28.859 1.00 42.12 455 ASN A CA 1
ATOM 3702 C C . ASN A 1 455 ? -47.211 17.679 27.397 1.00 42.12 455 ASN A C 1
ATOM 3704 O O . ASN A 1 455 ? -47.943 18.020 26.471 1.00 42.12 455 ASN A O 1
ATOM 3708 N N . LEU A 1 456 ? -46.035 17.087 27.186 1.00 39.53 456 LEU A N 1
ATOM 3709 C CA . LEU A 1 456 ? -45.751 16.364 25.955 1.00 39.53 456 LEU A CA 1
ATOM 3710 C C . LEU A 1 456 ? -46.639 15.121 25.991 1.00 39.53 456 LEU A C 1
ATOM 3712 O O . LEU A 1 456 ? -46.422 14.228 26.811 1.00 39.53 456 LEU A O 1
ATOM 3716 N N . ALA A 1 457 ? -47.662 15.097 25.135 1.00 35.81 457 ALA A N 1
ATOM 3717 C CA . ALA A 1 457 ? -48.302 13.852 24.744 1.00 35.81 457 ALA A CA 1
ATOM 3718 C C . ALA A 1 457 ? -47.197 12.842 24.385 1.00 35.81 457 ALA A C 1
ATOM 3720 O O . ALA A 1 457 ? -46.235 13.186 23.694 1.00 35.81 457 ALA A O 1
ATOM 3721 N N . ALA A 1 458 ? -47.304 11.650 24.968 1.00 31.73 458 ALA A N 1
ATOM 3722 C CA . ALA A 1 458 ? -46.308 10.590 24.907 1.00 31.73 458 ALA A CA 1
ATOM 3723 C C . ALA A 1 458 ? -45.903 10.228 23.461 1.00 31.73 458 ALA A C 1
ATOM 3725 O O . ALA A 1 458 ? -46.755 10.304 22.573 1.00 31.73 458 ALA A O 1
ATOM 3726 N N . PRO A 1 459 ? -44.644 9.813 23.217 1.00 40.47 459 PRO A N 1
ATOM 3727 C CA . PRO A 1 459 ? -44.312 8.987 22.060 1.00 40.47 459 PRO A CA 1
ATOM 3728 C C . PRO A 1 459 ? -44.867 7.564 22.196 1.00 40.47 459 PRO A C 1
ATOM 3730 O O . PRO A 1 459 ? -44.904 7.044 23.338 1.00 40.47 459 PRO A O 1
#

Foldseek 3Di:
DCDLCNLLVVVQFFPDDPVGDGDGGAFHDPDADDFRADPPPRHGDDDDPVSCVSRVVNVQVVQQVVLCVVLVVVLVVLLVLLVVLLVVLVVCLVVLLVQLQVLLVPDDDDQDAQCDPDPDPDLADQLCCLLQCVNHLRDDPSNSVSSNVSCVSLSVSLVSLSVSLVVLVCGSVNVVVVVVVVVVVVCVVVPPPDDDPDDPDPDPDVDCPDPCNVCVVVSYDDPLVSCVSNLSSLVVSLVSLVSSLVSLVSCLVPRDQDPDDPVSVVVVVVVSVSSLVSSVVSLVSSLSSLVVQLVSCVVSVVLLSNLVSLLVNLVSLLVVLVSCLLQPPVNDCDPVSLVVLLVSLVVSLVVLVVSLVVLVPDDDDPVSSCCCNVPSSVVSNVSSVVSNVSSVCSVVDQPPVRVVVVVVVCVVPVPVDDDDPDPQAFDDWDADPPPRDIAGDHPRDGDPVDDDDDDDDDD

Secondary structure (DSSP, 8-state):
---HHHHTTGGGTEEEETTTEEEEEPPPPSS-----B-TTT-PBP-S-GGGHHHHHHHHHHHHHHHHHHHHHHHHHHHHHHHHHHHHHHHHHHHHHHHHHHHHHHT--S---------S---SS--HHHHH-HHHHH---HHHHHHHHHHHHHHHHHHHHHHHHHHHHTS-HHHHHHHHHHHHHHHHHHTT-TTS--S---S---S----HHHHHHHTT----TTHHHHHHHHHHHHHHHHHHHHHHHHHHHHH-----S-HHHHHHHHHHHHHHHHHHHHHHHHHHHHHHHHHHHHHHHT-HHHHHHHHHHHHHHHHHHHHHHHHS-TTSS--HHHHHHHHHHHHHHHHHHHHHHHHHHHS---HHHHHHIIIIIIHHHHHHHHHHHHHHHHTTTS--HHHHHHHHHHHHHHSS-----SSTT----EEE-TTT--EEEEETTEE-TT----------

Organism: NCBI:txid588596

pLDDT: mean 76.24, std 16.75, range [31.73, 98.0]